Protein AF-A0A954USH2-F1 (afdb_monomer_lite)

Sequence (485 aa):
MRFVPPPGERISPEIWKRAYVTGLEGIPFPCRCIYSPEMLTIVRDINESGSLHVPYPVDDVGELVLSTTSLAERPEPYLLELELARGTINRLRNQSIEWEMAGLKIAADLQAKLRHSTGVFARAASSRRSSPDECQTLSAEAIRMGCRAIDRLGEEYGRQALAFRHQQTTRLATLLTGDIGMSAPYEGEGARRFCDAFNSVSIPVSWKSVEEDSGEYDWTLLDQQVAWAEEHQVRAICLGPIFNPRKEMLPDWIYLWEDDFDQLQSRVSQFLQQVVLRYRGRVLLWQCATGLNLPLGLSITEEQRLRLAVRTVEAIRQADPRTPIVITFEDPWGEYLTNDNIDLSPLHFADALVRADLGLSGVGLRIDFGEPGGLAARDPLEISRLIDRWGLLDIPLMVTTSIVGGPSQDGRQPSAQFATPAQQALQAKRILPILLAKQAVHGIIWGQIDDRQPHQRHAAGLFDASSIAKPVLETLADLRQEHLS

Secondary structure (DSSP, 8-state):
-EEEPPSSTTS-HHHHTT-EEE-TT-PEEP-EEEEETTEEEEE-S--S-BEEEEEEEETTTEEEEEEPPPB---SSPEEHHHHHHHHHHHHHHHHHHHHHHTT----HHHHHHHHHHHHHHHHHHHHTTT-HHHHHHHHHHHHHHHHHHHHHHHHHHHHHHHHHHHHH-SS---EEEEE-TTSPPP-HHHHHHHHHH-SEEEE---HHHH-SSTT----HHHHHHHHHHHHTT-SEEEE--SB--SGGGS-GGGGGGTT-HHHHHHHHHHHHHHHHHHHTTT-SEEEEEE-TTS--SS---HHHHHHHHHHHHHHHHHH-SSS-EEEEEE-TT-GGGGTS--S--HHHHHHHHHHTT----EEEEEEEES-TTSSPP--HHHHHHHHHHHHTT-S-EEEEEEE--S--TT-PPPPGGGSSHHHHHHHHHHHHHHHHH-TTEEEEEE--SBSSS--SSSS-SSB-TTSPBPHHHHHHHHHHHHHT-

Foldseek 3Di:
DKEFEDPDPQDDPVQQVLKFKADPLLATAAWDWDDDNGMTDIDHPDQAWIKIWTQGQAPPPWTATFIFDGDHDDPDHHHVLLRSLNRLLVLLVVVVVVVVVVVQDDDPVLVVLSVVLVVLSVVLVVCVVVPVVSVNVSSSVSNNSSLVSLLVVLVSLLVVLLVVVCVVPVFALFFAEEEQPQDQDDDDPLLVLRLLQGLEYEYAAQQCVQPLDPPHGDCPRVVRVLVSCVVSPRVFYEYYCQDELAPRRHHPCLQVCLVPLVVNLVSLLVSLLVVLLVCPPSGQEYAQYEALCHPHNGPDDNVSSLVSVLSSLLSNCVNPVPRAYEYEYEPQSNSVNNPDPRDDHSLRSVLVSLVVVSRHQEYEYEDEEFDVVPDGHHGSSVLLVSLVSSCVSVHAYAYEYFAAADAWPVRDQTMPCRHHLVSLLVVCLSHVSSLVSDPSYRYYYDNAAEQCDPDPTHRRHQAYPVRHGGVNSVSSSVVCVNHHD

Radius of gyration: 23.23 Å; chains: 1; bounding box: 57×47×68 Å

pLDDT: mean 90.44, std 7.96, range [57.94, 98.25]

Structure (mmCIF, N/CA/C/O backbone):
data_AF-A0A954USH2-F1
#
_entry.id   AF-A0A954USH2-F1
#
loop_
_atom_site.group_PDB
_atom_site.id
_atom_site.type_symbol
_atom_site.label_atom_id
_atom_site.label_alt_id
_atom_site.label_comp_id
_atom_site.label_asym_id
_atom_site.label_entity_id
_atom_site.label_seq_id
_atom_site.pdbx_PDB_ins_code
_atom_site.Cartn_x
_atom_site.Cartn_y
_atom_site.Cartn_z
_atom_site.occupancy
_atom_site.B_iso_or_equiv
_atom_site.auth_seq_id
_atom_site.auth_comp_id
_atom_site.auth_asym_id
_atom_site.auth_atom_id
_atom_site.pdbx_PDB_model_num
ATOM 1 N N . MET A 1 1 ? 25.479 -10.426 -9.375 1.00 89.31 1 MET A N 1
ATOM 2 C CA . MET A 1 1 ? 25.088 -9.996 -10.750 1.00 89.31 1 MET A CA 1
ATOM 3 C C . MET A 1 1 ? 25.761 -8.683 -11.149 1.00 89.31 1 MET A C 1
ATOM 5 O O . MET A 1 1 ? 26.040 -7.876 -10.272 1.00 89.31 1 MET A O 1
ATOM 9 N N . ARG A 1 2 ? 26.021 -8.451 -12.447 1.00 92.25 2 ARG A N 1
ATOM 10 C CA . ARG A 1 2 ? 26.716 -7.248 -12.958 1.00 92.25 2 ARG A CA 1
ATOM 11 C C . ARG A 1 2 ? 25.947 -6.588 -14.103 1.00 92.25 2 ARG A C 1
ATOM 13 O O . ARG A 1 2 ? 25.500 -7.288 -15.012 1.00 92.25 2 ARG A O 1
ATOM 20 N N . PHE A 1 3 ? 25.845 -5.264 -14.084 1.00 92.75 3 PHE A N 1
ATOM 21 C CA . PHE A 1 3 ? 25.113 -4.466 -15.063 1.0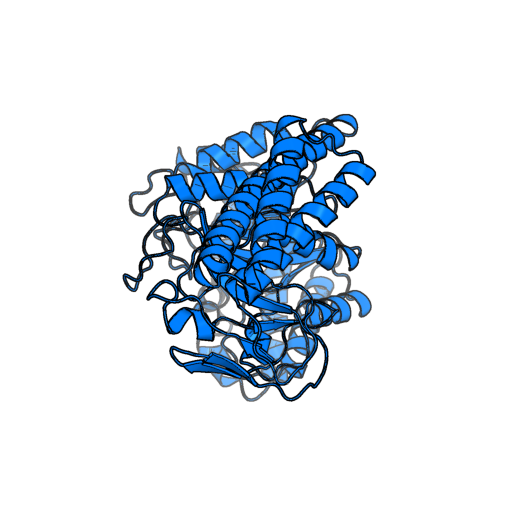0 92.75 3 PHE A CA 1
ATOM 22 C C . PHE A 1 3 ? 25.945 -3.267 -15.518 1.00 92.75 3 PHE A C 1
ATOM 24 O O . PHE A 1 3 ? 26.560 -2.593 -14.700 1.00 92.75 3 PHE A O 1
ATOM 31 N N . VAL A 1 4 ? 25.929 -2.976 -16.815 1.00 91.25 4 VAL A N 1
ATOM 32 C CA . VAL A 1 4 ? 26.409 -1.712 -17.372 1.00 91.25 4 VAL A CA 1
ATOM 33 C C . VAL A 1 4 ? 25.288 -0.683 -17.184 1.00 91.25 4 VAL A C 1
ATOM 35 O O . VAL A 1 4 ? 24.192 -0.908 -17.722 1.00 91.25 4 VAL A O 1
ATOM 38 N N . PRO A 1 5 ? 25.506 0.389 -16.398 1.00 86.25 5 PRO A N 1
ATOM 39 C CA . PRO A 1 5 ? 24.526 1.453 -16.232 1.00 86.25 5 PRO A CA 1
ATOM 40 C C . PRO A 1 5 ? 24.368 2.239 -17.544 1.00 86.25 5 PRO A C 1
ATOM 42 O O . PRO A 1 5 ? 25.237 2.174 -18.417 1.00 86.25 5 PRO A O 1
ATOM 45 N N . PRO A 1 6 ? 23.263 2.976 -17.723 1.00 81.75 6 PRO A N 1
ATOM 46 C CA . PRO A 1 6 ? 23.131 3.857 -18.873 1.00 81.75 6 PRO A CA 1
ATOM 47 C C . PRO A 1 6 ? 24.184 4.974 -18.853 1.00 81.75 6 PRO A C 1
ATOM 49 O O . PRO A 1 6 ? 24.420 5.546 -17.789 1.00 81.75 6 PRO A O 1
ATOM 52 N N . PRO A 1 7 ? 24.804 5.321 -19.995 1.00 70.50 7 PRO A N 1
ATOM 53 C CA . PRO A 1 7 ? 25.692 6.475 -20.072 1.00 70.50 7 PRO A CA 1
ATOM 54 C C . PRO A 1 7 ? 24.947 7.792 -19.793 1.00 70.50 7 PRO A C 1
ATOM 56 O O . PRO A 1 7 ? 23.819 8.000 -20.248 1.00 70.50 7 PRO A O 1
ATOM 59 N N . GLY A 1 8 ? 25.620 8.690 -19.065 1.00 65.19 8 GLY A N 1
ATOM 60 C CA . GLY A 1 8 ? 25.110 9.996 -18.633 1.00 65.19 8 GLY A CA 1
ATOM 61 C C . GLY A 1 8 ? 24.569 10.010 -17.196 1.00 65.19 8 GLY A C 1
ATOM 62 O O . GLY A 1 8 ? 24.325 8.972 -16.591 1.00 65.19 8 GLY A O 1
ATOM 63 N N . GLU A 1 9 ? 24.345 11.203 -16.642 1.00 60.56 9 GLU A N 1
ATOM 64 C CA . GLU A 1 9 ? 23.811 11.419 -15.282 1.00 60.56 9 GLU A CA 1
ATOM 65 C C . GLU A 1 9 ? 22.297 11.124 -15.168 1.00 60.56 9 GLU A C 1
ATOM 67 O O . GLU A 1 9 ? 21.574 11.787 -14.430 1.00 60.56 9 GLU A O 1
ATOM 72 N N . ARG A 1 10 ? 21.774 10.138 -15.913 1.00 65.06 10 ARG A N 1
ATOM 73 C CA . ARG A 1 10 ? 20.338 9.799 -15.888 1.00 65.06 10 ARG A CA 1
ATOM 74 C C . ARG A 1 10 ? 19.883 9.230 -14.549 1.00 65.06 10 ARG A C 1
ATOM 76 O O . ARG A 1 10 ? 18.718 9.373 -14.204 1.00 65.06 10 ARG A O 1
ATOM 83 N N . ILE A 1 11 ? 20.773 8.563 -13.815 1.00 69.81 11 ILE A N 1
ATOM 84 C CA . ILE A 1 11 ? 20.447 7.894 -12.554 1.00 69.81 11 ILE A CA 1
ATOM 85 C C . ILE A 1 11 ? 21.344 8.456 -11.457 1.00 69.81 11 ILE A C 1
ATOM 87 O O . ILE A 1 11 ? 22.571 8.366 -11.538 1.00 69.81 11 ILE A O 1
ATOM 91 N N . SER A 1 12 ? 20.734 9.032 -10.421 1.00 70.06 12 SER A N 1
ATOM 92 C CA . SER A 1 12 ? 21.470 9.523 -9.260 1.00 70.06 12 SER A CA 1
ATOM 93 C C . SER A 1 12 ? 22.050 8.352 -8.450 1.00 70.06 12 SER A C 1
ATOM 95 O O . SER A 1 12 ? 21.439 7.283 -8.384 1.00 70.06 12 SER A O 1
ATOM 97 N N . PRO A 1 13 ? 23.202 8.521 -7.778 1.00 69.75 13 PRO A N 1
ATOM 98 C CA . PRO A 1 13 ? 23.774 7.461 -6.950 1.00 69.75 13 PRO A CA 1
ATOM 99 C C . PRO A 1 13 ? 22.835 6.944 -5.845 1.00 69.75 13 PRO A C 1
ATOM 101 O O . PRO A 1 13 ? 22.908 5.776 -5.469 1.00 69.75 13 PRO A O 1
ATOM 104 N N . GLU A 1 14 ? 21.933 7.796 -5.349 1.00 72.88 14 GLU A N 1
ATOM 105 C CA . GLU A 1 14 ? 20.959 7.457 -4.303 1.00 72.88 14 GLU A CA 1
ATOM 106 C C . GLU A 1 14 ? 19.899 6.450 -4.772 1.00 72.88 14 GLU A C 1
ATOM 108 O O . GLU A 1 14 ? 19.433 5.636 -3.975 1.00 72.88 14 GLU A O 1
ATOM 113 N N . ILE A 1 15 ? 19.563 6.431 -6.066 1.00 76.31 15 ILE A N 1
ATOM 114 C CA . ILE A 1 15 ? 18.624 5.453 -6.635 1.00 76.31 15 ILE A CA 1
ATOM 115 C C . ILE A 1 15 ? 19.144 4.020 -6.459 1.00 76.31 15 ILE A C 1
ATOM 117 O O . ILE A 1 15 ? 18.365 3.107 -6.186 1.00 76.31 15 ILE A O 1
ATOM 121 N N . TRP A 1 16 ? 20.460 3.806 -6.556 1.00 78.38 16 TRP A N 1
ATOM 122 C CA . TRP A 1 16 ? 21.046 2.466 -6.447 1.00 78.38 16 TRP A CA 1
ATOM 123 C C . TRP A 1 16 ? 20.923 1.859 -5.054 1.00 78.38 16 TRP A C 1
ATOM 125 O O . TRP A 1 16 ? 20.898 0.637 -4.935 1.00 78.38 16 TRP A O 1
ATOM 135 N N . LYS A 1 17 ? 20.799 2.685 -4.009 1.00 78.81 17 LYS A N 1
ATOM 136 C CA . LYS A 1 17 ? 20.549 2.203 -2.642 1.00 78.81 17 LYS A CA 1
ATOM 137 C C . LYS A 1 17 ? 19.151 1.602 -2.479 1.00 78.81 17 LYS A C 1
ATOM 139 O O . LYS A 1 17 ? 18.920 0.863 -1.537 1.00 78.81 17 LYS A O 1
ATOM 144 N N . ARG A 1 18 ? 18.236 1.918 -3.399 1.00 81.44 18 ARG A N 1
ATOM 145 C CA . ARG A 1 18 ? 16.852 1.421 -3.434 1.00 81.44 18 ARG A CA 1
ATOM 146 C C . ARG A 1 18 ? 16.667 0.279 -4.436 1.00 81.44 18 ARG A C 1
ATOM 148 O O . ARG A 1 18 ? 15.553 -0.199 -4.622 1.00 81.44 18 ARG A O 1
ATOM 155 N N . ALA A 1 19 ? 17.730 -0.123 -5.133 1.00 88.06 19 ALA A N 1
ATOM 156 C CA . ALA A 1 19 ? 17.687 -1.263 -6.034 1.00 88.06 19 ALA A CA 1
ATOM 157 C C . ALA A 1 19 ? 17.734 -2.568 -5.235 1.00 88.06 19 ALA A C 1
ATOM 159 O O . ALA A 1 19 ? 18.495 -2.680 -4.277 1.00 88.06 19 ALA A O 1
ATOM 160 N N . TYR A 1 20 ? 16.963 -3.564 -5.660 1.00 89.94 20 TYR A N 1
ATOM 161 C CA . TYR A 1 20 ? 16.899 -4.854 -4.982 1.00 89.94 20 TYR A CA 1
ATOM 162 C C . TYR A 1 20 ? 16.630 -6.001 -5.949 1.00 89.94 20 TYR A C 1
ATOM 164 O O . TYR A 1 20 ? 16.193 -5.793 -7.079 1.00 89.94 20 TYR A O 1
ATOM 172 N N . VAL A 1 21 ? 16.902 -7.234 -5.524 1.00 91.69 21 VAL A N 1
ATOM 173 C CA . VAL A 1 21 ? 16.684 -8.431 -6.347 1.00 91.69 21 VAL A CA 1
ATOM 174 C C . VAL A 1 21 ? 15.640 -9.314 -5.694 1.00 91.69 21 VAL A C 1
ATOM 176 O O . VAL A 1 21 ? 15.711 -9.550 -4.494 1.00 91.69 21 VAL A O 1
ATOM 179 N N . THR A 1 22 ? 14.705 -9.838 -6.483 1.00 92.50 22 THR A N 1
ATOM 180 C CA . THR A 1 22 ? 13.738 -10.838 -6.015 1.00 92.50 22 THR A CA 1
ATOM 181 C C . THR A 1 22 ? 13.997 -12.201 -6.637 1.00 92.50 22 THR A C 1
ATOM 183 O O . THR A 1 22 ? 14.410 -12.294 -7.799 1.00 92.50 22 THR A O 1
ATOM 186 N N . GLY A 1 23 ? 13.688 -13.255 -5.884 1.00 88.62 23 GLY A N 1
ATOM 187 C CA . GLY A 1 23 ? 13.624 -14.625 -6.394 1.00 88.62 23 GLY A CA 1
ATOM 188 C C . GLY A 1 23 ? 12.357 -14.907 -7.205 1.00 88.62 23 GLY A C 1
ATOM 189 O O . GLY A 1 23 ? 11.576 -14.000 -7.510 1.00 88.62 23 GLY A O 1
ATOM 190 N N . LEU A 1 24 ? 12.137 -16.187 -7.523 1.00 85.19 24 LEU A N 1
ATOM 191 C CA . LEU A 1 24 ? 10.935 -16.666 -8.223 1.00 85.19 24 LEU A CA 1
ATOM 192 C C . LEU A 1 24 ? 9.647 -16.322 -7.464 1.00 85.19 24 LEU A C 1
ATOM 194 O O . LEU A 1 24 ? 8.648 -15.952 -8.073 1.00 85.19 24 LEU A O 1
ATOM 198 N N . GLU A 1 25 ? 9.697 -16.390 -6.137 1.00 84.19 25 GLU A N 1
ATOM 199 C CA . GLU A 1 25 ? 8.570 -16.078 -5.256 1.00 84.19 25 GLU A CA 1
ATOM 200 C C . GLU A 1 25 ? 8.293 -14.572 -5.160 1.00 84.19 25 GLU A C 1
ATOM 202 O O . GLU A 1 25 ? 7.348 -14.162 -4.497 1.00 84.19 25 GLU A O 1
ATOM 207 N N . GLY A 1 26 ? 9.106 -13.714 -5.785 1.00 84.94 26 GLY A N 1
ATOM 208 C CA . GLY A 1 26 ? 8.933 -12.264 -5.705 1.00 84.94 26 GLY A CA 1
ATOM 209 C C . GLY A 1 26 ? 9.222 -11.692 -4.315 1.00 84.94 26 GLY A C 1
ATOM 210 O O . GLY A 1 26 ? 8.694 -10.634 -3.981 1.00 84.94 26 GLY A O 1
ATOM 211 N N . ILE A 1 27 ? 9.992 -12.403 -3.487 1.00 87.75 27 ILE A N 1
ATOM 212 C CA . ILE A 1 27 ? 10.481 -11.928 -2.186 1.00 87.75 27 ILE A CA 1
ATOM 213 C C . ILE A 1 27 ? 11.862 -11.296 -2.401 1.00 87.75 27 ILE A C 1
ATOM 215 O O . ILE A 1 27 ? 12.695 -11.917 -3.076 1.00 87.75 27 ILE A O 1
ATOM 219 N N . PRO A 1 28 ? 12.105 -10.067 -1.909 1.00 88.94 28 PRO A N 1
ATOM 220 C CA . PRO A 1 28 ? 13.421 -9.443 -1.969 1.00 88.94 28 PRO A CA 1
ATOM 221 C C . PRO A 1 28 ? 14.479 -10.231 -1.192 1.00 88.94 28 PRO A C 1
ATOM 223 O O . PRO A 1 28 ? 14.222 -10.723 -0.099 1.00 88.94 28 PRO A O 1
ATOM 226 N N . PHE A 1 29 ? 15.677 -10.327 -1.762 1.00 84.31 29 PHE A N 1
ATOM 227 C CA . PHE A 1 29 ? 16.848 -10.868 -1.085 1.00 84.31 29 PHE A CA 1
ATOM 228 C C . PHE A 1 29 ? 17.654 -9.748 -0.417 1.00 84.31 29 PHE A C 1
ATOM 230 O O . PHE A 1 29 ? 17.812 -8.683 -1.031 1.00 84.31 29 PHE A O 1
ATOM 237 N N . PRO A 1 30 ? 18.276 -10.017 0.744 1.00 84.12 30 PRO A N 1
ATOM 238 C CA . PRO A 1 30 ? 19.364 -9.192 1.245 1.00 84.12 30 PRO A CA 1
ATOM 239 C C . PRO A 1 30 ? 20.457 -9.091 0.178 1.00 84.12 30 PRO A C 1
ATOM 241 O O . PRO A 1 30 ? 20.974 -10.100 -0.318 1.00 84.12 30 PRO A O 1
ATOM 244 N N . CYS A 1 31 ? 20.781 -7.870 -0.244 1.00 83.81 31 CYS A N 1
ATOM 245 C CA . CYS A 1 31 ? 21.795 -7.660 -1.268 1.00 83.81 31 CYS A CA 1
ATOM 246 C C . CYS A 1 31 ? 22.497 -6.316 -1.100 1.00 83.81 31 CYS A C 1
ATOM 248 O O . CYS A 1 31 ? 21.924 -5.338 -0.631 1.00 83.81 31 CYS A O 1
ATOM 250 N N . ARG A 1 32 ? 23.764 -6.262 -1.515 1.00 85.25 32 ARG A N 1
ATOM 251 C CA . ARG A 1 32 ? 24.558 -5.035 -1.512 1.00 85.25 32 ARG A CA 1
ATOM 252 C C . ARG A 1 32 ? 24.764 -4.537 -2.933 1.00 85.25 32 ARG A C 1
ATOM 254 O O . ARG A 1 32 ? 25.401 -5.208 -3.751 1.00 85.25 32 ARG A O 1
ATOM 261 N N . CYS A 1 33 ? 24.286 -3.326 -3.192 1.00 86.56 33 CYS A N 1
ATOM 262 C CA . CYS A 1 33 ? 24.497 -2.603 -4.439 1.00 86.56 33 CYS A CA 1
ATOM 263 C C . CYS A 1 33 ? 25.820 -1.828 -4.386 1.00 86.56 33 CYS A C 1
ATOM 265 O O . CYS A 1 33 ? 25.976 -0.890 -3.608 1.00 86.56 33 CYS A O 1
ATOM 267 N N . ILE A 1 34 ? 26.783 -2.215 -5.222 1.00 87.69 34 ILE A N 1
ATOM 268 C CA . ILE A 1 34 ? 28.055 -1.511 -5.404 1.00 87.69 34 ILE A CA 1
ATOM 269 C C . ILE A 1 34 ? 28.007 -0.818 -6.762 1.00 87.69 34 ILE A C 1
ATOM 271 O O . ILE A 1 34 ? 27.954 -1.481 -7.798 1.00 87.69 34 ILE A O 1
ATOM 275 N N . 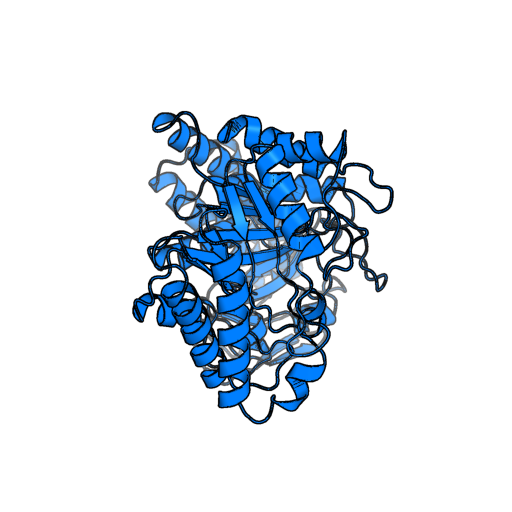TYR A 1 35 ? 28.025 0.511 -6.756 1.00 84.12 35 TYR A N 1
ATOM 276 C CA . TYR A 1 35 ? 27.944 1.322 -7.966 1.00 84.12 35 TYR A CA 1
ATOM 277 C C . TYR A 1 35 ? 29.291 1.959 -8.320 1.00 84.12 35 TYR A C 1
ATOM 279 O O . TYR A 1 35 ? 29.958 2.548 -7.469 1.00 84.12 35 TYR A O 1
ATOM 287 N N . SER A 1 36 ? 29.653 1.884 -9.599 1.00 83.31 36 SER A N 1
ATOM 288 C CA . SER A 1 36 ? 30.653 2.724 -10.253 1.00 83.31 36 SER A CA 1
ATOM 289 C C . SER A 1 36 ? 30.085 3.264 -11.576 1.00 83.31 36 SER A C 1
ATOM 291 O O . SER A 1 36 ? 29.138 2.678 -12.108 1.00 83.31 36 SER A O 1
ATOM 293 N N . PRO A 1 37 ? 30.660 4.338 -12.155 1.00 80.31 37 PRO A N 1
ATOM 294 C CA . PRO A 1 37 ? 30.178 4.909 -13.419 1.00 80.31 37 PRO A CA 1
ATOM 295 C C . PRO A 1 37 ? 30.091 3.912 -14.584 1.00 80.31 37 PRO A C 1
ATOM 297 O O . PRO A 1 37 ? 29.291 4.092 -15.493 1.00 80.31 37 PRO A O 1
ATOM 300 N N . GLU A 1 38 ? 30.901 2.852 -14.561 1.00 85.12 38 GLU A N 1
ATOM 301 C CA . GLU A 1 38 ? 30.954 1.841 -15.622 1.00 85.12 38 GLU A CA 1
ATOM 302 C C . GLU A 1 38 ? 30.182 0.562 -15.277 1.00 85.12 38 GLU A C 1
ATOM 304 O O . GLU A 1 38 ? 29.914 -0.258 -16.157 1.00 85.12 38 GLU A O 1
ATOM 309 N N . MET A 1 39 ? 29.859 0.339 -13.998 1.00 89.12 39 MET A N 1
ATOM 310 C CA . MET A 1 39 ? 29.374 -0.955 -13.527 1.00 89.12 39 MET A CA 1
ATOM 311 C C . MET A 1 39 ? 28.532 -0.837 -12.256 1.00 89.12 39 MET A C 1
ATOM 313 O O . MET A 1 39 ? 28.998 -0.390 -11.211 1.00 89.12 39 MET A O 1
ATOM 317 N N . LEU A 1 40 ? 27.326 -1.389 -12.301 1.00 88.50 40 LEU A N 1
ATOM 318 C CA . LEU A 1 40 ? 26.546 -1.739 -11.122 1.00 88.50 40 LEU A CA 1
ATOM 319 C C . LEU A 1 40 ? 26.764 -3.220 -10.801 1.00 88.50 40 LEU A C 1
ATOM 321 O O . LEU A 1 40 ? 26.503 -4.098 -11.626 1.00 88.50 40 LEU A O 1
ATOM 325 N N . THR A 1 41 ? 27.223 -3.511 -9.590 1.00 90.31 41 THR A N 1
ATOM 326 C CA . THR A 1 41 ? 27.419 -4.877 -9.099 1.00 90.31 41 THR A CA 1
ATOM 327 C C . THR A 1 41 ? 26.491 -5.140 -7.926 1.00 90.31 41 THR A C 1
ATOM 329 O O . THR A 1 41 ? 26.563 -4.463 -6.906 1.00 90.31 41 THR A O 1
ATOM 332 N N . ILE A 1 42 ? 25.646 -6.156 -8.066 1.00 89.06 42 ILE A N 1
ATOM 333 C CA . ILE A 1 42 ? 24.792 -6.661 -6.994 1.00 89.06 42 ILE A CA 1
ATOM 334 C C . ILE A 1 42 ? 25.472 -7.877 -6.377 1.00 89.06 42 ILE A C 1
ATOM 336 O O . ILE A 1 42 ? 25.678 -8.885 -7.067 1.00 89.06 42 ILE A O 1
ATOM 340 N N . VAL A 1 43 ? 25.825 -7.771 -5.100 1.00 87.94 43 VAL A N 1
ATOM 341 C CA . VAL A 1 43 ? 26.412 -8.851 -4.300 1.00 87.94 43 VAL A CA 1
ATOM 342 C C . VAL A 1 43 ? 25.333 -9.430 -3.392 1.00 87.94 43 VAL A C 1
ATOM 344 O O . VAL A 1 43 ? 24.623 -8.676 -2.732 1.00 87.94 43 VAL A O 1
ATOM 347 N N . ARG A 1 44 ? 25.211 -10.754 -3.371 1.00 85.19 44 ARG A N 1
ATOM 348 C CA . ARG A 1 44 ? 24.267 -11.512 -2.542 1.00 85.19 44 ARG A CA 1
ATOM 349 C C . ARG A 1 44 ? 24.868 -12.877 -2.224 1.00 85.19 44 ARG A C 1
ATOM 351 O O . ARG A 1 44 ? 25.694 -13.362 -2.997 1.00 85.19 44 ARG A O 1
ATOM 358 N N . ASP A 1 45 ? 24.405 -13.490 -1.145 1.00 81.12 45 ASP A N 1
ATOM 359 C CA . ASP A 1 45 ? 24.914 -14.789 -0.686 1.00 81.12 45 ASP A CA 1
ATOM 360 C C . ASP A 1 45 ? 24.250 -15.981 -1.398 1.00 81.12 45 ASP A C 1
ATOM 362 O O . ASP A 1 45 ? 24.722 -17.113 -1.316 1.00 81.12 45 ASP A O 1
ATOM 366 N N . ILE A 1 46 ? 23.177 -15.722 -2.152 1.00 79.25 46 ILE A N 1
ATOM 367 C CA . ILE A 1 46 ? 22.408 -16.727 -2.892 1.00 79.25 46 ILE A CA 1
ATOM 368 C C . ILE A 1 46 ? 22.808 -16.710 -4.372 1.00 79.25 46 ILE A C 1
ATOM 370 O O . ILE A 1 46 ? 22.686 -15.686 -5.048 1.00 79.25 46 ILE A O 1
ATOM 374 N N . ASN A 1 47 ? 23.220 -17.865 -4.897 1.00 79.00 47 ASN A N 1
ATOM 375 C CA . ASN A 1 47 ? 23.618 -18.040 -6.295 1.00 79.00 47 ASN A CA 1
ATOM 376 C C . ASN A 1 47 ? 22.478 -18.641 -7.144 1.00 79.00 47 ASN A C 1
ATOM 378 O O . ASN A 1 47 ? 22.581 -19.747 -7.670 1.00 79.00 47 ASN A O 1
ATOM 382 N N . GLU A 1 48 ? 21.363 -17.915 -7.242 1.00 85.00 48 GLU A N 1
ATOM 383 C CA . GLU A 1 48 ? 20.163 -18.322 -7.993 1.00 85.00 48 GLU A CA 1
ATOM 384 C C . GLU A 1 48 ? 19.762 -17.284 -9.041 1.00 85.00 48 GLU A C 1
ATOM 386 O O . GLU A 1 48 ? 20.195 -16.140 -8.992 1.00 85.00 48 GLU A O 1
ATOM 391 N N . SER A 1 49 ? 18.898 -17.624 -9.998 1.00 90.81 49 SER A N 1
ATOM 392 C CA . SER A 1 49 ? 18.381 -16.597 -10.916 1.00 90.81 49 SER A CA 1
ATOM 393 C C . SER A 1 49 ? 17.492 -15.592 -10.174 1.00 90.81 49 SER A C 1
ATOM 395 O O . SER A 1 49 ? 16.834 -15.932 -9.195 1.00 90.81 49 SER A O 1
ATOM 397 N N . GLY A 1 50 ? 17.476 -14.337 -10.615 1.00 92.94 50 GLY A N 1
ATOM 398 C CA . GLY A 1 50 ? 16.711 -13.289 -9.938 1.00 92.94 50 GLY A CA 1
ATOM 399 C C . GLY A 1 50 ? 16.377 -12.115 -10.842 1.00 92.94 50 GLY A C 1
ATOM 400 O O . GLY A 1 50 ? 17.039 -11.888 -11.855 1.00 92.94 50 GLY A O 1
ATOM 401 N N . SER A 1 51 ? 15.342 -11.376 -10.463 1.00 95.06 51 SER A N 1
ATOM 402 C CA . SER A 1 51 ? 14.914 -10.162 -11.156 1.00 95.06 51 SER A CA 1
ATOM 403 C C . SER A 1 51 ? 15.403 -8.948 -10.377 1.00 95.06 51 SER A C 1
ATOM 405 O O . SER A 1 51 ? 15.037 -8.770 -9.218 1.00 95.06 51 SER A O 1
ATOM 407 N N . LEU A 1 52 ? 16.229 -8.115 -11.006 1.00 94.12 52 LEU A N 1
ATOM 408 C CA . LEU A 1 52 ? 16.607 -6.806 -10.474 1.00 94.12 52 LEU A CA 1
ATOM 409 C C . LEU A 1 52 ? 15.439 -5.821 -10.621 1.00 94.12 52 LEU A C 1
ATOM 411 O O . LEU A 1 52 ? 14.893 -5.706 -11.720 1.00 94.12 52 LEU A O 1
ATOM 415 N N . HIS A 1 53 ? 15.130 -5.098 -9.547 1.00 93.69 53 HIS A N 1
ATOM 416 C CA . HIS A 1 53 ? 14.184 -3.986 -9.450 1.00 93.69 53 HIS A CA 1
ATOM 417 C C . HIS A 1 53 ? 14.955 -2.701 -9.154 1.00 93.69 53 HIS A C 1
ATOM 419 O O . HIS A 1 53 ? 15.795 -2.684 -8.255 1.00 93.69 53 HIS A O 1
ATOM 425 N N . VAL A 1 54 ? 14.699 -1.634 -9.912 1.00 90.56 54 VAL A N 1
ATOM 426 C CA . VAL A 1 54 ? 15.379 -0.338 -9.754 1.00 90.56 54 VAL A CA 1
ATOM 427 C C . VAL A 1 54 ? 14.375 0.794 -9.968 1.00 90.56 54 VAL A C 1
ATOM 429 O O . VAL A 1 54 ? 13.671 0.769 -10.983 1.00 90.56 54 VAL A O 1
ATOM 432 N N . PRO A 1 55 ? 14.313 1.808 -9.083 1.00 89.31 55 PRO A N 1
ATOM 433 C CA . PRO A 1 55 ? 13.636 3.063 -9.400 1.00 89.31 55 PRO A CA 1
ATOM 434 C C . PRO A 1 55 ? 14.313 3.709 -10.612 1.00 89.31 55 PRO A C 1
ATOM 436 O O . PRO A 1 55 ? 15.485 4.052 -10.566 1.00 89.31 55 PRO A O 1
ATOM 439 N N . TYR A 1 56 ? 13.616 3.831 -11.732 1.00 88.94 56 TYR A N 1
ATOM 440 C CA . TYR A 1 56 ? 14.196 4.310 -12.980 1.00 88.94 56 TYR A CA 1
ATOM 441 C C . TYR A 1 56 ? 13.393 5.515 -13.490 1.00 88.94 56 TYR A C 1
ATOM 443 O O . TYR A 1 56 ? 12.166 5.416 -13.609 1.00 88.94 56 TYR A O 1
ATOM 451 N N . PRO A 1 57 ? 14.045 6.656 -13.784 1.00 88.56 57 PRO A N 1
ATOM 452 C CA . PRO A 1 57 ? 13.372 7.817 -14.345 1.00 88.56 57 PRO A CA 1
ATOM 453 C C . PRO A 1 57 ? 13.015 7.552 -15.806 1.00 88.56 57 PRO A C 1
ATOM 455 O O . PRO A 1 57 ? 13.881 7.332 -16.650 1.00 88.56 57 PRO A O 1
ATOM 458 N N . VAL A 1 58 ? 11.721 7.574 -16.105 1.00 90.12 58 VAL A N 1
ATOM 459 C CA . VAL A 1 58 ? 11.195 7.400 -17.456 1.00 90.12 58 VAL A CA 1
ATOM 460 C C . VAL A 1 58 ? 10.713 8.748 -17.979 1.00 90.12 58 VAL A C 1
ATOM 462 O O . VAL A 1 58 ? 9.839 9.378 -17.377 1.00 90.12 58 VAL A O 1
ATOM 465 N N . ASP A 1 59 ? 11.251 9.168 -19.123 1.00 87.06 59 ASP A N 1
ATOM 466 C CA . ASP A 1 59 ? 10.871 10.419 -19.786 1.00 87.06 59 ASP A CA 1
ATOM 467 C C . ASP A 1 59 ? 9.347 10.524 -19.961 1.00 87.06 59 ASP A C 1
ATOM 469 O O . ASP A 1 59 ? 8.688 9.581 -20.411 1.00 87.06 59 ASP A O 1
ATOM 473 N N . ASP A 1 60 ? 8.791 11.687 -19.612 1.00 84.50 60 ASP A N 1
ATOM 474 C CA . ASP A 1 60 ? 7.355 12.010 -19.634 1.00 84.50 60 ASP A CA 1
ATOM 475 C C . ASP A 1 60 ? 6.441 11.130 -18.751 1.00 84.50 60 ASP A C 1
ATOM 477 O O . ASP A 1 60 ? 5.217 11.246 -18.843 1.00 84.50 60 ASP A O 1
ATOM 481 N N . VAL A 1 61 ? 6.992 10.218 -17.947 1.00 86.25 61 VAL A N 1
ATOM 482 C CA . VAL A 1 61 ? 6.221 9.336 -17.054 1.00 86.25 61 VAL A CA 1
ATOM 483 C C . VAL A 1 61 ? 6.574 9.612 -15.595 1.00 86.25 61 VAL A C 1
ATOM 485 O O . VAL A 1 61 ? 5.671 9.733 -14.775 1.00 86.25 61 VAL A O 1
ATOM 488 N N . GLY A 1 62 ? 7.862 9.775 -15.291 1.00 85.88 62 GLY A N 1
ATOM 489 C CA . GLY A 1 62 ? 8.381 9.936 -13.934 1.00 85.88 62 GLY A CA 1
ATOM 490 C C . GLY A 1 62 ? 9.221 8.742 -13.484 1.00 85.88 62 GLY A C 1
ATOM 491 O O . GLY A 1 62 ? 9.519 7.836 -14.261 1.00 85.88 62 GLY A O 1
ATOM 492 N N . GLU A 1 63 ? 9.644 8.759 -12.221 1.00 88.19 63 GLU A N 1
ATOM 493 C CA . GLU A 1 63 ? 10.362 7.640 -11.605 1.00 88.19 63 GLU A CA 1
ATOM 494 C C . GLU A 1 63 ? 9.391 6.486 -11.334 1.00 88.19 63 GLU A C 1
ATOM 496 O O . GLU A 1 63 ? 8.374 6.685 -10.676 1.00 88.19 63 GLU A O 1
ATOM 501 N N . LEU A 1 64 ? 9.703 5.282 -11.814 1.00 90.12 64 LEU A N 1
ATOM 502 C CA . LEU A 1 64 ? 8.955 4.056 -11.521 1.00 90.12 64 LEU A CA 1
ATOM 503 C C . LEU A 1 64 ? 9.922 2.932 -11.162 1.00 90.12 64 LEU A C 1
ATOM 505 O O . LEU A 1 64 ? 11.004 2.852 -11.738 1.00 90.12 64 LEU A O 1
ATOM 509 N N . VAL A 1 65 ? 9.527 2.013 -10.279 1.00 92.25 65 VAL A N 1
ATOM 510 C CA . VAL A 1 65 ? 10.280 0.761 -10.113 1.00 92.25 65 VAL A CA 1
ATOM 511 C C . VAL A 1 65 ? 10.096 -0.082 -11.361 1.00 92.25 65 VAL A C 1
ATOM 513 O O . VAL A 1 65 ? 9.016 -0.616 -11.619 1.00 92.25 65 VAL A O 1
ATOM 516 N N . LEU A 1 66 ? 11.168 -0.210 -12.134 1.00 94.75 66 LEU A N 1
ATOM 517 C CA . LEU A 1 66 ? 11.227 -1.120 -13.261 1.00 94.75 66 LEU A CA 1
ATOM 518 C C . LEU A 1 66 ? 11.956 -2.386 -12.847 1.00 94.75 66 LEU A C 1
ATOM 520 O O . LEU A 1 66 ? 12.924 -2.351 -12.088 1.00 94.75 66 LEU A O 1
ATOM 524 N N . SER A 1 67 ? 11.502 -3.506 -13.393 1.00 95.38 67 SER A N 1
ATOM 525 C CA . SER A 1 67 ? 12.099 -4.808 -13.157 1.00 95.38 67 SER A CA 1
ATOM 526 C C . SER A 1 67 ? 12.635 -5.410 -14.444 1.00 95.38 67 SER A C 1
ATOM 528 O O . SER A 1 67 ? 12.073 -5.242 -15.529 1.00 95.38 67 SER A O 1
ATOM 530 N N . THR A 1 68 ? 13.750 -6.116 -14.315 1.00 96.75 68 THR A N 1
ATOM 531 C CA . THR A 1 68 ? 14.268 -7.021 -15.346 1.00 96.75 68 THR A CA 1
ATOM 532 C C . THR A 1 68 ? 13.449 -8.317 -15.374 1.00 96.75 68 THR A C 1
ATOM 534 O O . THR A 1 68 ? 12.644 -8.592 -14.483 1.00 96.75 68 THR A O 1
ATOM 537 N N . THR A 1 69 ? 13.636 -9.143 -16.405 1.00 95.19 69 THR A N 1
ATOM 538 C CA . THR A 1 69 ? 13.225 -10.557 -16.329 1.00 95.19 69 THR A CA 1
ATOM 539 C C . THR A 1 69 ? 14.105 -11.317 -15.333 1.00 95.19 69 THR A C 1
ATOM 541 O O . THR A 1 69 ? 15.147 -10.806 -14.944 1.00 95.19 69 THR A O 1
ATOM 544 N N . SER A 1 70 ? 13.765 -12.561 -14.983 1.00 94.81 70 SER A N 1
ATOM 545 C CA . SER A 1 70 ? 14.691 -13.397 -14.206 1.00 94.81 70 SER A CA 1
ATOM 546 C C . SER A 1 70 ? 15.988 -13.613 -14.997 1.00 94.81 70 SER A C 1
ATOM 548 O O . SER A 1 70 ? 15.960 -14.099 -16.131 1.00 94.81 70 SER A O 1
ATOM 550 N N . LEU A 1 71 ? 17.114 -13.183 -14.429 1.00 94.56 71 LEU A N 1
ATOM 551 C CA . LEU A 1 71 ? 18.438 -13.273 -15.035 1.00 94.56 71 LEU A CA 1
ATOM 552 C C . LEU A 1 71 ? 19.257 -14.349 -14.330 1.00 94.56 71 LEU A C 1
ATOM 554 O O . LEU A 1 71 ? 19.232 -14.452 -13.106 1.00 94.56 71 LEU A O 1
ATOM 558 N N . ALA A 1 72 ? 20.026 -15.117 -15.098 1.00 92.31 72 ALA A N 1
ATOM 559 C CA . ALA A 1 72 ? 21.000 -16.052 -14.547 1.00 92.31 72 ALA A CA 1
ATOM 560 C C . ALA A 1 72 ? 22.281 -15.318 -14.120 1.00 92.31 72 ALA A C 1
ATOM 562 O O . ALA A 1 72 ? 22.651 -14.287 -14.699 1.00 92.31 72 ALA A O 1
ATOM 563 N N . GLU A 1 73 ? 23.002 -15.862 -13.142 1.00 87.44 73 GLU A N 1
ATOM 564 C CA . GLU A 1 73 ? 24.341 -15.370 -12.830 1.00 87.44 73 GLU A CA 1
ATOM 565 C C . GLU A 1 73 ? 25.315 -15.710 -13.958 1.00 87.44 73 GLU A C 1
ATOM 567 O O . GLU A 1 73 ? 25.369 -16.841 -14.438 1.00 87.44 73 GLU A O 1
ATOM 572 N N . ARG A 1 74 ? 26.083 -14.712 -14.403 1.00 91.19 74 ARG A N 1
ATOM 573 C CA . ARG A 1 74 ? 27.137 -14.905 -15.399 1.00 91.19 74 ARG A CA 1
ATOM 574 C C . ARG A 1 74 ? 28.269 -13.884 -15.236 1.00 91.19 74 ARG A C 1
ATOM 576 O O . ARG A 1 74 ? 28.027 -12.811 -14.669 1.00 91.19 74 ARG A O 1
ATOM 583 N N . PRO A 1 75 ? 29.474 -14.178 -15.758 1.00 87.50 75 PRO A N 1
ATOM 584 C CA . PRO A 1 75 ? 30.598 -13.244 -15.735 1.00 87.50 75 PRO A CA 1
ATOM 585 C C . PRO A 1 75 ? 30.348 -11.973 -16.558 1.00 87.50 75 PRO A C 1
ATOM 587 O O . PRO A 1 75 ? 30.757 -10.885 -16.145 1.00 87.50 75 PRO A O 1
ATOM 590 N N . GLU A 1 76 ? 29.685 -12.093 -17.715 1.00 92.50 76 GLU A N 1
ATOM 591 C CA . GLU A 1 76 ? 29.463 -10.971 -18.625 1.00 92.50 76 GLU A CA 1
ATOM 592 C C . GLU A 1 76 ? 28.368 -10.029 -18.109 1.00 92.50 76 GLU A C 1
ATOM 594 O O . GLU A 1 76 ? 27.243 -10.469 -17.834 1.00 92.50 76 GLU A O 1
ATOM 599 N N . PRO A 1 77 ? 28.622 -8.713 -18.064 1.00 93.19 77 PRO A N 1
ATOM 600 C CA . PRO A 1 77 ? 27.631 -7.775 -17.573 1.00 93.19 77 PRO A CA 1
ATOM 601 C C . PRO A 1 77 ? 26.400 -7.714 -18.491 1.00 93.19 77 PRO A C 1
ATOM 603 O O . PRO A 1 77 ? 26.453 -7.922 -19.711 1.00 93.19 77 PRO A O 1
ATOM 606 N N . TYR A 1 78 ? 25.248 -7.452 -17.886 1.00 94.38 78 TYR A N 1
ATOM 607 C CA . TYR A 1 78 ? 24.004 -7.146 -18.584 1.00 94.38 78 TYR A CA 1
ATOM 608 C C . TYR A 1 78 ? 23.953 -5.664 -18.963 1.00 94.38 78 TYR A C 1
ATOM 610 O O . TYR A 1 78 ? 24.505 -4.834 -18.255 1.00 94.38 78 TYR A O 1
ATOM 618 N N . LEU A 1 79 ? 23.280 -5.307 -20.058 1.00 93.69 79 LEU A N 1
ATOM 619 C CA . LEU A 1 79 ? 22.999 -3.899 -20.361 1.00 93.69 79 LEU A CA 1
ATOM 620 C C . LEU A 1 79 ? 21.723 -3.506 -19.617 1.00 93.69 79 LEU A C 1
ATOM 622 O O . LEU A 1 79 ? 20.661 -4.027 -19.954 1.00 93.69 79 LEU A O 1
ATOM 626 N N . LEU A 1 80 ? 21.818 -2.636 -18.608 1.00 93.06 80 LEU A N 1
ATOM 627 C CA . LEU A 1 80 ? 20.703 -2.397 -17.688 1.00 93.06 80 LEU A CA 1
ATOM 628 C C . LEU A 1 80 ? 19.431 -1.940 -18.413 1.00 93.06 80 LEU A C 1
ATOM 630 O O . LEU A 1 80 ? 18.398 -2.585 -18.273 1.00 93.06 80 LEU A O 1
ATOM 634 N N . GLU A 1 81 ? 19.507 -0.881 -19.224 1.00 93.62 81 GLU A N 1
ATOM 635 C CA . GLU A 1 81 ? 18.333 -0.356 -19.941 1.00 93.62 81 GLU A CA 1
ATOM 636 C C . GLU A 1 81 ? 17.711 -1.396 -20.880 1.00 93.62 81 GLU A C 1
ATOM 638 O O . GLU A 1 81 ? 16.490 -1.491 -20.966 1.00 93.62 81 GLU A O 1
ATOM 643 N N . LEU A 1 82 ? 18.522 -2.234 -21.534 1.00 96.12 82 LEU A N 1
ATOM 644 C CA . LEU A 1 82 ? 18.008 -3.299 -22.397 1.00 96.12 82 LEU A CA 1
ATOM 645 C C . LEU A 1 82 ? 17.260 -4.373 -21.593 1.00 96.12 82 LEU A C 1
ATOM 647 O O . LEU A 1 82 ? 16.247 -4.902 -22.055 1.00 96.12 82 LEU A O 1
ATOM 651 N N . GLU A 1 83 ? 17.751 -4.718 -20.403 1.00 97.19 83 GLU A N 1
ATOM 652 C CA . GLU A 1 83 ? 17.094 -5.692 -19.526 1.00 97.19 83 GLU A CA 1
ATOM 653 C C . GLU A 1 83 ? 15.831 -5.123 -18.862 1.00 97.19 83 GLU A C 1
ATOM 655 O O . GLU A 1 83 ? 14.834 -5.838 -18.752 1.00 97.19 83 GLU A O 1
ATOM 660 N N . LEU A 1 84 ? 15.823 -3.839 -18.490 1.00 96.69 84 LEU A N 1
ATOM 661 C CA . LEU A 1 84 ? 14.622 -3.143 -18.010 1.00 96.69 84 LEU A CA 1
ATOM 662 C C . LEU A 1 84 ? 13.570 -3.014 -19.121 1.00 96.69 84 LEU A C 1
ATOM 664 O O . LEU A 1 84 ? 12.380 -3.233 -18.876 1.00 96.69 84 LEU A O 1
ATOM 668 N N . ALA A 1 85 ? 13.992 -2.743 -20.361 1.00 97.69 85 ALA A N 1
ATOM 669 C CA . ALA A 1 85 ? 13.115 -2.778 -21.528 1.00 97.69 85 ALA A CA 1
ATOM 670 C C . ALA A 1 85 ? 12.525 -4.180 -21.728 1.00 97.69 85 ALA A C 1
ATOM 672 O O . ALA A 1 85 ? 11.311 -4.324 -21.888 1.00 97.69 85 ALA A O 1
ATOM 673 N N . ARG A 1 86 ? 13.359 -5.229 -21.642 1.00 97.94 86 ARG A N 1
ATOM 674 C CA . ARG A 1 86 ? 12.906 -6.624 -21.746 1.00 97.94 86 ARG A CA 1
ATOM 675 C C . ARG A 1 86 ? 11.872 -6.957 -20.680 1.00 97.94 86 ARG A C 1
ATOM 677 O O . ARG A 1 86 ? 10.826 -7.504 -21.018 1.00 97.94 86 ARG A O 1
ATOM 684 N N . GLY A 1 87 ? 12.142 -6.621 -19.420 1.00 97.50 87 GLY A N 1
ATOM 685 C CA . GLY A 1 87 ? 11.221 -6.873 -18.315 1.00 97.50 87 GLY A CA 1
ATOM 686 C C . GLY A 1 87 ? 9.904 -6.116 -18.471 1.00 97.50 87 GLY A C 1
ATOM 687 O O . GLY A 1 87 ? 8.840 -6.724 -18.384 1.00 97.50 87 GLY A O 1
ATOM 688 N N . THR A 1 88 ? 9.952 -4.829 -18.819 1.00 97.88 88 THR A N 1
ATOM 689 C CA . THR A 1 88 ? 8.758 -3.994 -19.043 1.00 97.88 88 THR A CA 1
ATOM 690 C C . THR A 1 88 ? 7.874 -4.546 -20.164 1.00 97.88 88 THR A C 1
ATOM 692 O O . THR A 1 88 ? 6.679 -4.763 -19.961 1.00 97.88 88 THR A O 1
ATOM 695 N N . ILE A 1 89 ? 8.453 -4.841 -21.333 1.00 98.00 89 ILE A N 1
ATOM 696 C CA . ILE A 1 89 ? 7.707 -5.380 -22.479 1.00 98.00 89 ILE A CA 1
ATOM 697 C C . ILE A 1 89 ? 7.190 -6.794 -22.196 1.00 98.00 89 ILE A C 1
ATOM 699 O O . ILE A 1 89 ? 6.062 -7.118 -22.567 1.00 98.00 89 ILE A O 1
ATOM 703 N N . ASN A 1 90 ? 7.971 -7.633 -21.513 1.00 97.06 90 ASN A N 1
ATOM 704 C CA . ASN A 1 90 ? 7.533 -8.971 -21.126 1.00 97.06 90 ASN A CA 1
ATOM 705 C C . ASN A 1 90 ? 6.334 -8.920 -20.167 1.00 97.06 90 ASN A C 1
ATOM 707 O O . ASN A 1 90 ? 5.322 -9.570 -20.424 1.00 97.06 90 ASN A O 1
ATOM 711 N N . ARG A 1 91 ? 6.405 -8.098 -19.108 1.00 96.00 91 ARG A N 1
ATOM 712 C CA . ARG A 1 91 ? 5.300 -7.912 -18.150 1.00 96.00 91 ARG A CA 1
ATOM 713 C C . ARG A 1 91 ? 4.031 -7.423 -18.837 1.00 96.00 91 ARG A C 1
ATOM 715 O O . ARG A 1 91 ? 2.960 -7.938 -18.536 1.00 96.00 91 ARG A O 1
ATOM 722 N N . LEU A 1 92 ? 4.165 -6.457 -19.741 1.00 97.06 92 LEU A N 1
ATOM 723 C CA . LEU A 1 92 ? 3.064 -5.885 -20.507 1.00 97.06 92 LEU A CA 1
ATOM 724 C C . LEU A 1 92 ? 2.392 -6.924 -21.417 1.00 97.06 92 LEU A C 1
ATOM 726 O O . LEU A 1 92 ? 1.173 -7.071 -21.383 1.00 97.06 92 LEU A O 1
ATOM 730 N N . ARG A 1 93 ? 3.180 -7.675 -22.197 1.00 96.56 93 ARG A N 1
ATOM 731 C CA . ARG A 1 93 ? 2.658 -8.712 -23.101 1.00 96.56 93 ARG A CA 1
ATOM 732 C C . ARG A 1 93 ? 1.954 -9.828 -22.337 1.00 96.56 93 ARG A C 1
ATOM 734 O O . ARG A 1 93 ? 0.832 -10.178 -22.692 1.00 96.56 93 ARG A O 1
ATOM 741 N N . ASN A 1 94 ? 2.588 -10.350 -21.288 1.00 95.75 94 ASN A N 1
ATOM 742 C CA . ASN A 1 94 ? 2.020 -11.449 -20.510 1.00 95.75 94 ASN A CA 1
ATOM 743 C C . ASN A 1 94 ? 0.710 -11.016 -19.853 1.00 95.75 94 ASN A C 1
ATOM 745 O O . ASN A 1 94 ? -0.301 -11.684 -20.039 1.00 95.75 94 ASN A O 1
ATOM 749 N N . GLN A 1 95 ? 0.684 -9.837 -19.219 1.00 95.94 95 GLN A N 1
ATOM 750 C CA . GLN A 1 95 ? -0.538 -9.350 -18.585 1.00 95.94 95 GLN A CA 1
ATOM 751 C C . GLN A 1 95 ? -1.661 -9.086 -19.586 1.00 95.94 95 GLN A C 1
ATOM 753 O O . GLN A 1 95 ? -2.813 -9.391 -19.295 1.00 95.94 95 GLN A O 1
ATOM 758 N N . SER A 1 96 ? -1.342 -8.540 -20.767 1.00 96.38 96 SER A N 1
ATOM 759 C CA . SER A 1 96 ? -2.356 -8.322 -21.802 1.00 96.38 96 SER A CA 1
ATOM 760 C C . SER A 1 96 ? -3.002 -9.630 -22.250 1.00 96.38 96 SER A C 1
ATOM 762 O O . SER A 1 96 ? -4.217 -9.679 -22.395 1.00 96.38 96 SER A O 1
ATOM 764 N N . ILE A 1 97 ? -2.209 -10.695 -22.403 1.00 96.12 97 ILE A N 1
ATOM 765 C CA . ILE A 1 97 ? -2.711 -12.010 -22.809 1.00 96.12 97 ILE A CA 1
ATOM 766 C C . ILE A 1 97 ? -3.543 -12.619 -21.679 1.00 96.12 97 ILE A C 1
ATOM 768 O O . ILE A 1 97 ? -4.658 -13.063 -21.923 1.00 96.12 97 ILE A O 1
ATOM 772 N N . GLU A 1 98 ? -3.037 -12.599 -20.444 1.00 95.50 98 GLU A N 1
ATOM 773 C CA . GLU A 1 98 ? -3.756 -13.104 -19.268 1.00 95.50 98 GLU A CA 1
ATOM 774 C C . GLU A 1 98 ? -5.124 -12.432 -19.106 1.00 95.50 98 GLU A C 1
ATOM 776 O O . GLU A 1 98 ? -6.134 -13.107 -18.914 1.00 95.50 98 GLU A O 1
ATOM 781 N N . TRP A 1 99 ? -5.180 -11.103 -19.224 1.00 95.50 99 TRP A N 1
ATOM 782 C CA . TRP A 1 99 ? -6.437 -10.373 -19.105 1.00 95.50 99 TRP A CA 1
ATOM 783 C C . TRP A 1 99 ? -7.360 -10.576 -20.302 1.00 95.50 99 TRP A C 1
ATOM 785 O O . TRP A 1 99 ? -8.564 -10.704 -20.100 1.00 95.50 99 TRP A O 1
ATOM 795 N N . GLU A 1 100 ? -6.839 -10.660 -21.527 1.00 95.69 100 GLU A N 1
ATOM 796 C CA . GLU A 1 100 ? -7.650 -10.980 -22.709 1.00 95.69 100 GLU A CA 1
ATOM 797 C C . GLU A 1 100 ? -8.276 -12.379 -22.594 1.00 95.69 100 GLU A C 1
ATOM 799 O O . GLU A 1 100 ? -9.469 -12.547 -22.848 1.00 95.69 100 GLU A O 1
ATOM 804 N N . MET A 1 101 ? -7.518 -13.365 -22.099 1.00 94.94 101 MET A N 1
ATOM 805 C CA . MET A 1 101 ? -8.030 -14.707 -21.790 1.00 94.94 101 MET A CA 1
ATOM 806 C C . MET A 1 101 ? -9.083 -14.691 -20.674 1.00 94.94 101 MET A C 1
ATOM 808 O O . MET A 1 101 ? -10.032 -15.472 -20.723 1.00 94.94 101 MET A O 1
ATOM 812 N N . ALA A 1 102 ? -8.958 -13.782 -19.703 1.00 92.81 102 ALA A N 1
ATOM 813 C CA . ALA A 1 102 ? -9.966 -13.543 -18.669 1.00 92.81 102 ALA A CA 1
ATOM 814 C C . ALA A 1 102 ? -11.181 -12.722 -19.162 1.00 92.81 102 ALA A C 1
ATOM 816 O O . ALA A 1 102 ? -12.095 -12.452 -18.383 1.00 92.81 102 ALA A O 1
ATOM 817 N N . GLY A 1 103 ? -11.220 -12.334 -20.444 1.00 93.81 103 GLY A N 1
ATOM 818 C CA . GLY A 1 103 ? -12.352 -11.652 -21.077 1.00 93.81 103 GLY A CA 1
ATOM 819 C C . GLY A 1 103 ? -12.198 -10.138 -21.252 1.00 93.81 103 GLY A C 1
ATOM 820 O O . GLY A 1 103 ? -13.146 -9.486 -21.700 1.00 93.81 103 GLY A O 1
ATOM 821 N N . LEU A 1 104 ? -11.033 -9.561 -20.938 1.00 95.62 104 LEU A N 1
ATOM 822 C CA . LEU A 1 104 ? -10.746 -8.148 -21.193 1.00 95.62 104 LEU A CA 1
ATOM 823 C C . LEU A 1 104 ? -10.703 -7.876 -22.701 1.00 95.62 104 LEU A C 1
ATOM 825 O O . LEU A 1 104 ? -9.951 -8.505 -23.441 1.00 95.62 104 LEU A O 1
ATOM 829 N N . LYS A 1 105 ? -11.457 -6.879 -23.166 1.00 95.94 105 LYS A N 1
ATOM 830 C CA . LYS A 1 105 ? -11.401 -6.443 -24.566 1.00 95.94 105 LYS A CA 1
ATOM 831 C C . LYS A 1 105 ? -10.373 -5.334 -24.720 1.00 95.94 105 LYS A C 1
ATOM 833 O O . LYS A 1 105 ? -10.630 -4.207 -24.304 1.00 95.94 105 LYS A O 1
ATOM 838 N N . ILE A 1 106 ? -9.241 -5.640 -25.341 1.00 94.19 106 ILE A N 1
ATOM 839 C CA . ILE A 1 106 ? -8.174 -4.661 -25.579 1.00 94.19 106 ILE A CA 1
ATOM 840 C C . ILE A 1 106 ? -8.476 -3.878 -26.859 1.00 94.19 106 ILE A C 1
ATOM 842 O O . ILE A 1 106 ? -8.696 -4.470 -27.919 1.00 94.19 106 ILE A O 1
ATOM 846 N N . ALA A 1 107 ? -8.470 -2.544 -26.786 1.00 94.56 107 ALA A N 1
ATOM 847 C CA . ALA A 1 107 ? -8.727 -1.707 -27.957 1.00 94.56 107 ALA A CA 1
ATOM 848 C C . ALA A 1 107 ? -7.676 -1.924 -29.066 1.00 94.56 107 ALA A C 1
ATOM 850 O O . ALA A 1 107 ? -6.483 -2.097 -28.802 1.00 94.56 107 ALA A O 1
ATOM 851 N N . ALA A 1 108 ? -8.101 -1.874 -30.335 1.00 94.81 108 ALA A N 1
ATOM 852 C CA . ALA A 1 108 ? -7.229 -2.151 -31.483 1.00 94.81 108 ALA A CA 1
ATOM 853 C C . ALA A 1 108 ? -5.995 -1.232 -31.542 1.00 94.81 108 ALA A C 1
ATOM 855 O O . ALA A 1 108 ? -4.914 -1.643 -31.975 1.00 94.81 108 ALA A O 1
ATOM 856 N N . ASP A 1 109 ? -6.133 0.010 -31.082 1.00 95.31 109 ASP A N 1
ATOM 857 C CA . ASP A 1 109 ? -5.042 0.971 -31.050 1.00 95.31 109 ASP A CA 1
ATOM 858 C C . ASP A 1 109 ? -4.075 0.722 -29.875 1.00 95.31 109 ASP A C 1
ATOM 860 O O . ASP A 1 109 ? -2.868 0.922 -30.030 1.00 95.31 109 ASP A O 1
ATOM 864 N N . LEU A 1 110 ? -4.551 0.203 -28.734 1.00 94.50 110 LEU A N 1
ATOM 865 C CA . LEU A 1 110 ? -3.679 -0.315 -27.674 1.00 94.50 110 LEU A CA 1
ATOM 866 C C . LEU A 1 110 ? -2.932 -1.570 -28.147 1.00 94.50 110 LEU A C 1
ATOM 868 O O . LEU A 1 110 ? -1.713 -1.635 -27.997 1.00 94.50 110 LEU A O 1
ATOM 872 N N . GLN A 1 111 ? -3.599 -2.503 -28.834 1.00 95.00 111 GLN A N 1
ATOM 873 C CA . GLN A 1 111 ? -2.926 -3.650 -29.459 1.00 95.00 111 GLN A CA 1
ATOM 874 C C . GLN A 1 111 ? -1.844 -3.220 -30.467 1.00 95.00 111 GLN A C 1
ATOM 876 O O . GLN A 1 111 ? -0.771 -3.825 -30.535 1.00 95.00 111 GLN A O 1
ATOM 881 N N . ALA A 1 112 ? -2.087 -2.160 -31.245 1.00 95.06 112 ALA A N 1
ATOM 882 C CA . ALA A 1 112 ? -1.081 -1.599 -32.144 1.00 95.06 112 ALA A CA 1
ATOM 883 C C . ALA A 1 112 ? 0.121 -1.021 -31.375 1.00 95.06 112 ALA A C 1
ATOM 885 O O . ALA A 1 112 ? 1.264 -1.293 -31.749 1.00 95.06 112 ALA A O 1
ATOM 886 N N . LYS A 1 113 ? -0.116 -0.296 -30.271 1.00 94.12 113 LYS A N 1
ATOM 887 C CA . LYS A 1 113 ? 0.947 0.211 -29.383 1.00 94.12 113 LYS A CA 1
ATOM 888 C C . LYS A 1 113 ? 1.774 -0.925 -28.767 1.00 94.12 113 LYS A C 1
ATOM 890 O O . LYS A 1 113 ? 2.997 -0.818 -28.759 1.00 94.12 113 LYS A O 1
ATOM 895 N N . LEU A 1 114 ? 1.136 -2.019 -28.339 1.00 94.00 114 LEU A N 1
ATOM 896 C CA . LEU A 1 114 ? 1.801 -3.230 -27.830 1.00 94.00 114 LEU A CA 1
ATOM 897 C C . LEU A 1 114 ? 2.734 -3.862 -28.872 1.00 94.00 114 LEU A C 1
ATOM 899 O O . LEU A 1 114 ? 3.890 -4.180 -28.583 1.00 94.00 114 LEU A O 1
ATOM 903 N N . ARG A 1 115 ? 2.248 -4.036 -30.109 1.00 95.25 115 ARG A N 1
ATOM 904 C CA . ARG A 1 115 ? 3.066 -4.570 -31.210 1.00 95.25 115 ARG A CA 1
ATOM 905 C C . ARG A 1 115 ? 4.230 -3.642 -31.539 1.00 95.25 115 ARG A C 1
ATOM 907 O O . ARG A 1 115 ? 5.349 -4.113 -31.728 1.00 95.25 115 ARG A O 1
ATOM 914 N N . HIS A 1 116 ? 3.977 -2.335 -31.573 1.00 96.06 116 HIS A N 1
ATOM 915 C CA . HIS A 1 116 ? 5.000 -1.344 -31.882 1.00 96.06 116 HIS A CA 1
ATOM 916 C C . HIS A 1 116 ? 6.105 -1.312 -30.815 1.00 96.06 116 HIS A C 1
ATOM 918 O O . HIS A 1 116 ? 7.275 -1.428 -31.171 1.00 96.06 116 HIS A O 1
ATOM 924 N N . SER A 1 117 ? 5.764 -1.254 -29.521 1.00 95.81 117 SER A N 1
ATOM 925 C CA . SER A 1 117 ? 6.757 -1.263 -28.432 1.00 95.81 117 SER A CA 1
ATOM 926 C C . SER A 1 117 ? 7.586 -2.552 -28.411 1.00 95.81 117 SER A C 1
ATOM 928 O O . SER A 1 117 ? 8.801 -2.510 -28.224 1.00 95.81 117 SER A O 1
ATOM 930 N N . THR A 1 118 ? 6.956 -3.694 -28.706 1.00 96.19 118 THR A N 1
ATOM 931 C CA . THR A 1 118 ? 7.650 -4.981 -28.866 1.00 96.19 118 THR A CA 1
ATOM 932 C C . THR A 1 118 ? 8.631 -4.956 -30.042 1.00 96.19 118 THR A C 1
ATOM 934 O O . THR A 1 118 ? 9.747 -5.458 -29.922 1.00 96.19 118 THR A O 1
ATOM 937 N N . GLY A 1 119 ? 8.247 -4.347 -31.168 1.00 97.38 119 GLY A N 1
ATOM 938 C CA . GLY A 1 119 ? 9.116 -4.179 -32.335 1.00 97.38 119 GLY A CA 1
ATOM 939 C C . GLY A 1 119 ? 10.327 -3.281 -32.060 1.00 97.38 119 GLY A C 1
ATOM 940 O O . GLY A 1 119 ? 11.443 -3.628 -32.446 1.00 97.38 119 GLY A O 1
ATOM 941 N N . VAL A 1 120 ? 10.133 -2.165 -31.347 1.00 97.31 120 VAL A N 1
ATOM 942 C CA . VAL A 1 120 ? 11.226 -1.273 -30.914 1.00 97.31 120 VAL A CA 1
ATOM 943 C C . VAL A 1 120 ? 12.206 -2.023 -30.009 1.00 97.31 120 VAL A C 1
ATOM 945 O O . VAL A 1 120 ? 13.411 -2.003 -30.261 1.00 97.31 120 VAL A O 1
ATOM 948 N N . PHE A 1 121 ? 11.703 -2.776 -29.026 1.00 97.62 121 PHE A N 1
ATOM 949 C CA . PHE A 1 121 ? 12.545 -3.624 -28.180 1.00 97.62 121 PHE A CA 1
ATOM 950 C C . PHE A 1 121 ? 13.309 -4.693 -28.981 1.00 97.62 121 PHE A C 1
ATOM 952 O O . PHE A 1 121 ? 14.500 -4.898 -28.753 1.00 97.62 121 PHE A O 1
ATOM 959 N N . ALA A 1 122 ? 12.663 -5.360 -29.943 1.00 97.00 122 ALA A N 1
ATOM 960 C CA . ALA A 1 122 ? 13.321 -6.368 -30.776 1.00 97.00 122 ALA A CA 1
ATOM 961 C C . ALA A 1 122 ? 14.485 -5.775 -31.590 1.00 97.00 122 ALA A C 1
ATOM 963 O O . ALA A 1 122 ? 15.546 -6.398 -31.706 1.00 97.00 122 ALA A O 1
ATOM 964 N N . ARG A 1 123 ? 14.321 -4.547 -32.101 1.00 96.69 123 ARG A N 1
ATOM 965 C CA . ARG A 1 123 ? 15.402 -3.797 -32.754 1.00 96.69 123 ARG A CA 1
ATOM 966 C C . ARG A 1 123 ? 16.528 -3.466 -31.774 1.00 96.69 123 ARG A C 1
ATOM 968 O O . ARG A 1 123 ? 17.677 -3.737 -32.104 1.00 96.69 123 ARG A O 1
ATOM 975 N N . ALA A 1 124 ? 16.206 -2.989 -30.567 1.00 96.00 124 ALA A N 1
ATOM 976 C CA . ALA A 1 124 ? 17.192 -2.719 -29.515 1.00 96.00 124 ALA A CA 1
ATOM 977 C C . ALA A 1 124 ? 18.024 -3.968 -29.169 1.00 96.00 124 ALA A C 1
ATOM 979 O O . ALA A 1 124 ? 19.252 -3.939 -29.140 1.00 96.00 124 ALA A O 1
ATOM 980 N N . ALA A 1 125 ? 17.360 -5.108 -28.969 1.00 94.81 125 ALA A N 1
ATOM 981 C CA . ALA A 1 125 ? 18.029 -6.370 -28.663 1.00 94.81 125 ALA A CA 1
ATOM 982 C C . ALA A 1 125 ? 18.944 -6.844 -29.806 1.00 94.81 125 ALA A C 1
ATOM 984 O O . ALA A 1 125 ? 19.996 -7.433 -29.547 1.00 94.81 125 ALA A O 1
ATOM 985 N N . SER A 1 126 ? 18.560 -6.565 -31.055 1.00 94.94 126 SER A N 1
ATOM 986 C CA . SER A 1 126 ? 19.323 -6.935 -32.252 1.00 94.94 126 SER A CA 1
ATOM 987 C C . SER A 1 126 ? 20.527 -6.019 -32.495 1.00 94.94 126 SER A C 1
ATOM 989 O O . SER A 1 126 ? 21.550 -6.488 -32.991 1.00 94.94 126 SER A O 1
ATOM 991 N N . SER A 1 127 ? 20.450 -4.742 -32.108 1.00 92.12 127 SER A N 1
ATOM 992 C CA . SER A 1 127 ? 21.545 -3.777 -32.273 1.00 92.12 127 SER A CA 1
ATOM 993 C C . SER A 1 127 ? 22.617 -3.863 -31.183 1.00 92.12 127 SER A C 1
ATOM 995 O O . SER A 1 127 ? 23.687 -3.281 -31.343 1.00 92.12 127 SER A O 1
ATOM 997 N N . ARG A 1 128 ? 22.403 -4.659 -30.121 1.00 87.88 128 ARG A N 1
ATOM 998 C CA . ARG A 1 128 ? 23.324 -4.822 -28.974 1.00 87.88 128 ARG A CA 1
ATOM 999 C C . ARG A 1 128 ? 24.804 -4.965 -29.351 1.00 87.88 128 ARG A C 1
ATOM 1001 O O . ARG A 1 128 ? 25.658 -4.459 -28.632 1.00 87.88 128 ARG A O 1
ATOM 1008 N N . ARG A 1 129 ? 25.119 -5.726 -30.406 1.00 85.12 129 ARG A N 1
ATOM 1009 C CA . ARG A 1 129 ? 26.511 -5.987 -30.827 1.00 85.12 129 ARG A CA 1
ATOM 1010 C C . ARG A 1 129 ? 27.003 -5.033 -31.912 1.00 85.12 129 ARG A C 1
ATOM 1012 O O . ARG A 1 129 ? 28.203 -4.808 -31.997 1.00 85.12 129 ARG A O 1
ATOM 1019 N N . SER A 1 130 ? 26.103 -4.534 -32.755 1.00 87.88 130 SER A N 1
ATOM 1020 C CA . SER A 1 130 ? 26.448 -3.729 -33.928 1.00 87.88 130 SER A CA 1
ATOM 1021 C C . SER A 1 130 ? 26.502 -2.233 -33.632 1.00 87.88 130 SER A C 1
ATOM 1023 O O . SER A 1 130 ? 27.297 -1.535 -34.247 1.00 87.88 130 SER A O 1
ATOM 1025 N N . SER A 1 131 ? 25.666 -1.741 -32.714 1.00 90.88 131 SER A N 1
ATOM 1026 C CA . SER A 1 131 ? 25.557 -0.322 -32.365 1.00 90.88 131 SER A CA 1
ATOM 1027 C C . SER A 1 131 ? 25.050 -0.154 -30.922 1.00 90.88 131 SER A C 1
ATOM 1029 O O . SER A 1 131 ? 23.837 -0.178 -30.683 1.00 90.88 131 SER A O 1
ATOM 1031 N N . PRO A 1 132 ? 25.958 -0.011 -29.935 1.00 87.00 132 PRO A N 1
ATOM 1032 C CA . PRO A 1 132 ? 25.588 0.193 -28.533 1.00 87.00 132 PRO A CA 1
ATOM 1033 C C . PRO A 1 132 ? 24.702 1.427 -28.302 1.00 87.00 132 PRO A C 1
ATOM 1035 O O . PRO A 1 132 ? 23.722 1.330 -27.565 1.00 87.00 132 PRO A O 1
ATOM 1038 N N . ASP A 1 133 ? 24.977 2.542 -28.984 1.00 88.31 133 ASP A N 1
ATOM 1039 C CA . ASP A 1 133 ? 24.210 3.792 -28.846 1.00 88.31 133 ASP A CA 1
ATOM 1040 C C . ASP A 1 133 ? 22.772 3.647 -29.374 1.00 88.31 133 ASP A C 1
ATOM 1042 O O . ASP A 1 133 ? 21.809 4.133 -28.770 1.00 88.31 133 ASP A O 1
ATOM 1046 N N . GLU A 1 134 ? 22.594 2.922 -30.486 1.00 92.38 134 GLU A N 1
ATOM 1047 C CA . GLU A 1 134 ? 21.263 2.610 -31.014 1.00 92.38 134 GLU A CA 1
ATOM 1048 C C . GLU A 1 134 ? 20.515 1.654 -30.075 1.00 92.38 134 GLU A C 1
ATOM 1050 O O . GLU A 1 134 ? 19.336 1.865 -29.791 1.00 92.38 134 GLU A O 1
ATOM 1055 N N . CYS A 1 135 ? 21.193 0.621 -29.560 1.00 93.31 135 CYS A N 1
ATOM 1056 C CA . CYS A 1 135 ? 20.629 -0.294 -28.564 1.00 93.31 135 CYS A CA 1
ATOM 1057 C C . CYS A 1 135 ? 20.116 0.473 -27.345 1.00 93.31 135 CYS A C 1
ATOM 1059 O O . CYS A 1 135 ? 19.016 0.200 -26.864 1.00 93.31 135 CYS A O 1
ATOM 1061 N N . GLN A 1 136 ? 20.887 1.443 -26.862 1.00 90.25 136 GLN A N 1
ATOM 1062 C CA . GLN A 1 136 ? 20.510 2.274 -25.731 1.00 90.25 136 GLN A CA 1
ATOM 1063 C C . GLN A 1 136 ? 19.270 3.122 -26.039 1.00 90.25 136 GLN A C 1
ATOM 1065 O O . GLN A 1 136 ? 18.263 3.040 -25.336 1.00 90.25 136 GLN A O 1
ATOM 1070 N N . THR A 1 137 ? 19.321 3.894 -27.125 1.00 93.06 137 THR A N 1
ATOM 1071 C CA . THR A 1 137 ? 18.239 4.805 -27.521 1.00 93.06 137 THR A CA 1
ATOM 1072 C C . THR A 1 137 ? 16.917 4.055 -27.693 1.00 93.06 137 THR A C 1
ATOM 1074 O O . THR A 1 137 ? 15.893 4.452 -27.133 1.00 93.06 137 THR A O 1
ATOM 1077 N N . LEU A 1 138 ? 16.946 2.917 -28.393 1.00 96.31 138 LEU A N 1
ATOM 1078 C CA . LEU A 1 138 ? 15.766 2.077 -28.595 1.00 96.31 138 LEU A CA 1
ATOM 1079 C C . LEU A 1 138 ? 15.303 1.383 -27.304 1.00 96.31 138 LEU A C 1
ATOM 1081 O O . LEU A 1 138 ? 14.109 1.138 -27.147 1.00 96.31 138 LEU A O 1
ATOM 1085 N N . SER A 1 139 ? 16.205 1.071 -26.365 1.00 96.25 139 SER A N 1
ATOM 1086 C CA . SER A 1 139 ? 15.826 0.502 -25.061 1.00 96.25 139 SER A CA 1
ATOM 1087 C C . SER A 1 139 ? 15.054 1.517 -24.219 1.00 96.25 139 SER A C 1
ATOM 1089 O O . SER A 1 139 ? 13.979 1.193 -23.715 1.00 96.25 139 SER A O 1
ATOM 1091 N N . ALA A 1 140 ? 15.547 2.756 -24.125 1.00 94.50 140 ALA A N 1
ATOM 1092 C CA . ALA A 1 140 ? 14.848 3.842 -23.437 1.00 94.50 140 ALA A CA 1
ATOM 1093 C C . ALA A 1 140 ? 13.483 4.140 -24.088 1.00 94.50 140 ALA A C 1
ATOM 1095 O O . ALA A 1 140 ? 12.472 4.284 -23.396 1.00 94.50 140 ALA A O 1
ATOM 1096 N N . GLU A 1 141 ? 13.418 4.148 -25.424 1.00 96.12 141 GLU A N 1
ATOM 1097 C CA . GLU A 1 141 ? 12.159 4.316 -26.153 1.00 96.12 141 GLU A CA 1
ATOM 1098 C C . GLU A 1 141 ? 11.170 3.170 -25.876 1.00 96.12 141 GLU A C 1
ATOM 1100 O O . GLU A 1 141 ? 9.992 3.426 -25.604 1.00 96.12 141 GLU A O 1
ATOM 1105 N N . ALA A 1 142 ? 11.641 1.919 -25.876 1.00 97.50 142 ALA A N 1
ATOM 1106 C CA . ALA A 1 142 ? 10.824 0.751 -25.559 1.00 97.50 142 ALA A CA 1
ATOM 1107 C C . ALA A 1 142 ? 10.281 0.793 -24.122 1.00 97.50 142 ALA A C 1
ATOM 1109 O O . ALA A 1 142 ? 9.104 0.490 -23.922 1.00 97.50 142 ALA A O 1
ATOM 1110 N N . ILE A 1 143 ? 11.093 1.210 -23.140 1.00 96.88 143 ILE A N 1
ATOM 1111 C CA . ILE A 1 143 ? 10.652 1.424 -21.751 1.00 96.88 143 ILE A CA 1
ATOM 1112 C C . ILE A 1 143 ? 9.533 2.464 -21.718 1.00 96.88 143 ILE A C 1
ATOM 1114 O O . ILE A 1 143 ? 8.441 2.172 -21.232 1.00 96.88 143 ILE A O 1
ATOM 1118 N N . ARG A 1 144 ? 9.761 3.651 -22.293 1.00 96.12 144 ARG A N 1
ATOM 1119 C CA . ARG A 1 144 ? 8.782 4.748 -22.292 1.00 96.12 144 ARG A CA 1
ATOM 1120 C C . ARG A 1 144 ? 7.453 4.334 -22.923 1.00 96.12 144 ARG A C 1
ATOM 1122 O O . ARG A 1 144 ? 6.384 4.573 -22.358 1.00 96.12 144 ARG A O 1
ATOM 1129 N N . MET A 1 145 ? 7.503 3.692 -24.090 1.00 96.88 145 MET A N 1
ATOM 1130 C CA . MET A 1 145 ? 6.305 3.187 -24.766 1.00 96.88 145 MET A CA 1
ATOM 1131 C C . MET A 1 145 ? 5.619 2.074 -23.971 1.00 96.88 145 MET A C 1
ATOM 1133 O O . MET A 1 145 ? 4.390 2.040 -23.910 1.00 96.88 145 MET A O 1
ATOM 1137 N N . GLY A 1 146 ? 6.403 1.181 -23.364 1.00 97.00 146 GLY A N 1
ATOM 1138 C CA . GLY A 1 146 ? 5.923 0.105 -22.507 1.00 97.00 146 GLY A CA 1
ATOM 1139 C C . GLY A 1 146 ? 5.164 0.636 -21.294 1.00 97.00 146 GLY A C 1
ATOM 1140 O O . GLY A 1 146 ? 4.017 0.251 -21.095 1.00 97.00 146 GLY A O 1
ATOM 1141 N N . CYS A 1 147 ? 5.740 1.579 -20.547 1.00 96.19 147 CYS A N 1
ATOM 1142 C CA . CYS A 1 147 ? 5.101 2.194 -19.381 1.00 96.19 147 CYS A CA 1
ATOM 1143 C C . CYS A 1 147 ? 3.784 2.899 -19.738 1.00 96.19 147 CYS A C 1
ATOM 1145 O O . CYS A 1 147 ? 2.784 2.722 -19.047 1.00 96.19 147 CYS A O 1
ATOM 1147 N N . ARG A 1 148 ? 3.735 3.636 -20.857 1.00 94.88 148 ARG A N 1
ATOM 1148 C CA . ARG A 1 148 ? 2.490 4.273 -21.332 1.00 94.88 148 ARG A CA 1
ATOM 1149 C C . ARG A 1 148 ? 1.420 3.260 -21.742 1.00 94.88 148 ARG A C 1
ATOM 1151 O O . ARG A 1 148 ? 0.233 3.488 -21.529 1.00 94.88 148 ARG A O 1
ATOM 1158 N N . ALA A 1 149 ? 1.824 2.158 -22.370 1.00 96.38 149 ALA A N 1
ATOM 1159 C CA . ALA A 1 149 ? 0.903 1.091 -22.745 1.00 96.38 149 ALA A CA 1
ATOM 1160 C C . ALA A 1 149 ? 0.391 0.321 -21.518 1.00 96.38 149 ALA A C 1
ATOM 1162 O O . ALA A 1 149 ? -0.788 -0.016 -21.481 1.00 96.38 149 ALA A O 1
ATOM 1163 N N . ILE A 1 150 ? 1.246 0.100 -20.514 1.00 96.44 150 ILE A N 1
ATOM 1164 C CA . ILE A 1 150 ? 0.873 -0.448 -19.204 1.00 96.44 150 ILE A CA 1
ATOM 1165 C C . ILE A 1 150 ? -0.194 0.425 -18.543 1.00 96.44 150 ILE A C 1
ATOM 1167 O O . ILE A 1 150 ? -1.213 -0.100 -18.104 1.00 96.44 150 ILE A O 1
ATOM 1171 N N . ASP A 1 151 ? 0.026 1.738 -18.499 1.00 94.44 151 ASP A N 1
ATOM 1172 C CA . ASP A 1 151 ? -0.895 2.663 -17.843 1.00 94.44 151 ASP A CA 1
ATOM 1173 C C . ASP A 1 151 ? -2.303 2.577 -18.441 1.00 94.44 151 ASP A C 1
ATOM 1175 O O . ASP A 1 151 ? -3.293 2.356 -17.744 1.00 94.44 151 ASP A O 1
ATOM 1179 N N . ARG A 1 152 ? -2.369 2.611 -19.773 1.00 95.50 152 ARG A N 1
ATOM 1180 C CA . ARG A 1 152 ? -3.625 2.494 -20.507 1.00 95.50 152 ARG A CA 1
ATOM 1181 C C . ARG A 1 152 ? -4.273 1.114 -20.399 1.00 95.50 152 ARG A C 1
ATOM 1183 O O . ARG A 1 152 ? -5.495 1.013 -20.375 1.00 95.50 152 ARG A O 1
ATOM 1190 N N . LEU A 1 153 ? -3.473 0.049 -20.344 1.00 96.56 153 LEU A N 1
ATOM 1191 C CA . LEU A 1 153 ? -3.987 -1.300 -20.111 1.00 96.56 153 LEU A CA 1
ATOM 1192 C C . LEU A 1 153 ? -4.630 -1.400 -18.717 1.00 96.56 153 LEU A C 1
ATOM 1194 O O . LEU A 1 153 ? -5.689 -2.007 -18.584 1.00 96.56 153 LEU A O 1
ATOM 1198 N N . GLY A 1 154 ? -4.024 -0.775 -17.702 1.00 96.00 154 GLY A N 1
ATOM 1199 C CA . GLY A 1 154 ? -4.582 -0.676 -16.351 1.00 96.00 154 GLY A CA 1
ATOM 1200 C C . GLY A 1 154 ? -5.914 0.079 -16.310 1.00 96.00 154 GLY A C 1
ATOM 1201 O O . GLY A 1 154 ? -6.859 -0.388 -15.676 1.00 96.00 154 GLY A O 1
ATOM 1202 N N . GLU A 1 155 ? -6.019 1.190 -17.041 1.00 94.94 155 GLU A N 1
ATOM 1203 C CA . GLU A 1 155 ? -7.269 1.948 -17.198 1.00 94.94 155 GLU A CA 1
ATOM 1204 C C . GLU A 1 155 ? -8.373 1.106 -17.866 1.00 94.94 155 GLU A C 1
ATOM 1206 O O . GLU A 1 155 ? -9.492 1.012 -17.353 1.00 94.94 155 GLU A O 1
ATOM 1211 N N . GLU A 1 156 ? -8.062 0.440 -18.987 1.00 95.62 156 GLU A N 1
ATOM 1212 C CA . GLU A 1 156 ? -9.013 -0.440 -19.677 1.00 95.62 156 GLU A CA 1
ATOM 1213 C C . GLU A 1 156 ? -9.466 -1.605 -18.788 1.00 95.62 156 GLU A C 1
ATOM 1215 O O . GLU A 1 156 ? -10.655 -1.944 -18.810 1.00 95.62 156 GLU A O 1
ATOM 1220 N N . TYR A 1 157 ? -8.551 -2.178 -17.998 1.00 96.38 157 TYR A N 1
ATOM 1221 C CA . TYR A 1 157 ? -8.859 -3.207 -17.007 1.00 96.38 157 TYR A CA 1
ATOM 1222 C C . TYR A 1 157 ? -9.805 -2.688 -15.928 1.00 96.38 157 TYR A C 1
ATOM 1224 O O . TYR A 1 157 ? -10.876 -3.266 -15.755 1.00 96.38 157 TYR A O 1
ATOM 1232 N N . GLY A 1 158 ? -9.456 -1.592 -15.242 1.00 95.50 158 GLY A N 1
ATOM 1233 C CA . GLY A 1 158 ? -10.269 -1.034 -14.159 1.00 95.50 158 GLY A CA 1
ATOM 1234 C C . GLY A 1 158 ? -11.697 -0.751 -14.620 1.00 95.50 158 GLY A C 1
ATOM 1235 O O . GLY A 1 158 ? -12.655 -1.247 -14.028 1.00 95.50 158 GLY A O 1
ATOM 1236 N N . ARG A 1 159 ? -11.843 -0.065 -15.759 1.00 95.38 159 ARG A N 1
ATOM 1237 C CA . ARG A 1 159 ? -13.150 0.267 -16.340 1.00 95.38 159 ARG A CA 1
ATOM 1238 C C . ARG A 1 159 ? -13.981 -0.972 -16.688 1.00 95.38 159 ARG A C 1
ATOM 1240 O O . ARG A 1 159 ? -15.166 -1.028 -16.368 1.00 95.38 159 ARG A O 1
ATOM 1247 N N . GLN A 1 160 ? -13.398 -1.957 -17.375 1.00 96.00 160 GLN A N 1
ATOM 1248 C CA . GLN A 1 160 ? -14.145 -3.143 -17.817 1.00 96.00 160 GLN A CA 1
ATOM 1249 C C . GLN A 1 160 ? -14.462 -4.098 -16.669 1.00 96.00 160 GLN A C 1
ATOM 1251 O O . GLN A 1 160 ? -15.567 -4.636 -16.621 1.00 96.00 160 GLN A O 1
ATOM 1256 N N . ALA A 1 161 ? -13.528 -4.283 -15.737 1.00 94.81 161 ALA A N 1
ATOM 1257 C CA . ALA A 1 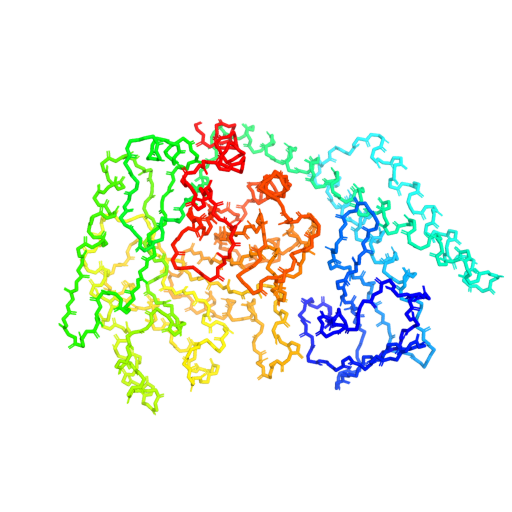161 ? -13.739 -5.118 -14.565 1.00 94.81 161 ALA A CA 1
ATOM 1258 C C . ALA A 1 161 ? -14.842 -4.536 -13.669 1.00 94.81 161 ALA A C 1
ATOM 1260 O O . ALA A 1 161 ? -15.745 -5.270 -13.272 1.00 94.81 161 ALA A O 1
ATOM 1261 N N . LEU A 1 162 ? -14.845 -3.221 -13.422 1.00 95.25 162 LEU A N 1
ATOM 1262 C CA . LEU A 1 162 ? -15.929 -2.560 -12.688 1.00 95.25 162 LEU A CA 1
ATOM 1263 C C . LEU A 1 162 ? -17.267 -2.681 -13.423 1.00 95.25 162 LEU A C 1
ATOM 1265 O O . LEU A 1 162 ? -18.258 -3.086 -12.816 1.00 95.25 162 LEU A O 1
ATOM 1269 N N . ALA A 1 163 ? -17.296 -2.432 -14.736 1.00 94.00 163 ALA A N 1
ATOM 1270 C CA . ALA A 1 163 ? -18.508 -2.605 -15.536 1.00 94.00 163 ALA A CA 1
ATOM 1271 C C . ALA A 1 163 ? -19.060 -4.040 -15.459 1.00 94.00 163 ALA A C 1
ATOM 1273 O O . ALA A 1 163 ? -20.270 -4.226 -15.357 1.00 94.00 163 ALA A O 1
ATOM 1274 N N . PHE A 1 164 ? -18.190 -5.056 -15.462 1.00 92.69 164 PHE A N 1
ATOM 1275 C CA . PHE A 1 164 ? -18.592 -6.451 -15.278 1.00 92.69 164 PHE A CA 1
ATOM 1276 C C . PHE A 1 164 ? -19.181 -6.699 -13.883 1.00 92.69 164 PHE A C 1
ATOM 1278 O O . PHE A 1 164 ? -20.228 -7.332 -13.764 1.00 92.69 164 PHE A O 1
ATOM 1285 N N . ARG A 1 165 ? -18.576 -6.150 -12.822 1.00 91.56 165 ARG A N 1
ATOM 1286 C CA . ARG A 1 165 ? -19.132 -6.248 -11.461 1.00 91.56 165 ARG A CA 1
ATOM 1287 C C . ARG A 1 165 ? -20.516 -5.607 -11.354 1.00 91.56 165 ARG A C 1
ATOM 1289 O O . ARG A 1 165 ? -21.396 -6.177 -10.710 1.00 91.56 165 ARG A O 1
ATOM 1296 N N . HIS A 1 166 ? -20.732 -4.483 -12.037 1.00 92.06 166 HIS A N 1
ATOM 1297 C CA . HIS A 1 166 ? -22.028 -3.806 -12.065 1.00 92.06 166 HIS A CA 1
ATOM 1298 C C . HIS A 1 166 ? -23.141 -4.597 -12.767 1.00 92.06 166 HIS A C 1
ATOM 1300 O O . HIS A 1 166 ? -24.317 -4.345 -12.517 1.00 92.06 166 HIS A O 1
ATOM 1306 N N . GLN A 1 167 ? -22.806 -5.592 -13.599 1.00 89.94 167 GLN A N 1
ATOM 1307 C CA . GLN A 1 167 ? -23.810 -6.495 -14.177 1.00 89.94 167 GLN A CA 1
ATOM 1308 C C . GLN A 1 167 ? -24.415 -7.440 -13.132 1.00 89.94 167 GLN A C 1
ATOM 1310 O O . GLN A 1 167 ? -25.553 -7.873 -13.293 1.00 89.94 167 GLN A O 1
ATOM 1315 N N . GLN A 1 168 ? -23.662 -7.774 -12.080 1.00 85.75 168 GLN A N 1
ATOM 1316 C CA . GLN A 1 168 ? -24.115 -8.670 -11.012 1.00 85.75 168 GLN A CA 1
ATOM 1317 C C . GLN A 1 168 ? -24.786 -7.906 -9.870 1.00 85.75 168 GLN A C 1
ATOM 1319 O O . GLN A 1 168 ? -25.727 -8.406 -9.259 1.00 85.75 168 GLN A O 1
ATOM 1324 N N . THR A 1 169 ? -24.306 -6.694 -9.597 1.00 85.56 169 THR A N 1
ATOM 1325 C CA . THR A 1 169 ? -24.743 -5.884 -8.464 1.00 85.56 169 THR A CA 1
ATOM 1326 C C . THR A 1 169 ? -24.754 -4.413 -8.852 1.00 85.56 169 THR A C 1
ATOM 1328 O O . THR A 1 169 ? -23.732 -3.880 -9.267 1.00 85.56 169 THR A O 1
ATOM 1331 N N . THR A 1 170 ? -25.869 -3.717 -8.628 1.00 79.19 170 THR A N 1
ATOM 1332 C CA . THR A 1 170 ? -25.982 -2.284 -8.947 1.00 79.19 170 THR A CA 1
ATOM 1333 C C . THR A 1 170 ? -24.971 -1.428 -8.175 1.00 79.19 170 THR A C 1
ATOM 1335 O O . THR A 1 170 ? -24.389 -0.519 -8.755 1.00 79.19 170 THR A O 1
ATOM 1338 N N . ARG A 1 171 ? -24.714 -1.751 -6.898 1.00 86.69 171 ARG A N 1
ATOM 1339 C CA . ARG A 1 171 ? -23.835 -0.998 -5.987 1.00 86.69 171 ARG A CA 1
ATOM 1340 C C . ARG A 1 171 ? -22.826 -1.906 -5.289 1.00 86.69 171 ARG A C 1
ATOM 1342 O O . ARG A 1 171 ? -23.226 -2.809 -4.553 1.00 86.69 171 ARG A O 1
ATOM 1349 N N . LEU A 1 172 ? -21.529 -1.648 -5.449 1.00 90.94 172 LEU A N 1
ATOM 1350 C CA . LEU A 1 172 ? -20.509 -2.471 -4.794 1.00 90.94 172 LEU A CA 1
ATOM 1351 C C . LEU A 1 172 ? -20.567 -2.298 -3.266 1.00 90.94 172 LEU A C 1
ATOM 1353 O O . LEU A 1 172 ? -20.816 -1.211 -2.742 1.00 90.94 172 LEU A O 1
ATOM 1357 N N . ALA A 1 173 ? -20.340 -3.393 -2.539 1.00 90.69 173 ALA A N 1
ATOM 1358 C CA . ALA A 1 173 ? -20.346 -3.401 -1.075 1.00 90.69 173 ALA A CA 1
ATOM 1359 C C . ALA A 1 173 ? -19.029 -2.897 -0.454 1.00 90.69 173 ALA A C 1
ATOM 1361 O O . ALA A 1 173 ? -18.935 -2.827 0.769 1.00 90.69 173 ALA A O 1
ATOM 1362 N N . THR A 1 174 ? -18.038 -2.557 -1.283 1.00 94.94 174 THR A N 1
ATOM 1363 C CA . THR A 1 174 ? -16.713 -2.106 -0.856 1.00 94.94 174 THR A CA 1
ATOM 1364 C C . THR A 1 174 ? -16.808 -0.856 0.021 1.00 94.94 174 THR A C 1
ATOM 1366 O O . THR A 1 174 ? -17.527 0.101 -0.288 1.00 94.94 174 THR A O 1
ATOM 1369 N N . LEU A 1 175 ? -16.066 -0.865 1.124 1.00 96.25 175 LEU A N 1
ATOM 1370 C CA . LEU A 1 175 ? -15.921 0.290 2.002 1.00 96.25 175 LEU A CA 1
ATOM 1371 C C . LEU A 1 175 ? -14.936 1.278 1.373 1.00 96.25 175 LEU A C 1
ATOM 1373 O O . LEU A 1 175 ? -13.797 0.912 1.097 1.00 96.25 175 LEU A O 1
ATOM 1377 N N . LEU A 1 176 ? -15.367 2.513 1.138 1.00 97.12 176 LEU A N 1
ATOM 1378 C CA . LEU A 1 176 ? -14.471 3.617 0.813 1.00 97.12 176 LEU A CA 1
ATOM 1379 C C . LEU A 1 176 ? -14.419 4.510 2.042 1.00 97.12 176 LEU A C 1
ATOM 1381 O O . LEU A 1 176 ? -15.367 5.247 2.333 1.00 97.12 176 LEU A O 1
ATOM 1385 N N . THR A 1 177 ? -13.311 4.379 2.761 1.00 96.75 177 THR A N 1
ATOM 1386 C CA . THR A 1 177 ? -13.126 4.868 4.119 1.00 96.75 177 THR A CA 1
ATOM 1387 C C . THR A 1 177 ? -12.178 6.057 4.132 1.00 96.75 177 THR A C 1
ATOM 1389 O O . THR A 1 177 ? -11.093 5.977 3.563 1.00 96.75 177 THR A O 1
ATOM 1392 N N . GLY A 1 178 ? -12.543 7.137 4.816 1.00 95.00 178 GLY A N 1
ATOM 1393 C CA . GLY A 1 178 ? -11.613 8.229 5.107 1.00 95.00 178 GLY A CA 1
ATOM 1394 C C . GLY A 1 178 ? -11.065 8.115 6.528 1.00 95.00 178 GLY A C 1
ATOM 1395 O O . GLY A 1 178 ? -11.844 7.932 7.465 1.00 95.00 178 GLY A O 1
ATOM 1396 N N . ASP A 1 179 ? -9.745 8.201 6.691 1.00 93.44 179 ASP A N 1
ATOM 1397 C CA . ASP A 1 179 ? -9.096 8.306 8.002 1.00 93.44 179 ASP A CA 1
ATOM 1398 C C . ASP A 1 179 ? -9.172 9.750 8.514 1.00 93.44 179 ASP A C 1
ATOM 1400 O O . ASP A 1 179 ? -8.642 10.664 7.876 1.00 93.44 179 ASP A O 1
ATOM 1404 N N . ILE A 1 180 ? -9.861 9.960 9.641 1.00 91.25 180 ILE A N 1
ATOM 1405 C CA . ILE A 1 180 ? -10.066 11.300 10.220 1.00 91.25 180 ILE A CA 1
ATOM 1406 C C . ILE A 1 180 ? -8.938 11.745 11.165 1.00 91.25 180 ILE A C 1
ATOM 1408 O O . ILE A 1 180 ? -8.924 12.897 11.607 1.00 91.25 180 ILE A O 1
ATOM 1412 N N . GLY A 1 181 ? -7.968 10.869 11.433 1.00 88.62 181 GLY A N 1
ATOM 1413 C CA . GLY A 1 181 ? -6.784 11.167 12.225 1.00 88.62 181 GLY A CA 1
ATOM 1414 C C . GLY A 1 181 ? -7.062 11.448 13.705 1.00 88.62 181 GLY A C 1
ATOM 1415 O O . GLY A 1 181 ? -8.017 10.936 14.288 1.00 88.62 181 GLY A O 1
ATOM 1416 N N . MET A 1 182 ? -6.196 12.257 14.321 1.00 86.06 182 MET A N 1
ATOM 1417 C CA . MET A 1 182 ? -6.174 12.533 15.771 1.00 86.06 182 MET A CA 1
ATOM 1418 C C . MET A 1 182 ? -6.633 13.955 16.102 1.00 86.06 182 MET A C 1
ATOM 1420 O O . MET A 1 182 ? -6.126 14.584 17.030 1.00 86.06 182 MET A O 1
ATOM 1424 N N . SER A 1 183 ? -7.563 14.500 15.320 1.00 85.69 183 SER A N 1
ATOM 1425 C CA . SER A 1 183 ? -8.159 15.808 15.589 1.00 85.69 183 SER A CA 1
ATOM 1426 C C . SER A 1 183 ? -9.663 15.715 15.772 1.00 85.69 183 SER A C 1
ATOM 1428 O O . SER A 1 183 ? -10.297 14.726 15.393 1.00 85.69 183 SER A O 1
ATOM 1430 N N . ALA A 1 184 ? -10.238 16.793 16.310 1.00 85.25 184 ALA A N 1
ATOM 1431 C CA . ALA A 1 184 ? -11.680 16.966 16.325 1.00 85.25 184 ALA A CA 1
ATOM 1432 C C . ALA A 1 184 ? -12.250 16.746 14.906 1.00 85.25 184 ALA A C 1
ATOM 1434 O O . ALA A 1 184 ? -11.620 17.176 13.928 1.00 85.25 184 ALA A O 1
ATOM 1435 N N . PRO A 1 185 ? -13.405 16.070 14.784 1.00 83.62 185 PRO A N 1
ATOM 1436 C CA . PRO A 1 185 ? -14.079 15.899 13.506 1.00 83.62 185 PRO A CA 1
ATOM 1437 C C . PRO A 1 185 ? -14.391 17.232 12.824 1.00 83.62 185 PRO A C 1
ATOM 1439 O O . PRO A 1 185 ? -14.548 18.265 13.474 1.00 83.62 185 PRO A O 1
ATOM 1442 N N . TYR A 1 186 ? -14.524 17.201 11.501 1.00 82.88 186 TYR A N 1
ATOM 1443 C CA . TYR A 1 186 ? -14.940 18.379 10.747 1.00 82.88 186 TYR A CA 1
ATOM 1444 C C . TYR A 1 186 ? -16.414 18.695 10.980 1.00 82.88 186 TYR A C 1
ATOM 1446 O O . TYR A 1 186 ? -17.242 17.799 11.120 1.00 82.88 186 TYR A O 1
ATOM 1454 N N . GLU A 1 187 ? -16.750 19.977 10.898 1.00 85.56 187 GLU A N 1
ATOM 1455 C CA . GLU A 1 187 ? -18.126 20.469 10.912 1.00 85.56 187 GLU A CA 1
ATOM 1456 C C . GLU A 1 187 ? -18.453 21.204 9.600 1.00 85.56 187 GLU A C 1
ATOM 1458 O O . GLU A 1 187 ? -17.571 21.536 8.797 1.00 85.56 187 GLU A O 1
ATOM 1463 N N . GLY A 1 188 ? -19.742 21.452 9.358 1.00 88.81 188 GLY A N 1
ATOM 1464 C CA . GLY A 1 188 ? -20.215 22.257 8.231 1.00 88.81 188 GLY A CA 1
ATOM 1465 C C . GLY A 1 188 ? -19.818 21.695 6.861 1.00 88.81 188 GLY A C 1
ATOM 1466 O O . GLY A 1 188 ? -20.112 20.546 6.527 1.00 88.81 188 GLY A O 1
ATOM 1467 N N . GLU A 1 189 ? -19.171 22.518 6.030 1.00 87.12 189 GLU A N 1
ATOM 1468 C CA . GLU A 1 189 ? -18.822 22.131 4.657 1.00 87.12 189 GLU A CA 1
ATOM 1469 C C . GLU A 1 189 ? -17.795 20.989 4.600 1.00 87.12 189 GLU A C 1
ATOM 1471 O O . GLU A 1 189 ? -17.910 20.124 3.732 1.00 87.12 189 GLU A O 1
ATOM 1476 N N . GLY A 1 190 ? -16.830 20.945 5.526 1.00 86.12 190 GLY A N 1
ATOM 1477 C CA . GLY A 1 190 ? -15.829 19.874 5.578 1.00 86.12 190 GLY A CA 1
ATOM 1478 C C . GLY A 1 190 ? -16.471 18.510 5.838 1.00 86.12 190 GLY A C 1
ATOM 1479 O O . GLY A 1 190 ? -16.197 17.552 5.114 1.00 86.12 190 GLY A O 1
ATOM 1480 N N . ALA A 1 191 ? -17.404 18.456 6.796 1.00 89.38 191 ALA A N 1
ATOM 1481 C CA . ALA A 1 191 ? -18.184 17.256 7.099 1.00 89.38 191 ALA A CA 1
ATOM 1482 C C . ALA A 1 191 ? -19.017 16.798 5.897 1.00 89.38 191 ALA A C 1
ATOM 1484 O O . ALA A 1 191 ? -19.005 15.619 5.548 1.00 89.38 191 ALA A O 1
ATOM 1485 N N . ARG A 1 192 ? -19.690 17.738 5.216 1.00 90.94 192 ARG A N 1
ATOM 1486 C CA . ARG A 1 192 ? -20.476 17.436 4.013 1.00 90.94 192 ARG A CA 1
ATOM 1487 C C . ARG A 1 192 ? -19.604 16.852 2.907 1.00 90.94 192 ARG A C 1
ATOM 1489 O O . ARG A 1 192 ? -19.925 15.794 2.387 1.00 90.94 192 ARG A O 1
ATOM 1496 N N . ARG A 1 193 ? -18.469 17.486 2.594 1.00 91.19 193 ARG A N 1
ATOM 1497 C CA . ARG A 1 193 ? -17.550 16.991 1.556 1.00 91.19 193 ARG A CA 1
ATOM 1498 C C . ARG A 1 193 ? -16.964 15.620 1.901 1.00 91.19 193 ARG A C 1
ATOM 1500 O O . ARG A 1 193 ? -16.807 14.792 1.009 1.00 91.19 193 ARG A O 1
ATOM 1507 N N . PHE A 1 194 ? -16.678 15.354 3.177 1.00 91.69 194 PHE A N 1
ATOM 1508 C CA . PHE A 1 194 ? -16.295 14.016 3.628 1.00 91.69 194 PHE A CA 1
ATOM 1509 C C . PHE A 1 194 ? -17.417 13.003 3.379 1.00 91.69 194 PHE A C 1
ATOM 1511 O O . PHE A 1 194 ? -17.186 11.960 2.773 1.00 91.69 194 PHE A O 1
ATOM 1518 N N . CYS A 1 195 ? -18.638 13.336 3.799 1.00 92.69 195 CYS A N 1
ATOM 1519 C CA . CYS A 1 195 ? -19.814 12.487 3.641 1.00 92.69 195 CYS A CA 1
ATOM 1520 C C . CYS A 1 195 ? -20.292 12.363 2.193 1.00 92.69 195 CYS A C 1
ATOM 1522 O O . CYS A 1 195 ? -21.114 11.489 1.937 1.00 92.69 195 CYS A O 1
ATOM 1524 N N . ASP A 1 196 ? -19.793 13.183 1.265 1.00 93.44 196 ASP A N 1
ATOM 1525 C CA . ASP A 1 196 ? -19.957 13.027 -0.184 1.00 93.44 196 ASP A CA 1
ATOM 1526 C C . ASP A 1 196 ? -18.889 12.063 -0.743 1.00 93.44 196 ASP A C 1
ATOM 1528 O O . ASP A 1 196 ? -19.204 11.183 -1.542 1.00 93.44 196 ASP A O 1
ATOM 1532 N N . ALA A 1 197 ? -17.648 12.125 -0.247 1.00 94.50 197 ALA A N 1
ATOM 1533 C CA . ALA A 1 197 ? -16.536 11.290 -0.711 1.00 94.50 197 ALA A CA 1
ATOM 1534 C C . ALA A 1 197 ? -16.512 9.860 -0.138 1.00 94.50 197 ALA A C 1
ATOM 1536 O O . ALA A 1 197 ? -16.143 8.924 -0.845 1.00 94.50 197 ALA A O 1
ATOM 1537 N N . PHE A 1 198 ? -16.937 9.656 1.111 1.00 95.69 198 PHE A N 1
ATOM 1538 C CA . PHE A 1 198 ? -16.744 8.393 1.833 1.00 95.69 198 PHE A CA 1
ATOM 1539 C C . PHE A 1 198 ? -18.048 7.776 2.329 1.00 95.69 198 PHE A C 1
ATOM 1541 O O . PHE A 1 198 ? -18.931 8.459 2.844 1.00 95.69 198 PHE A O 1
ATOM 1548 N N . ASN A 1 199 ? -18.156 6.451 2.205 1.00 95.06 199 ASN A N 1
ATOM 1549 C CA . ASN A 1 199 ? -19.270 5.698 2.783 1.00 95.06 199 ASN A CA 1
ATOM 1550 C C . ASN A 1 199 ? -18.937 5.144 4.180 1.00 95.06 199 ASN A C 1
ATOM 1552 O O . ASN A 1 199 ? -19.843 4.698 4.879 1.00 95.06 199 ASN A O 1
ATOM 1556 N N . SER A 1 200 ? -17.673 5.207 4.597 1.00 96.19 200 SER A N 1
ATOM 1557 C CA . SER A 1 200 ? -17.167 4.717 5.879 1.00 96.19 200 SER A CA 1
ATOM 1558 C C . SER A 1 200 ? -16.115 5.657 6.475 1.00 96.19 200 SER A C 1
ATOM 1560 O O . SER A 1 200 ? -15.529 6.485 5.777 1.00 96.19 200 SER A O 1
ATOM 1562 N N . VAL A 1 201 ? -15.851 5.522 7.774 1.00 96.31 201 VAL A N 1
ATOM 1563 C CA . VAL A 1 201 ? -14.826 6.297 8.491 1.00 96.31 201 VAL A CA 1
ATOM 1564 C C . VAL A 1 201 ? -13.851 5.378 9.222 1.00 96.31 201 VAL A C 1
ATOM 1566 O O . VAL A 1 201 ? -14.256 4.340 9.750 1.00 96.31 201 VAL A O 1
ATOM 1569 N N . SER A 1 202 ? -12.567 5.742 9.218 1.00 95.50 202 SER A N 1
ATOM 1570 C CA . SER A 1 202 ? -11.521 5.116 10.029 1.00 95.50 202 SER A CA 1
ATOM 1571 C C . SER A 1 202 ? -11.134 6.077 11.141 1.00 95.50 202 SER A C 1
ATOM 1573 O O . SER A 1 202 ? -10.785 7.225 10.867 1.00 95.50 202 SER A O 1
ATOM 1575 N N . ILE A 1 203 ? -11.218 5.608 12.381 1.00 95.56 203 ILE A N 1
ATOM 1576 C CA . ILE A 1 203 ? -10.871 6.368 13.580 1.00 95.56 203 ILE A CA 1
ATOM 1577 C C . ILE A 1 203 ? -9.634 5.699 14.183 1.00 95.56 203 ILE A C 1
ATOM 1579 O O . ILE A 1 203 ? -9.762 4.632 14.789 1.00 95.56 203 ILE A O 1
ATOM 1583 N N . PRO A 1 204 ? -8.427 6.243 13.981 1.00 93.88 204 PRO A N 1
ATOM 1584 C CA . PRO A 1 204 ? -7.224 5.657 14.551 1.00 93.88 204 PRO A CA 1
ATOM 1585 C C . PRO A 1 204 ? -7.169 5.890 16.067 1.00 93.88 204 PRO A C 1
ATOM 1587 O O . PRO A 1 204 ? -7.686 6.879 16.578 1.00 93.88 204 PRO A O 1
ATOM 1590 N N . VAL A 1 205 ? -6.522 4.982 16.803 1.00 94.94 205 VAL A N 1
ATOM 1591 C CA . VAL A 1 205 ? -6.365 5.097 18.261 1.00 94.94 205 VAL A CA 1
ATOM 1592 C C . VAL A 1 205 ? -4.913 5.435 18.581 1.00 94.94 205 VAL A C 1
ATOM 1594 O O . VAL A 1 205 ? -3.994 4.717 18.189 1.00 94.94 205 VAL A O 1
ATOM 1597 N N . SER A 1 206 ? -4.698 6.538 19.296 1.00 92.62 206 SER A N 1
ATOM 1598 C CA . SER A 1 206 ? -3.394 6.910 19.849 1.00 92.62 206 SER A CA 1
ATOM 1599 C C . SER A 1 206 ? -3.327 6.465 21.300 1.00 92.62 206 SER A C 1
ATOM 1601 O O . SER A 1 206 ? -3.966 7.075 22.155 1.00 92.62 206 SER A O 1
ATOM 1603 N N . TRP A 1 207 ? -2.559 5.412 21.593 1.00 94.88 207 TRP A N 1
ATOM 1604 C CA . TRP A 1 207 ? -2.375 4.975 22.978 1.00 94.88 207 TRP A CA 1
ATOM 1605 C C . TRP A 1 207 ? -1.743 6.096 23.807 1.00 94.88 207 TRP A C 1
ATOM 1607 O O . TRP A 1 207 ? -2.235 6.400 24.887 1.00 94.88 207 TRP A O 1
ATOM 1617 N N . LYS A 1 208 ? -0.759 6.808 23.247 1.00 93.62 208 LYS A N 1
ATOM 1618 C CA . LYS A 1 208 ? -0.146 7.984 23.877 1.00 93.62 208 LYS A CA 1
ATOM 1619 C C . LYS A 1 208 ? -1.162 9.043 24.308 1.00 93.62 208 LYS A C 1
ATOM 1621 O O . LYS A 1 208 ? -1.028 9.599 25.387 1.00 93.62 208 LYS A O 1
ATOM 1626 N N . SER A 1 209 ? -2.145 9.340 23.461 1.00 91.94 209 SER A N 1
ATOM 1627 C CA . SER A 1 209 ? -3.145 10.378 23.748 1.00 91.94 209 SER A CA 1
ATOM 1628 C C . SER A 1 209 ? -4.256 9.891 24.672 1.00 91.94 209 SER A C 1
ATOM 1630 O O . SER A 1 209 ? -4.876 10.701 25.346 1.00 91.94 209 SER A O 1
ATOM 1632 N N . VAL A 1 210 ? -4.532 8.587 24.671 1.00 95.19 210 VAL A N 1
ATOM 1633 C CA . VAL A 1 210 ? -5.583 7.987 25.497 1.00 95.19 210 VAL A CA 1
ATOM 1634 C C . VAL A 1 210 ? -5.089 7.688 26.909 1.00 95.19 210 VAL A C 1
ATOM 1636 O O . VAL A 1 210 ? -5.871 7.801 27.839 1.00 95.19 210 VAL A O 1
ATOM 1639 N N . GLU A 1 211 ? -3.829 7.293 27.084 1.00 95.56 211 GLU A N 1
ATOM 1640 C CA . GLU A 1 211 ? -3.238 6.922 28.377 1.00 95.56 211 GLU A CA 1
ATOM 1641 C C . GLU A 1 211 ? -1.860 7.584 28.528 1.00 95.56 211 GLU A C 1
ATOM 1643 O O . GLU A 1 211 ? -0.819 6.920 28.491 1.00 95.56 211 GLU A O 1
ATOM 1648 N N . GLU A 1 212 ? -1.857 8.918 28.639 1.00 91.44 212 GLU A N 1
ATOM 1649 C CA . GLU A 1 212 ? -0.632 9.709 28.828 1.00 91.44 212 GLU A CA 1
ATOM 1650 C C . GLU A 1 212 ? 0.106 9.262 30.099 1.00 91.44 212 GLU A C 1
ATOM 1652 O O . GLU A 1 212 ? 1.293 8.931 30.046 1.00 91.44 212 GLU A O 1
ATOM 1657 N N . ASP A 1 213 ? -0.642 9.129 31.197 1.00 90.00 213 ASP A N 1
ATOM 1658 C CA . ASP A 1 213 ? -0.196 8.548 32.457 1.00 90.00 213 ASP A CA 1
ATOM 1659 C C . ASP A 1 213 ? -0.796 7.148 32.649 1.00 90.00 213 ASP A C 1
ATOM 1661 O O . ASP A 1 213 ? -1.996 6.925 32.481 1.00 90.00 213 ASP A O 1
ATOM 1665 N N . SER A 1 214 ? 0.044 6.178 33.022 1.00 89.12 214 SER A N 1
ATOM 1666 C CA . SER A 1 214 ? -0.362 4.775 33.191 1.00 89.12 214 SER A CA 1
ATOM 1667 C C . SER A 1 214 ? -1.562 4.634 34.140 1.00 89.12 214 SER A C 1
ATOM 1669 O O . SER A 1 214 ? -1.436 4.843 35.348 1.00 89.12 214 SER A O 1
ATOM 1671 N N . GLY A 1 215 ? -2.681 4.130 33.620 1.00 88.31 215 GLY A N 1
ATOM 1672 C CA . GLY A 1 215 ? -3.926 3.878 34.344 1.00 88.31 215 GLY A CA 1
ATOM 1673 C C . GLY A 1 215 ? -4.950 5.016 34.305 1.00 88.31 215 GLY A C 1
ATOM 1674 O O . GLY A 1 215 ? -6.078 4.803 34.756 1.00 88.31 215 GLY A O 1
ATOM 1675 N N . GLU A 1 216 ? -4.602 6.182 33.760 1.00 92.75 216 GLU A N 1
ATOM 1676 C CA . GLU A 1 216 ? -5.520 7.306 33.571 1.00 92.75 216 GLU A CA 1
ATOM 1677 C C . GLU A 1 216 ? -5.914 7.414 32.098 1.00 92.75 216 GLU A C 1
ATOM 1679 O O . GLU A 1 216 ? -5.072 7.623 31.230 1.00 92.75 216 GLU A O 1
ATOM 1684 N N . TYR A 1 217 ? -7.208 7.244 31.811 1.00 95.75 217 TYR A N 1
ATOM 1685 C CA . TYR A 1 217 ? -7.707 7.198 30.440 1.00 95.75 217 TYR A CA 1
ATOM 1686 C C . TYR A 1 217 ? -8.495 8.453 30.060 1.00 95.75 217 TYR A C 1
ATOM 1688 O O . TYR A 1 217 ? -9.547 8.718 30.652 1.00 95.75 217 TYR A O 1
ATOM 1696 N N . ASP A 1 218 ? -8.059 9.147 29.010 1.00 96.19 218 ASP A N 1
ATOM 1697 C CA . ASP A 1 218 ? -8.829 10.191 28.335 1.00 96.19 218 ASP A CA 1
ATOM 1698 C C . ASP A 1 218 ? -9.467 9.655 27.044 1.00 96.19 218 ASP A C 1
ATOM 1700 O O . ASP A 1 218 ? -8.813 9.376 26.038 1.00 96.19 218 ASP A O 1
ATOM 1704 N N . TRP A 1 219 ? -10.793 9.517 27.073 1.00 96.56 219 TRP A N 1
ATOM 1705 C CA . TRP A 1 219 ? -11.592 9.052 25.937 1.00 96.56 219 TRP A CA 1
ATOM 1706 C C . TRP A 1 219 ? -12.240 10.190 25.148 1.00 96.56 219 TRP A C 1
ATOM 1708 O O . TRP A 1 219 ? -12.907 9.918 24.152 1.00 96.56 219 TRP A O 1
ATOM 1718 N N . THR A 1 220 ? -12.059 11.445 25.568 1.00 96.12 220 THR A N 1
ATOM 1719 C CA . THR A 1 220 ? -12.853 12.595 25.110 1.00 96.12 220 THR A CA 1
ATOM 1720 C C . THR A 1 220 ? -12.853 12.731 23.590 1.00 96.12 220 THR A C 1
ATOM 1722 O O . THR A 1 220 ? -13.915 12.830 22.974 1.00 96.12 220 THR A O 1
ATOM 1725 N N . LEU A 1 221 ? -11.670 12.684 22.969 1.00 94.44 221 LEU A N 1
ATOM 1726 C CA . LEU A 1 221 ? -11.539 12.817 21.519 1.00 94.44 221 LEU A CA 1
ATOM 1727 C C . LEU A 1 221 ? -12.166 11.631 20.770 1.00 94.44 221 LEU A C 1
ATOM 1729 O O . LEU A 1 221 ? -12.922 11.835 19.822 1.00 94.44 221 LEU A O 1
ATOM 1733 N N . LEU A 1 222 ? -11.879 10.399 21.199 1.00 95.69 222 LEU A N 1
ATOM 1734 C CA . LEU A 1 222 ? -12.412 9.196 20.554 1.00 95.69 222 LEU A CA 1
ATOM 1735 C C . LEU A 1 222 ? -13.940 9.124 20.677 1.00 95.69 222 LEU A C 1
ATOM 1737 O O . LEU A 1 222 ? -14.620 8.819 19.699 1.00 95.69 222 LEU A O 1
ATOM 1741 N N . ASP A 1 223 ? -14.496 9.459 21.843 1.00 96.62 223 ASP A N 1
ATOM 1742 C CA . ASP A 1 223 ? -15.943 9.522 22.046 1.00 96.62 223 ASP A CA 1
ATOM 1743 C C . ASP A 1 223 ? -16.588 10.555 21.119 1.00 96.62 223 ASP A C 1
ATOM 1745 O O . ASP A 1 223 ? -17.619 10.263 20.507 1.00 96.62 223 ASP A O 1
ATOM 1749 N N . GLN A 1 224 ? -15.970 11.735 20.981 1.00 95.94 224 GLN A N 1
ATOM 1750 C CA . GLN A 1 224 ? -16.426 12.781 20.068 1.00 95.94 224 GLN A CA 1
ATOM 1751 C C . GLN A 1 224 ? -16.396 12.305 18.609 1.00 95.94 224 GLN A C 1
ATOM 1753 O O . GLN A 1 224 ? -17.356 12.523 17.872 1.00 95.94 224 GLN A O 1
ATOM 1758 N N . GLN A 1 225 ? -15.326 11.628 18.189 1.00 95.38 225 GLN A N 1
ATOM 1759 C CA . GLN A 1 225 ? -15.178 11.104 16.830 1.00 95.38 225 GLN A CA 1
ATOM 1760 C C . GLN A 1 225 ? -16.196 10.001 16.506 1.00 95.38 225 GLN A C 1
ATOM 1762 O O . GLN A 1 225 ? -16.795 10.014 15.428 1.00 95.38 225 GLN A O 1
ATOM 1767 N N . VAL A 1 226 ? -16.441 9.074 17.437 1.00 96.06 226 VAL A N 1
ATOM 1768 C CA . VAL A 1 226 ? -17.453 8.021 17.258 1.00 96.06 226 VAL A CA 1
ATOM 1769 C C . VAL A 1 226 ? -18.860 8.624 17.240 1.00 96.06 226 VAL A C 1
ATOM 1771 O O . VAL A 1 226 ? -19.650 8.279 16.364 1.00 96.06 226 VAL A O 1
ATOM 1774 N N . ALA A 1 227 ? -19.168 9.557 18.148 1.00 95.62 227 ALA A N 1
ATOM 1775 C CA . ALA A 1 227 ? -20.463 10.241 18.170 1.00 95.62 227 ALA A CA 1
ATOM 1776 C C . ALA A 1 227 ? -20.719 11.030 16.876 1.00 95.62 227 ALA A C 1
ATOM 1778 O O . ALA A 1 227 ? -21.810 10.958 16.315 1.00 95.62 227 ALA A O 1
ATOM 1779 N N . TRP A 1 228 ? -19.699 11.717 16.355 1.00 95.44 228 TRP A N 1
ATOM 1780 C CA . TRP A 1 228 ? -19.785 12.423 15.079 1.00 95.44 228 TRP A CA 1
ATOM 1781 C C . TRP A 1 228 ? -20.109 11.480 13.915 1.00 95.44 228 TRP A C 1
ATOM 1783 O O . TRP A 1 228 ? -20.959 11.795 13.080 1.00 95.44 228 TRP A O 1
ATOM 1793 N N . ALA A 1 229 ? -19.471 10.308 13.866 1.00 94.56 229 ALA A N 1
ATOM 1794 C CA . ALA A 1 229 ? -19.711 9.324 12.815 1.00 94.56 229 ALA A CA 1
ATOM 1795 C C . ALA A 1 229 ? -21.134 8.739 12.870 1.00 94.56 229 ALA A C 1
ATOM 1797 O O . ALA A 1 229 ? -21.751 8.514 11.825 1.00 94.56 229 ALA A O 1
ATOM 1798 N N . GLU A 1 230 ? -21.661 8.526 14.080 1.00 93.25 230 GLU A N 1
ATOM 1799 C CA . GLU A 1 230 ? -23.045 8.101 14.315 1.00 93.25 230 GLU A CA 1
ATOM 1800 C C . GLU A 1 230 ? -24.051 9.188 13.899 1.00 93.25 230 GLU A C 1
ATOM 1802 O O . GLU A 1 230 ? -25.035 8.884 13.222 1.00 93.25 230 GLU A O 1
ATOM 1807 N N . GLU A 1 231 ? -23.790 10.454 14.244 1.00 93.50 231 GLU A N 1
ATOM 1808 C CA . GLU A 1 231 ? -24.640 11.599 13.890 1.00 93.50 231 GLU A CA 1
ATOM 1809 C C . GLU A 1 231 ? -24.748 11.793 12.371 1.00 93.50 231 GLU A C 1
ATOM 1811 O O . GLU A 1 231 ? -25.840 12.009 11.843 1.00 93.50 231 GLU A O 1
ATOM 1816 N N . HIS A 1 232 ? -23.633 11.643 11.653 1.00 90.75 232 HIS A N 1
ATOM 1817 C CA . HIS A 1 232 ? -23.578 11.789 10.196 1.00 90.75 232 HIS A CA 1
ATOM 1818 C C . HIS A 1 232 ? -24.033 10.531 9.436 1.00 90.75 232 HIS A C 1
ATOM 1820 O O . HIS A 1 232 ? -23.975 10.502 8.206 1.00 90.75 232 HIS A O 1
ATOM 1826 N N . GLN A 1 233 ? -24.502 9.496 10.148 1.00 84.00 233 GLN A N 1
ATOM 1827 C CA . GLN A 1 233 ? -25.029 8.246 9.584 1.00 84.00 233 GLN A CA 1
ATOM 1828 C C . GLN A 1 233 ? -24.079 7.581 8.577 1.00 84.00 233 GLN A C 1
ATOM 1830 O O . GLN A 1 233 ? -24.503 6.995 7.574 1.00 84.00 233 GLN A O 1
ATOM 1835 N N . VAL A 1 234 ? -22.774 7.662 8.841 1.00 86.31 234 VAL A N 1
ATOM 1836 C CA . VAL A 1 234 ? -21.764 6.988 8.026 1.00 86.31 234 VAL A CA 1
ATOM 1837 C C . VAL A 1 234 ? -22.010 5.475 8.112 1.00 86.31 234 VAL A C 1
ATOM 1839 O O . VAL A 1 234 ? -22.226 4.933 9.194 1.00 86.31 234 VAL A O 1
ATOM 1842 N N . ARG A 1 235 ? -22.000 4.761 6.975 1.00 85.94 235 ARG A N 1
ATOM 1843 C CA . ARG A 1 235 ? -22.441 3.349 6.899 1.00 85.94 235 ARG A CA 1
ATOM 1844 C C . ARG A 1 235 ? -21.632 2.425 7.810 1.00 85.94 235 ARG A C 1
ATOM 1846 O O . ARG A 1 235 ? -22.159 1.413 8.268 1.00 85.94 235 ARG A O 1
ATOM 1853 N N . ALA A 1 236 ? -20.349 2.721 7.997 1.00 92.94 236 ALA A N 1
ATOM 1854 C CA . ALA A 1 236 ? -19.442 1.888 8.769 1.00 92.94 236 ALA A CA 1
ATOM 1855 C C . ALA A 1 236 ? -18.396 2.718 9.514 1.00 92.94 236 ALA A C 1
ATOM 1857 O O . ALA A 1 236 ? -17.745 3.580 8.921 1.00 92.94 236 ALA A O 1
ATOM 1858 N N . ILE A 1 237 ? -18.187 2.370 10.783 1.00 96.75 237 ILE A N 1
ATOM 1859 C CA . ILE A 1 237 ? -17.095 2.873 11.617 1.00 96.75 237 ILE A CA 1
ATOM 1860 C C . ILE A 1 237 ? -16.050 1.762 11.742 1.00 96.75 237 ILE A C 1
ATOM 1862 O O . ILE A 1 237 ? -16.353 0.672 12.234 1.00 96.75 237 ILE A O 1
ATOM 1866 N N . CYS A 1 238 ? -14.833 2.038 11.281 1.00 97.00 238 CYS A N 1
ATOM 1867 C CA . CYS A 1 238 ? -13.655 1.201 11.484 1.00 97.00 238 CYS A CA 1
ATOM 1868 C C . CYS A 1 238 ? -12.818 1.839 12.596 1.00 97.00 238 CYS A C 1
ATOM 1870 O O . CYS A 1 238 ? -12.355 2.965 12.430 1.00 97.00 238 CYS A O 1
ATOM 1872 N N . LEU A 1 239 ? -12.622 1.149 13.718 1.00 97.38 239 LEU A N 1
ATOM 1873 C CA . LEU A 1 239 ? -11.865 1.691 14.849 1.00 97.38 239 LEU A CA 1
ATOM 1874 C C . LEU A 1 239 ? -10.492 1.017 14.925 1.00 97.38 239 LEU A C 1
ATOM 1876 O O . LEU A 1 239 ? -10.390 -0.211 14.982 1.00 97.38 239 LEU A O 1
ATOM 1880 N N . GLY A 1 240 ? -9.445 1.833 14.894 1.00 93.25 240 GLY A N 1
ATOM 1881 C CA . GLY A 1 240 ? -8.047 1.430 14.929 1.00 93.25 240 GLY A CA 1
ATOM 1882 C C . GLY A 1 240 ? -7.220 1.944 13.736 1.00 93.25 240 GLY A C 1
ATOM 1883 O O . GLY A 1 240 ? -7.737 2.683 12.900 1.00 93.25 240 GLY A O 1
ATOM 1884 N N . PRO A 1 241 ? -5.928 1.578 13.645 1.00 94.75 241 PRO A N 1
ATOM 1885 C CA . PRO A 1 241 ? -5.259 0.537 14.428 1.00 94.75 241 PRO A CA 1
ATOM 1886 C C . PRO A 1 241 ? -5.293 0.833 15.929 1.00 94.75 241 PRO A C 1
ATOM 1888 O O . PRO A 1 241 ? -4.998 1.957 16.328 1.00 94.75 241 PRO A O 1
ATOM 1891 N N . ILE A 1 242 ? -5.699 -0.146 16.747 1.00 96.56 242 ILE A N 1
ATOM 1892 C CA . ILE A 1 242 ? -5.739 0.028 18.207 1.00 96.56 242 ILE A CA 1
ATOM 1893 C C . ILE A 1 242 ? -4.318 0.017 18.772 1.00 96.56 242 ILE A C 1
ATOM 1895 O O . ILE A 1 242 ? -3.973 0.851 19.602 1.00 96.56 242 ILE A O 1
ATOM 1899 N N . PHE A 1 243 ? -3.478 -0.900 18.286 1.00 95.88 243 PHE A N 1
ATOM 1900 C CA . PHE A 1 243 ? -2.060 -0.940 18.616 1.00 95.88 243 PHE A CA 1
ATOM 1901 C C . PHE A 1 243 ? -1.196 -0.497 17.428 1.00 95.88 243 PHE A C 1
ATOM 1903 O O . PHE A 1 243 ? -1.210 -1.101 16.355 1.00 95.88 243 PHE A O 1
ATOM 1910 N N . ASN A 1 244 ? -0.402 0.552 17.623 1.00 93.31 244 ASN A N 1
ATOM 1911 C CA . ASN A 1 244 ? 0.588 1.007 16.654 1.00 93.31 244 ASN A CA 1
ATOM 1912 C C . ASN A 1 244 ? 1.942 1.108 17.372 1.00 93.31 244 ASN A C 1
ATOM 1914 O O . ASN A 1 244 ? 2.082 1.963 18.242 1.00 93.31 244 ASN A O 1
ATOM 1918 N N . PRO A 1 245 ? 2.927 0.254 17.040 1.00 91.12 245 PRO A N 1
ATOM 1919 C CA . PRO A 1 245 ? 4.196 0.161 17.768 1.00 91.12 245 PRO A CA 1
ATOM 1920 C C . PRO A 1 245 ? 5.130 1.362 17.543 1.00 91.12 245 PRO A C 1
ATOM 1922 O O . PRO A 1 245 ? 6.232 1.409 18.078 1.00 91.12 245 PRO A O 1
ATOM 1925 N N . ARG A 1 246 ? 4.724 2.350 16.743 1.00 89.12 246 ARG A N 1
ATOM 1926 C CA . ARG A 1 246 ? 5.520 3.550 16.493 1.00 89.12 246 ARG A CA 1
ATOM 1927 C C . ARG A 1 246 ? 5.627 4.448 17.715 1.00 89.12 246 ARG A C 1
ATOM 1929 O O . ARG A 1 246 ? 4.669 4.629 18.462 1.00 89.12 246 ARG A O 1
ATOM 1936 N N . LYS A 1 247 ? 6.774 5.113 17.839 1.00 88.25 247 LYS A N 1
ATOM 1937 C CA . LYS A 1 247 ? 7.108 5.946 18.993 1.00 88.25 247 LYS A CA 1
ATOM 1938 C C . LYS A 1 247 ? 6.119 7.077 19.250 1.00 88.25 247 LYS A C 1
ATOM 1940 O O . LYS A 1 247 ? 5.845 7.386 20.402 1.00 88.25 247 LYS A O 1
ATOM 1945 N N . GLU A 1 248 ? 5.563 7.672 18.203 1.00 87.19 248 GLU A N 1
ATOM 1946 C CA . GLU A 1 248 ? 4.617 8.787 18.311 1.00 87.19 248 GLU A CA 1
ATOM 1947 C C . GLU A 1 248 ? 3.250 8.349 18.858 1.00 87.19 248 GLU A C 1
ATOM 1949 O O . GLU A 1 248 ? 2.487 9.179 19.344 1.00 87.19 248 GLU A O 1
ATOM 1954 N N . MET A 1 249 ? 2.947 7.050 18.779 1.00 90.50 249 MET A N 1
ATOM 1955 C CA . MET A 1 249 ? 1.655 6.464 19.138 1.00 90.50 249 MET A CA 1
ATOM 1956 C C . MET A 1 249 ? 1.664 5.792 20.510 1.00 90.50 249 MET A C 1
ATOM 1958 O O . MET A 1 249 ? 0.600 5.452 21.029 1.00 90.50 249 MET A O 1
ATOM 1962 N N . LEU A 1 250 ? 2.850 5.592 21.084 1.00 92.44 250 LEU A N 1
ATOM 1963 C CA . LEU A 1 250 ? 3.058 4.889 22.340 1.00 92.44 250 LEU A CA 1
ATOM 1964 C C . LEU A 1 250 ? 3.284 5.873 23.499 1.00 92.44 250 LEU A C 1
ATOM 1966 O O . LEU A 1 250 ? 4.040 6.834 23.329 1.00 92.44 250 LEU A O 1
ATOM 1970 N N . PRO A 1 251 ? 2.674 5.648 24.676 1.00 92.94 251 PRO A N 1
ATOM 1971 C CA . PRO A 1 251 ? 2.972 6.434 25.866 1.00 92.94 251 PRO A CA 1
ATOM 1972 C C . PRO A 1 251 ? 4.442 6.318 26.272 1.00 92.94 251 PRO A C 1
ATOM 1974 O O . PRO A 1 251 ? 5.041 5.249 26.162 1.00 92.94 251 PRO A O 1
ATOM 1977 N N . ASP A 1 252 ? 5.020 7.388 26.816 1.00 91.50 252 ASP A N 1
ATOM 1978 C CA . ASP A 1 252 ? 6.454 7.414 27.139 1.00 91.50 252 ASP A CA 1
ATOM 1979 C C . ASP A 1 252 ? 6.821 6.417 28.260 1.00 91.50 252 ASP A C 1
ATOM 1981 O O . ASP A 1 252 ? 7.946 5.920 28.318 1.00 91.50 252 ASP A O 1
ATOM 1985 N N . TRP A 1 253 ? 5.862 6.046 29.115 1.00 91.69 253 TRP A N 1
ATOM 1986 C CA . TRP A 1 253 ? 6.058 5.059 30.178 1.00 91.69 253 TRP A CA 1
ATOM 1987 C C . TRP A 1 253 ? 6.160 3.610 29.673 1.00 91.69 253 TRP A C 1
ATOM 1989 O O . TRP A 1 253 ? 6.640 2.754 30.420 1.00 91.69 253 TRP A O 1
ATOM 1999 N N . ILE A 1 254 ? 5.756 3.301 28.430 1.00 89.88 254 ILE A N 1
ATOM 2000 C CA . ILE A 1 254 ? 5.813 1.922 27.912 1.00 89.88 254 ILE A CA 1
ATOM 2001 C C . ILE A 1 254 ? 7.258 1.424 27.776 1.00 89.88 254 ILE A C 1
ATOM 2003 O O . ILE A 1 254 ? 7.526 0.242 27.977 1.00 89.88 254 ILE A O 1
ATOM 2007 N N . TYR A 1 255 ? 8.195 2.339 27.504 1.00 87.12 255 TYR A N 1
ATOM 2008 C CA . TYR A 1 255 ? 9.617 2.038 27.320 1.00 87.12 255 TYR A CA 1
ATOM 2009 C C . TYR A 1 255 ? 10.294 1.530 28.597 1.00 87.12 255 TYR A C 1
ATOM 2011 O O . TYR A 1 255 ? 11.329 0.881 28.529 1.00 87.12 255 TYR A O 1
ATOM 2019 N N . LEU A 1 256 ? 9.690 1.752 29.771 1.00 85.38 256 LEU A N 1
ATOM 2020 C CA . LEU A 1 256 ? 10.170 1.174 31.031 1.00 85.38 256 LEU A CA 1
ATOM 2021 C C . LEU A 1 256 ? 10.056 -0.361 31.065 1.00 85.38 256 LEU A C 1
ATOM 2023 O O . LEU A 1 256 ? 10.664 -0.996 31.922 1.00 85.38 256 LEU A O 1
ATOM 2027 N N . TRP A 1 257 ? 9.272 -0.945 30.156 1.00 82.88 257 TRP A N 1
ATOM 2028 C CA . TRP A 1 257 ? 8.966 -2.375 30.098 1.00 82.88 257 TRP A CA 1
ATOM 2029 C C . TRP A 1 257 ? 9.503 -3.048 28.832 1.00 82.88 257 TRP A C 1
ATOM 2031 O O . TRP A 1 257 ? 9.172 -4.198 28.568 1.00 82.88 257 TRP A O 1
ATOM 2041 N N . GLU A 1 258 ? 10.312 -2.353 28.033 1.00 76.94 258 GLU A N 1
ATOM 2042 C CA . GLU A 1 258 ? 10.817 -2.864 26.752 1.00 76.94 258 GLU A CA 1
ATOM 2043 C C . GLU A 1 258 ? 11.704 -4.112 26.932 1.00 76.94 258 GLU A C 1
ATOM 2045 O O . GLU A 1 258 ? 11.669 -5.022 26.105 1.00 76.94 258 GLU A O 1
ATOM 2050 N N . ASP A 1 259 ? 12.405 -4.198 28.069 1.00 83.06 259 ASP A N 1
ATOM 2051 C CA . ASP A 1 259 ? 13.228 -5.348 28.467 1.00 83.06 259 ASP A CA 1
ATOM 2052 C C . ASP A 1 259 ? 12.414 -6.520 29.063 1.00 83.06 259 ASP A C 1
ATOM 2054 O O . ASP A 1 259 ? 12.935 -7.628 29.209 1.00 83.06 259 ASP A O 1
ATOM 2058 N N . ASP A 1 260 ? 11.136 -6.306 29.405 1.00 90.94 260 ASP A N 1
ATOM 2059 C CA . ASP A 1 260 ? 10.222 -7.326 29.941 1.00 90.94 260 ASP A CA 1
ATOM 2060 C C . ASP A 1 260 ? 9.039 -7.527 28.987 1.00 90.94 260 ASP A C 1
ATOM 2062 O O . ASP A 1 260 ? 7.957 -6.942 29.117 1.00 90.94 260 ASP A O 1
ATOM 2066 N N . PHE A 1 261 ? 9.259 -8.400 28.005 1.00 92.44 261 PHE A N 1
ATOM 2067 C CA . PHE A 1 261 ? 8.274 -8.672 26.966 1.00 92.44 261 PHE A CA 1
ATOM 2068 C C . PHE A 1 261 ? 6.931 -9.170 27.515 1.00 92.44 261 PHE A C 1
ATOM 2070 O O . PHE A 1 261 ? 5.885 -8.828 26.963 1.00 92.44 261 PHE A O 1
ATOM 2077 N N . ASP A 1 262 ? 6.923 -9.961 28.590 1.00 93.19 262 ASP A N 1
ATOM 2078 C CA . ASP A 1 262 ? 5.674 -10.496 29.131 1.00 93.19 262 ASP A CA 1
ATOM 2079 C C . ASP A 1 262 ? 4.846 -9.382 29.795 1.00 93.19 262 ASP A C 1
ATOM 2081 O O . ASP A 1 262 ? 3.621 -9.339 29.623 1.00 93.19 262 ASP A O 1
ATOM 2085 N N . GLN A 1 263 ? 5.496 -8.423 30.467 1.00 92.44 263 GLN A N 1
ATOM 2086 C CA . GLN A 1 263 ? 4.819 -7.224 30.970 1.00 92.44 263 GLN A CA 1
ATOM 2087 C C . GLN A 1 263 ? 4.324 -6.324 29.840 1.00 92.44 263 GLN A C 1
ATOM 2089 O O . GLN A 1 263 ? 3.162 -5.911 29.864 1.00 92.44 263 GLN A O 1
ATOM 2094 N N . LEU A 1 264 ? 5.148 -6.068 28.821 1.00 93.06 264 LEU A N 1
ATOM 2095 C CA . LEU A 1 264 ? 4.739 -5.311 27.635 1.00 93.06 264 LEU A CA 1
ATOM 2096 C C . LEU A 1 264 ? 3.489 -5.929 26.987 1.00 93.06 264 LEU A C 1
ATOM 2098 O O . LEU A 1 264 ? 2.491 -5.243 26.757 1.00 93.06 264 LEU A O 1
ATOM 2102 N N . GLN A 1 265 ? 3.508 -7.243 26.755 1.00 94.25 265 GLN A N 1
ATOM 2103 C CA . GLN A 1 265 ? 2.397 -7.992 26.168 1.00 94.25 265 GLN A CA 1
ATOM 2104 C C . GLN A 1 265 ? 1.125 -7.894 27.031 1.00 94.25 265 GLN A C 1
ATOM 2106 O O . GLN A 1 265 ? 0.019 -7.756 26.497 1.00 94.25 265 GLN A O 1
ATOM 2111 N N . SER A 1 266 ? 1.269 -7.941 28.360 1.00 94.50 266 SER A N 1
ATOM 2112 C CA . SER A 1 266 ? 0.166 -7.768 29.314 1.00 94.50 266 SER A CA 1
ATOM 2113 C C . SER A 1 266 ? -0.455 -6.368 29.223 1.00 94.50 266 SER A C 1
ATOM 2115 O O . SER A 1 266 ? -1.675 -6.243 29.096 1.00 94.50 266 SER A O 1
ATOM 2117 N N . ARG A 1 267 ? 0.371 -5.312 29.185 1.00 94.38 267 ARG A N 1
ATOM 2118 C CA . ARG A 1 267 ? -0.087 -3.915 29.056 1.00 94.38 267 ARG A CA 1
ATOM 2119 C C . ARG A 1 267 ? -0.810 -3.663 27.741 1.00 94.38 267 ARG A C 1
ATOM 2121 O O . ARG A 1 267 ? -1.900 -3.099 27.749 1.00 94.38 267 ARG A O 1
ATOM 2128 N N . VAL A 1 268 ? -0.250 -4.149 26.632 1.00 95.19 268 VAL A N 1
ATOM 2129 C CA . VAL A 1 268 ? -0.888 -4.071 25.309 1.00 95.19 268 VAL A CA 1
ATOM 2130 C C . VAL A 1 268 ? -2.259 -4.749 25.338 1.00 95.19 268 VAL A C 1
ATOM 2132 O O . VAL A 1 268 ? -3.248 -4.173 24.888 1.00 95.19 268 VAL A O 1
ATOM 2135 N N . SER A 1 269 ? -2.346 -5.947 25.924 1.00 96.12 269 SER A N 1
ATOM 2136 C CA . SER A 1 269 ? -3.608 -6.690 26.037 1.00 96.12 269 SER A CA 1
ATOM 2137 C C . SER A 1 269 ? -4.642 -5.947 26.888 1.00 96.12 269 SER A C 1
ATOM 2139 O O . SER A 1 269 ? -5.809 -5.874 26.506 1.00 96.12 269 SER A O 1
ATOM 2141 N N . GLN A 1 270 ? -4.221 -5.359 28.013 1.00 95.75 270 GLN A N 1
ATOM 2142 C CA . GLN A 1 270 ? -5.091 -4.564 28.879 1.00 95.75 270 GLN A CA 1
ATOM 2143 C C . GLN A 1 270 ? -5.648 -3.342 28.137 1.00 95.75 270 GLN A C 1
ATOM 2145 O O . GLN A 1 270 ? -6.859 -3.119 28.167 1.00 95.75 270 GLN A O 1
ATOM 2150 N N . PHE A 1 271 ? -4.792 -2.588 27.443 1.00 96.75 271 PHE A N 1
ATOM 2151 C CA . PHE A 1 271 ? -5.207 -1.414 26.676 1.00 96.75 271 PHE A CA 1
ATOM 2152 C C . PHE A 1 271 ? -6.206 -1.779 25.570 1.00 96.75 271 PHE A C 1
ATOM 2154 O O . PHE A 1 271 ? -7.285 -1.190 25.486 1.00 96.75 271 PHE A O 1
ATOM 2161 N N . LEU A 1 272 ? -5.903 -2.819 24.782 1.00 97.00 272 LEU A N 1
ATOM 2162 C CA . LEU A 1 272 ? -6.802 -3.336 23.745 1.00 97.00 272 LEU A CA 1
ATOM 2163 C C . LEU A 1 272 ? -8.182 -3.684 24.315 1.00 97.00 272 LEU A C 1
ATOM 2165 O O . LEU A 1 272 ? -9.203 -3.300 23.746 1.00 97.00 272 LEU A O 1
ATOM 2169 N N . GLN A 1 273 ? -8.229 -4.367 25.461 1.00 96.62 273 GLN A N 1
ATOM 2170 C CA . GLN A 1 273 ? -9.489 -4.719 26.114 1.00 96.62 273 GLN A CA 1
ATOM 2171 C C . GLN A 1 273 ? -10.277 -3.484 26.571 1.00 96.62 273 GLN A C 1
ATOM 2173 O O . GLN A 1 273 ? -11.493 -3.468 26.388 1.00 96.62 273 GLN A O 1
ATOM 2178 N N . GLN A 1 274 ? -9.626 -2.448 27.118 1.00 97.25 274 GLN A N 1
ATOM 2179 C CA . GLN A 1 274 ? -10.314 -1.209 27.514 1.00 97.25 274 GLN A CA 1
ATOM 2180 C C . GLN A 1 274 ? -10.975 -0.521 26.314 1.00 97.25 274 GLN A C 1
ATOM 2182 O O . GLN A 1 274 ? -12.159 -0.178 26.375 1.00 97.25 274 GLN A O 1
ATOM 2187 N N . VAL A 1 275 ? -10.248 -0.394 25.199 1.00 97.50 275 VAL A N 1
ATOM 2188 C CA . VAL A 1 275 ? -10.774 0.195 23.957 1.00 97.50 275 VAL A CA 1
ATOM 2189 C C . VAL A 1 275 ? -11.957 -0.625 23.433 1.00 97.50 275 VAL A C 1
ATOM 2191 O O . VAL A 1 275 ? -13.031 -0.080 23.167 1.00 97.50 275 VAL A O 1
ATOM 2194 N N . VAL A 1 276 ? -11.801 -1.948 23.325 1.00 97.69 276 VAL A N 1
ATOM 2195 C CA . VAL A 1 276 ? -12.848 -2.818 22.768 1.00 97.69 276 VAL A CA 1
ATOM 2196 C C . VAL A 1 276 ? -14.095 -2.836 23.639 1.00 97.69 276 VAL A C 1
ATOM 2198 O O . VAL A 1 276 ? -15.202 -2.683 23.128 1.00 97.69 276 VAL A O 1
ATOM 2201 N N . LEU A 1 277 ? -13.949 -2.983 24.957 1.00 97.38 277 LEU A N 1
ATOM 2202 C CA . LEU A 1 277 ? -15.091 -3.017 25.872 1.00 97.38 277 LEU A CA 1
ATOM 2203 C C . LEU A 1 277 ? -15.888 -1.709 25.857 1.00 97.38 277 LEU A C 1
ATOM 2205 O O . LEU A 1 277 ? -17.107 -1.758 26.035 1.00 97.38 277 LEU A O 1
ATOM 2209 N N . ARG A 1 278 ? -15.224 -0.571 25.617 1.00 97.38 278 ARG A N 1
ATOM 2210 C CA . ARG A 1 278 ? -15.868 0.743 25.523 1.00 97.38 278 ARG A CA 1
ATOM 2211 C C . ARG A 1 278 ? -16.690 0.912 24.244 1.00 97.38 278 ARG A C 1
ATOM 2213 O O . ARG A 1 278 ? -17.815 1.401 24.323 1.00 97.38 278 ARG A O 1
ATOM 2220 N N . TYR A 1 279 ? -16.150 0.523 23.085 1.00 97.62 279 TYR A N 1
ATOM 2221 C CA . TYR A 1 279 ? -16.777 0.809 21.782 1.00 97.62 279 TYR A CA 1
ATOM 2222 C C . TYR A 1 279 ? -17.435 -0.400 21.098 1.00 97.62 279 TYR A C 1
ATOM 2224 O O . TYR A 1 279 ? -18.013 -0.253 20.017 1.00 97.62 279 TYR A O 1
ATOM 2232 N N . ARG A 1 280 ? -17.412 -1.595 21.708 1.00 96.38 280 ARG A N 1
ATOM 2233 C CA . ARG A 1 280 ? -18.133 -2.771 21.188 1.00 96.38 280 ARG A CA 1
ATOM 2234 C C . ARG A 1 280 ? -19.606 -2.451 20.928 1.00 96.38 280 ARG A C 1
ATOM 2236 O O . ARG A 1 280 ? -20.276 -1.800 21.727 1.00 96.38 280 ARG A O 1
ATOM 2243 N N . GLY A 1 281 ? -20.113 -2.932 19.798 1.00 94.81 281 GLY A N 1
ATOM 2244 C CA . GLY A 1 281 ? -21.482 -2.669 19.349 1.00 94.81 281 GLY A CA 1
ATOM 2245 C C . GLY A 1 281 ? -21.699 -1.312 18.669 1.00 94.81 281 GLY A C 1
ATOM 2246 O O . GLY A 1 281 ? -22.774 -1.116 18.111 1.00 94.81 281 GLY A O 1
ATOM 2247 N N . ARG A 1 282 ? -20.706 -0.410 18.665 1.00 95.56 282 ARG A N 1
ATOM 2248 C CA . ARG A 1 282 ? -20.750 0.873 17.931 1.00 95.56 282 ARG A CA 1
ATOM 2249 C C . ARG A 1 282 ? -19.916 0.863 16.648 1.00 95.56 282 ARG A C 1
ATOM 2251 O O . ARG A 1 282 ? -20.064 1.740 15.807 1.00 95.56 282 ARG A O 1
ATOM 2258 N N . VAL A 1 283 ? -19.039 -0.125 16.485 1.00 96.38 283 VAL A N 1
ATOM 2259 C CA . VAL A 1 283 ? -18.110 -0.226 15.351 1.00 96.38 283 VAL A CA 1
ATOM 2260 C C . VAL A 1 283 ? -18.446 -1.428 14.474 1.00 96.38 283 VAL A C 1
ATOM 2262 O O . VAL A 1 283 ? -18.919 -2.451 14.968 1.00 96.38 283 VAL A O 1
ATOM 2265 N N . LEU A 1 284 ? -18.204 -1.311 13.165 1.00 96.31 284 LEU A N 1
ATOM 2266 C CA . LEU A 1 284 ? -18.397 -2.411 12.213 1.00 96.31 284 LEU A CA 1
ATOM 2267 C C . LEU A 1 284 ? -17.165 -3.320 12.139 1.00 96.31 284 LEU A C 1
ATOM 2269 O O . LEU A 1 284 ? -17.289 -4.506 11.844 1.00 96.31 284 LEU A O 1
ATOM 2273 N N . LEU A 1 285 ? -15.979 -2.751 12.361 1.00 96.75 285 LEU A N 1
ATOM 2274 C CA . LEU A 1 285 ? -14.701 -3.419 12.159 1.00 96.75 285 LEU A CA 1
ATOM 2275 C C . LEU A 1 285 ? -13.659 -2.912 13.159 1.00 96.75 285 LEU A C 1
ATOM 2277 O O . LEU A 1 285 ? -13.506 -1.702 13.347 1.00 96.75 285 LEU A O 1
ATOM 2281 N N . TRP A 1 286 ? -12.883 -3.845 13.703 1.00 97.88 286 TRP A N 1
ATOM 2282 C CA . TRP A 1 286 ? -11.678 -3.565 14.474 1.00 97.88 286 TRP A CA 1
ATOM 2283 C C . TRP A 1 286 ? -10.427 -3.671 13.600 1.00 97.88 286 TRP A C 1
ATOM 2285 O O . TRP A 1 286 ? -10.177 -4.711 12.989 1.00 97.88 286 TRP A O 1
ATOM 2295 N N . GLN A 1 287 ? -9.608 -2.622 13.581 1.00 96.81 287 GLN A N 1
ATOM 2296 C CA . GLN A 1 287 ? -8.227 -2.706 13.106 1.00 96.81 287 GLN A CA 1
ATOM 2297 C C . GLN A 1 287 ? -7.330 -2.974 14.319 1.00 96.81 287 GLN A C 1
ATOM 2299 O O . GLN A 1 287 ? -7.082 -2.073 15.115 1.00 96.81 287 GLN A O 1
ATOM 2304 N N . CYS A 1 288 ? -6.866 -4.211 14.500 1.00 95.12 288 CYS A N 1
ATOM 2305 C CA . CYS A 1 288 ? -6.134 -4.619 15.705 1.00 95.12 288 CYS A CA 1
ATOM 2306 C C . CYS A 1 288 ? -4.820 -3.869 15.864 1.00 95.12 288 CYS A C 1
ATOM 2308 O O . CYS A 1 288 ? -4.579 -3.204 16.869 1.00 95.12 288 CYS A O 1
ATOM 2310 N N . ALA A 1 289 ? -3.968 -4.011 14.856 1.00 95.62 289 ALA A N 1
ATOM 2311 C CA . ALA A 1 289 ? -2.626 -3.480 14.863 1.00 95.62 289 ALA A CA 1
ATOM 2312 C C . ALA A 1 289 ? -2.166 -3.144 13.446 1.00 95.62 289 ALA A C 1
ATOM 2314 O O . ALA A 1 289 ? -2.699 -3.676 12.468 1.00 95.62 289 ALA A O 1
ATOM 2315 N N . THR A 1 290 ? -1.159 -2.279 13.350 1.00 93.88 290 THR A N 1
ATOM 2316 C CA . THR A 1 290 ? -0.456 -1.975 12.097 1.00 93.88 290 THR A CA 1
ATOM 2317 C C . THR A 1 290 ? 1.049 -2.121 12.274 1.00 93.88 290 THR A C 1
ATOM 2319 O O . THR A 1 290 ? 1.571 -1.833 13.349 1.00 93.88 290 THR A O 1
ATOM 2322 N N . GLY A 1 291 ? 1.754 -2.544 11.224 1.00 90.56 291 GLY A N 1
ATOM 2323 C CA . GLY A 1 291 ? 3.217 -2.446 11.147 1.00 90.56 291 GLY A CA 1
ATOM 2324 C C . GLY A 1 291 ? 4.000 -3.403 12.053 1.00 90.56 291 GLY A C 1
ATOM 2325 O O . GLY A 1 291 ? 5.204 -3.236 12.207 1.00 90.56 291 GLY A O 1
ATOM 2326 N N . LEU A 1 292 ? 3.361 -4.428 12.628 1.00 92.69 292 LEU A N 1
ATOM 2327 C CA . LEU A 1 292 ? 4.044 -5.449 13.442 1.00 92.69 292 LEU A CA 1
ATOM 2328 C C . LEU A 1 292 ? 5.035 -6.314 12.642 1.00 92.69 292 LEU A C 1
ATOM 2330 O O . LEU A 1 292 ? 5.879 -6.981 13.232 1.00 92.69 292 LEU A O 1
ATOM 2334 N N . ASN A 1 293 ? 4.972 -6.296 11.309 1.00 91.38 293 ASN A N 1
ATOM 2335 C CA . ASN A 1 293 ? 5.971 -6.943 10.459 1.00 91.38 293 ASN A CA 1
ATOM 2336 C C . ASN A 1 293 ? 7.307 -6.179 10.396 1.00 91.38 293 ASN A C 1
ATOM 2338 O O . ASN A 1 293 ? 8.292 -6.729 9.912 1.00 91.38 293 ASN A O 1
ATOM 2342 N N . LEU A 1 294 ? 7.351 -4.943 10.898 1.00 89.19 294 LEU A N 1
ATOM 2343 C CA . LEU A 1 294 ? 8.524 -4.076 10.887 1.00 89.19 294 LEU A CA 1
ATOM 2344 C C . LEU A 1 294 ? 9.043 -3.829 12.319 1.00 89.19 294 LEU A C 1
ATOM 2346 O O . LEU A 1 294 ? 8.257 -3.832 13.271 1.00 89.19 294 LEU A O 1
ATOM 2350 N N . PRO A 1 295 ? 10.354 -3.590 12.505 1.00 83.00 295 PRO A N 1
ATOM 2351 C CA . PRO A 1 295 ? 10.943 -3.229 13.796 1.00 83.00 295 PRO A CA 1
ATOM 2352 C C . PRO A 1 295 ? 10.665 -1.749 14.125 1.00 83.00 295 PRO A C 1
ATOM 2354 O O . PRO A 1 295 ? 11.547 -0.895 14.071 1.00 83.00 295 PRO A O 1
ATOM 2357 N N . LEU A 1 296 ? 9.404 -1.425 14.413 1.00 79.88 296 LEU A N 1
ATOM 2358 C CA . LEU A 1 296 ? 8.955 -0.056 14.675 1.00 79.88 296 LEU A CA 1
ATOM 2359 C C . LEU A 1 296 ? 8.958 0.245 16.172 1.00 79.88 296 LEU A C 1
ATOM 2361 O O . LEU A 1 296 ? 8.262 -0.437 16.916 1.00 79.88 296 LEU A O 1
ATOM 2365 N N . GLY A 1 297 ? 9.675 1.299 16.576 1.00 76.94 297 GLY A N 1
ATOM 2366 C CA . GLY A 1 297 ? 9.581 1.973 17.882 1.00 76.94 297 GLY A CA 1
ATOM 2367 C C . GLY A 1 297 ? 10.049 1.183 19.109 1.00 76.94 297 GLY A C 1
ATOM 2368 O O . GLY A 1 297 ? 10.665 1.781 19.981 1.00 76.94 297 GLY A O 1
ATOM 2369 N N . LEU A 1 298 ? 9.797 -0.124 19.152 1.00 83.00 298 LEU A N 1
ATOM 2370 C CA . LEU A 1 298 ? 10.125 -1.050 20.229 1.00 83.00 298 LEU A CA 1
ATOM 2371 C C . LEU A 1 298 ? 11.243 -2.013 19.802 1.00 83.00 298 LEU A C 1
ATOM 2373 O O . LEU A 1 298 ? 11.231 -2.578 18.706 1.00 83.00 298 LEU A O 1
ATOM 2377 N N . SER A 1 299 ? 12.161 -2.272 20.719 1.00 85.62 299 SER A N 1
ATOM 2378 C CA . SER A 1 299 ? 13.352 -3.113 20.608 1.00 85.62 299 SER A CA 1
ATOM 2379 C C . SER A 1 299 ? 13.005 -4.583 20.849 1.00 85.62 299 SER A C 1
ATOM 2381 O O . SER A 1 299 ? 13.632 -5.270 21.649 1.00 85.62 299 SER A O 1
ATOM 2383 N N . ILE A 1 300 ? 11.973 -5.067 20.153 1.00 88.88 300 ILE A N 1
ATOM 2384 C CA . ILE A 1 300 ? 11.472 -6.440 20.259 1.00 88.88 300 ILE A CA 1
ATOM 2385 C C . ILE A 1 300 ? 11.895 -7.290 19.060 1.00 88.88 300 ILE A C 1
ATOM 2387 O O . ILE A 1 300 ? 11.938 -6.827 17.914 1.00 88.88 300 ILE A O 1
ATOM 2391 N N . THR A 1 301 ? 12.189 -8.563 19.320 1.00 90.69 301 THR A N 1
ATOM 2392 C CA . THR A 1 301 ? 12.601 -9.527 18.292 1.00 90.69 301 THR A CA 1
ATOM 2393 C C . THR A 1 301 ? 11.464 -9.841 17.318 1.00 90.69 301 THR A C 1
ATOM 2395 O O . THR A 1 301 ? 10.293 -9.569 17.579 1.00 90.69 301 THR A O 1
ATOM 2398 N N . GLU A 1 302 ? 11.790 -10.440 16.173 1.00 90.00 302 GLU A N 1
ATOM 2399 C CA . GLU A 1 302 ? 10.779 -10.875 15.202 1.00 90.00 302 GLU A CA 1
ATOM 2400 C C . GLU A 1 302 ? 9.782 -11.883 15.793 1.00 90.00 302 GLU A C 1
ATOM 2402 O O . GLU A 1 302 ? 8.572 -11.727 15.625 1.00 90.00 302 GLU A O 1
ATOM 2407 N N . GLU A 1 303 ? 10.271 -12.853 16.569 1.00 92.06 303 GLU A N 1
ATOM 2408 C CA . GLU A 1 303 ? 9.428 -13.807 17.297 1.00 92.06 303 GLU A CA 1
ATOM 2409 C C . GLU A 1 303 ? 8.481 -13.090 18.271 1.00 92.06 303 GLU A C 1
ATOM 2411 O O . GLU A 1 303 ? 7.285 -13.383 18.327 1.00 92.06 303 GLU A O 1
ATOM 2416 N N . GLN A 1 304 ? 8.998 -12.110 19.015 1.00 93.50 304 GLN A N 1
ATOM 2417 C CA . GLN A 1 304 ? 8.208 -11.296 19.934 1.00 93.50 304 GLN A CA 1
ATOM 2418 C C . GLN A 1 304 ? 7.147 -10.469 19.196 1.00 93.50 304 GLN A C 1
ATOM 2420 O O . GLN A 1 304 ? 6.011 -10.395 19.662 1.00 93.50 304 GLN A O 1
ATOM 2425 N N . ARG A 1 305 ? 7.453 -9.911 18.016 1.00 93.81 305 ARG A N 1
ATOM 2426 C CA . ARG A 1 305 ? 6.460 -9.213 17.177 1.00 93.81 305 ARG A CA 1
ATOM 2427 C C . ARG A 1 305 ? 5.348 -10.143 16.704 1.00 93.81 305 ARG A C 1
ATOM 2429 O O . ARG A 1 305 ? 4.178 -9.764 16.771 1.00 93.81 305 ARG A O 1
ATOM 2436 N N . LEU A 1 306 ? 5.681 -11.365 16.284 1.00 93.81 306 LEU A N 1
ATOM 2437 C CA . LEU A 1 306 ? 4.686 -12.370 15.900 1.00 93.81 306 LEU A CA 1
ATOM 2438 C C . LEU A 1 306 ? 3.809 -12.770 17.094 1.00 93.81 306 LEU A C 1
ATOM 2440 O O . LEU A 1 306 ? 2.582 -12.763 16.987 1.00 93.81 306 LEU A O 1
ATOM 2444 N N . ARG A 1 307 ? 4.419 -13.036 18.258 1.00 94.81 307 ARG A N 1
ATOM 2445 C CA . ARG A 1 307 ? 3.689 -13.291 19.511 1.00 94.81 307 ARG A CA 1
ATOM 2446 C C . ARG A 1 307 ? 2.763 -12.129 19.866 1.00 94.81 307 ARG A C 1
ATOM 2448 O O . ARG A 1 307 ? 1.623 -12.364 20.256 1.00 94.81 307 ARG A O 1
ATOM 2455 N N . LEU A 1 308 ? 3.222 -10.889 19.712 1.00 95.06 308 LEU A N 1
ATOM 2456 C CA . LEU A 1 308 ? 2.418 -9.705 19.995 1.00 95.06 308 LEU A CA 1
ATOM 2457 C C . LEU A 1 308 ? 1.241 -9.580 19.020 1.00 95.06 308 LEU A C 1
ATOM 2459 O O . LEU A 1 308 ? 0.127 -9.313 19.460 1.00 95.06 308 LEU A O 1
ATOM 2463 N N . ALA A 1 309 ? 1.450 -9.854 17.728 1.00 95.88 309 ALA A N 1
ATOM 2464 C CA . ALA A 1 309 ? 0.383 -9.872 16.727 1.00 95.88 309 ALA A CA 1
ATOM 2465 C C . ALA A 1 309 ? -0.719 -10.871 17.099 1.00 95.88 309 ALA A C 1
ATOM 2467 O O . ALA A 1 309 ? -1.887 -10.485 17.172 1.00 95.88 309 ALA A O 1
ATOM 2468 N N . VAL A 1 310 ? -0.346 -12.112 17.433 1.00 96.38 310 VAL A N 1
ATOM 2469 C CA . VAL A 1 310 ? -1.283 -13.143 17.913 1.00 96.38 310 VAL A CA 1
ATOM 2470 C C . VAL A 1 310 ? -2.072 -12.636 19.121 1.00 96.38 310 VAL A C 1
ATOM 2472 O O . VAL A 1 310 ? -3.303 -12.663 19.127 1.00 96.38 310 VAL A O 1
ATOM 2475 N N . ARG A 1 311 ? -1.369 -12.084 20.113 1.00 95.88 311 ARG A N 1
ATOM 2476 C CA . ARG A 1 311 ? -1.976 -11.597 21.357 1.00 95.88 311 ARG A CA 1
ATOM 2477 C C . ARG A 1 311 ? -2.920 -10.426 21.141 1.00 95.88 311 ARG A C 1
ATOM 2479 O O . ARG A 1 311 ? -3.947 -10.364 21.811 1.00 95.88 311 ARG A O 1
ATOM 2486 N N . THR A 1 312 ? -2.628 -9.535 20.192 1.00 96.44 312 THR A N 1
ATOM 2487 C CA . THR A 1 312 ? -3.542 -8.430 19.877 1.00 96.44 312 THR A CA 1
ATOM 2488 C C . THR A 1 312 ? -4.884 -8.933 19.343 1.00 96.44 312 THR A C 1
ATOM 2490 O O . THR A 1 312 ? -5.934 -8.437 19.751 1.00 96.44 312 THR A O 1
ATOM 2493 N N . VAL A 1 313 ? -4.864 -9.962 18.488 1.00 96.62 313 VAL A N 1
ATOM 2494 C CA . VAL A 1 313 ? -6.077 -10.576 17.931 1.00 96.62 313 VAL A CA 1
ATOM 2495 C C . VAL A 1 313 ? -6.858 -11.309 19.020 1.00 96.62 313 VAL A C 1
ATOM 2497 O O . VAL A 1 313 ? -8.062 -11.093 19.158 1.00 96.62 313 VAL A O 1
ATOM 2500 N N . GLU A 1 314 ? -6.181 -12.121 19.834 1.00 96.00 314 GLU A N 1
ATOM 2501 C CA . GLU A 1 314 ? -6.806 -12.864 20.935 1.00 96.00 314 GLU A CA 1
ATOM 2502 C C . GLU A 1 314 ? -7.457 -11.935 21.970 1.00 96.00 314 GLU A C 1
ATOM 2504 O O . GLU A 1 314 ? -8.595 -12.173 22.378 1.00 96.00 314 GLU A O 1
ATOM 2509 N N . ALA A 1 315 ? -6.776 -10.852 22.364 1.00 96.81 315 ALA A N 1
ATOM 2510 C CA . ALA A 1 315 ? -7.291 -9.894 23.341 1.00 96.81 315 ALA A CA 1
ATOM 2511 C C . ALA A 1 315 ? -8.587 -9.223 22.860 1.00 96.81 315 ALA A C 1
ATOM 2513 O O . ALA A 1 315 ? -9.547 -9.103 23.626 1.00 96.81 315 ALA A O 1
ATOM 2514 N N . ILE A 1 316 ? -8.644 -8.835 21.580 1.00 97.12 316 ILE A N 1
ATOM 2515 C CA . ILE A 1 316 ? -9.846 -8.240 20.984 1.00 97.12 316 ILE A CA 1
ATOM 2516 C C . ILE A 1 316 ? -10.950 -9.292 20.861 1.00 97.12 316 ILE A C 1
ATOM 2518 O O . ILE A 1 316 ? -12.086 -9.013 21.238 1.00 97.12 316 ILE A O 1
ATOM 2522 N N . ARG A 1 317 ? -10.640 -10.518 20.421 1.00 95.69 317 ARG A N 1
ATOM 2523 C CA . ARG A 1 317 ? -11.627 -11.610 20.324 1.00 95.69 317 ARG A CA 1
ATOM 2524 C C . ARG A 1 317 ? -12.238 -11.989 21.666 1.00 95.69 317 ARG A C 1
ATOM 2526 O O . ARG A 1 317 ? -13.430 -12.284 21.726 1.00 95.69 317 ARG A O 1
ATOM 2533 N N . GLN A 1 318 ? -11.449 -11.953 22.737 1.00 95.50 318 GLN A N 1
ATOM 2534 C CA . GLN A 1 318 ? -11.933 -12.205 24.091 1.00 95.50 318 GLN A CA 1
ATOM 2535 C C . GLN A 1 318 ? -12.931 -11.129 24.553 1.00 95.50 318 GLN A C 1
ATOM 2537 O O . GLN A 1 318 ? -13.913 -11.452 25.223 1.00 95.50 318 GLN A O 1
ATOM 2542 N N . ALA A 1 319 ? -12.700 -9.863 24.194 1.00 96.69 319 ALA A N 1
ATOM 2543 C CA . ALA A 1 319 ? -13.568 -8.744 24.564 1.00 96.69 319 ALA A CA 1
ATOM 2544 C C . ALA A 1 319 ? -14.797 -8.587 23.638 1.00 96.69 319 ALA A C 1
ATOM 2546 O O . ALA A 1 319 ? -15.877 -8.203 24.103 1.00 96.69 319 ALA A O 1
ATOM 2547 N N . ASP A 1 320 ? -14.647 -8.912 22.351 1.00 97.44 320 ASP A N 1
ATOM 2548 C CA . ASP A 1 320 ? -15.683 -8.879 21.317 1.00 97.44 320 ASP A CA 1
ATOM 2549 C C . ASP A 1 320 ? -15.544 -10.074 20.342 1.00 97.44 320 ASP A C 1
ATOM 2551 O O . ASP A 1 320 ? -14.780 -10.032 19.369 1.00 97.44 320 ASP A O 1
ATOM 2555 N N . PRO A 1 321 ? -16.313 -11.157 20.562 1.00 94.62 321 PRO A N 1
ATOM 2556 C CA . PRO A 1 321 ? -16.220 -12.365 19.742 1.00 94.62 321 PRO A CA 1
ATOM 2557 C C . PRO A 1 321 ? -16.805 -12.246 18.328 1.00 94.62 321 PRO A C 1
ATOM 2559 O O . PRO A 1 321 ? -16.601 -13.153 17.526 1.00 94.62 321 PRO A O 1
ATOM 2562 N N . ARG A 1 322 ? -17.600 -11.207 18.025 1.00 94.44 322 ARG A N 1
ATOM 2563 C CA . ARG A 1 322 ? -18.437 -11.176 16.807 1.00 94.44 322 ARG A CA 1
ATOM 2564 C C . ARG A 1 322 ? -17.963 -10.178 15.765 1.00 94.44 322 ARG A C 1
ATOM 2566 O O . ARG A 1 322 ? -18.070 -10.461 14.575 1.00 94.44 322 ARG A O 1
ATOM 2573 N N . THR A 1 323 ? -17.491 -9.012 16.190 1.00 97.38 323 THR A N 1
ATOM 2574 C CA . THR A 1 323 ? -17.158 -7.930 15.256 1.00 97.38 323 THR A CA 1
ATOM 2575 C C . THR A 1 323 ? -15.916 -8.285 14.444 1.00 97.38 323 THR A C 1
ATOM 2577 O O . THR A 1 323 ? -14.912 -8.650 15.051 1.00 97.38 323 THR A O 1
ATOM 2580 N N . PRO A 1 324 ? -15.926 -8.191 13.104 1.00 97.06 324 PRO A N 1
ATOM 2581 C CA . PRO A 1 324 ? -14.772 -8.502 12.264 1.00 97.06 324 PRO A CA 1
ATOM 2582 C C . PRO A 1 324 ? -13.469 -7.819 12.705 1.00 97.06 324 PRO A C 1
ATOM 2584 O O . PRO A 1 324 ? -13.479 -6.707 13.235 1.00 97.06 324 PRO A O 1
ATOM 2587 N N . ILE A 1 325 ? -12.347 -8.506 12.488 1.00 96.94 325 ILE A N 1
ATOM 2588 C CA . ILE A 1 325 ? -11.000 -8.047 12.850 1.00 96.94 325 ILE A CA 1
ATOM 2589 C C . ILE A 1 325 ? -10.107 -8.051 11.613 1.00 96.94 325 ILE A C 1
ATOM 2591 O O . ILE A 1 325 ? -10.078 -9.038 10.876 1.00 96.94 325 ILE A O 1
ATOM 2595 N N . VAL A 1 326 ? -9.319 -6.990 11.457 1.00 97.38 326 VAL A N 1
ATOM 2596 C CA . VAL A 1 326 ? -8.248 -6.874 10.466 1.00 97.38 326 VAL A CA 1
ATOM 2597 C C . VAL A 1 326 ? -6.933 -6.501 11.151 1.00 97.38 326 VAL A C 1
ATOM 2599 O O . VAL A 1 326 ? -6.907 -5.686 12.073 1.00 97.38 326 VAL A O 1
ATOM 2602 N N . ILE A 1 327 ? -5.830 -7.083 10.680 1.00 97.00 327 ILE A N 1
ATOM 2603 C CA . ILE A 1 327 ? -4.464 -6.658 11.009 1.00 97.00 327 ILE A CA 1
ATOM 2604 C C . ILE A 1 327 ? -3.793 -6.094 9.757 1.00 97.00 327 ILE A C 1
ATOM 2606 O O . ILE A 1 327 ? -3.916 -6.685 8.684 1.00 97.00 327 ILE A O 1
ATOM 2610 N N . THR A 1 328 ? -3.116 -4.953 9.881 1.00 96.75 328 THR A N 1
ATOM 2611 C CA . THR A 1 328 ? -2.564 -4.215 8.738 1.00 96.75 328 THR A CA 1
ATOM 2612 C C . THR A 1 328 ? -1.050 -4.381 8.634 1.00 96.75 328 THR A C 1
ATOM 2614 O O . THR A 1 328 ? -0.309 -4.137 9.587 1.00 96.75 328 THR A O 1
ATOM 2617 N N . PHE A 1 329 ? -0.590 -4.760 7.446 1.00 95.25 329 PHE A N 1
ATOM 2618 C CA . PHE A 1 329 ? 0.814 -4.932 7.099 1.00 95.25 329 PHE A CA 1
ATOM 2619 C C . PHE A 1 329 ? 1.346 -3.728 6.339 1.00 95.25 329 PHE A C 1
ATOM 2621 O O . PHE A 1 329 ? 0.663 -3.162 5.482 1.00 95.25 329 PHE A O 1
ATOM 2628 N N . GLU A 1 330 ? 2.585 -3.362 6.640 1.00 91.31 330 GLU A N 1
ATOM 2629 C CA . GLU A 1 330 ? 3.291 -2.266 5.981 1.00 91.31 330 GLU A CA 1
ATOM 2630 C C . GLU A 1 330 ? 4.343 -2.804 5.013 1.00 91.31 330 GLU A C 1
ATOM 2632 O O . GLU A 1 330 ? 4.806 -3.936 5.163 1.00 91.31 330 GLU A O 1
ATOM 2637 N N . ASP A 1 331 ? 4.679 -2.009 3.998 1.00 89.12 331 ASP A N 1
ATOM 2638 C CA . ASP A 1 331 ? 5.590 -2.373 2.910 1.00 89.12 331 ASP A CA 1
ATOM 2639 C C . ASP A 1 331 ? 5.309 -3.766 2.323 1.00 89.12 331 ASP A C 1
ATOM 2641 O O . ASP A 1 331 ? 6.170 -4.647 2.350 1.00 89.12 331 ASP A O 1
ATOM 2645 N N . PRO A 1 332 ? 4.115 -4.001 1.745 1.00 92.94 332 PRO A N 1
ATOM 2646 C CA . PRO A 1 332 ? 3.663 -5.334 1.337 1.00 92.94 332 PRO A CA 1
ATOM 2647 C C . PRO A 1 332 ? 4.482 -5.973 0.198 1.00 92.94 332 PRO A C 1
ATOM 2649 O O . PRO A 1 332 ? 4.283 -7.151 -0.105 1.00 92.94 332 PRO A O 1
ATOM 2652 N N . TRP A 1 333 ? 5.406 -5.229 -0.426 1.00 91.31 333 TRP A N 1
ATOM 2653 C CA . TRP A 1 333 ? 6.420 -5.762 -1.349 1.00 91.31 333 TRP A CA 1
ATOM 2654 C C . TRP A 1 333 ? 7.659 -6.341 -0.645 1.00 91.31 333 TRP A C 1
ATOM 2656 O O . TRP A 1 333 ? 8.449 -7.025 -1.292 1.00 91.31 333 TRP A O 1
ATOM 2666 N N . GLY A 1 334 ? 7.838 -6.090 0.654 1.00 89.38 334 GLY A N 1
ATOM 2667 C CA . GLY A 1 334 ? 8.965 -6.579 1.448 1.00 89.38 334 GLY A CA 1
ATOM 2668 C C . GLY A 1 334 ? 10.290 -5.868 1.167 1.00 89.38 334 GLY A C 1
ATOM 2669 O O . GLY A 1 334 ? 11.340 -6.460 1.389 1.00 89.38 334 GLY A O 1
ATOM 2670 N N . GLU A 1 335 ? 10.273 -4.631 0.652 1.00 86.62 335 GLU A N 1
ATOM 2671 C CA . GLU A 1 335 ? 11.496 -3.894 0.275 1.00 86.62 335 GLU A CA 1
ATOM 2672 C C . GLU A 1 335 ? 12.474 -3.715 1.452 1.00 86.62 335 GLU A C 1
ATOM 2674 O O . GLU A 1 335 ? 13.682 -3.663 1.236 1.00 86.62 335 GLU A O 1
ATOM 2679 N N . TYR A 1 336 ? 11.990 -3.703 2.696 1.00 83.88 336 TYR A N 1
ATOM 2680 C CA . TYR A 1 336 ? 12.822 -3.632 3.902 1.00 83.88 336 TYR A CA 1
ATOM 2681 C C . TYR A 1 336 ? 13.752 -4.847 4.095 1.00 83.88 336 TYR A C 1
ATOM 2683 O O . TYR A 1 336 ? 14.847 -4.693 4.633 1.00 83.88 336 TYR A O 1
ATOM 2691 N N . LEU A 1 337 ? 13.396 -6.029 3.567 1.00 85.81 337 LEU A N 1
ATOM 2692 C CA . LEU A 1 337 ? 14.219 -7.255 3.639 1.00 85.81 337 LEU A CA 1
ATOM 2693 C C . LEU A 1 337 ? 15.573 -7.120 2.927 1.00 85.81 337 LEU A C 1
ATOM 2695 O O . LEU A 1 337 ? 16.439 -7.985 3.010 1.00 85.81 337 LEU A O 1
ATOM 2699 N N . THR A 1 338 ? 15.748 -6.048 2.160 1.00 80.88 338 THR A N 1
ATOM 2700 C CA . THR A 1 338 ? 16.989 -5.764 1.439 1.00 80.88 338 THR A CA 1
ATOM 2701 C C . THR A 1 338 ? 18.103 -5.300 2.368 1.00 80.88 338 THR A C 1
ATOM 2703 O O . THR A 1 338 ? 19.269 -5.606 2.111 1.00 80.88 338 THR A O 1
ATOM 2706 N N . ASN A 1 339 ? 17.733 -4.592 3.439 1.00 73.44 339 ASN A N 1
ATOM 2707 C CA . ASN A 1 339 ? 18.649 -3.982 4.398 1.00 73.44 339 ASN A CA 1
ATOM 2708 C C . ASN A 1 339 ? 18.603 -4.681 5.759 1.00 73.44 339 ASN A C 1
ATOM 2710 O O . ASN A 1 339 ? 19.629 -4.748 6.437 1.00 73.44 339 ASN A O 1
ATOM 2714 N N . ASP A 1 340 ? 17.439 -5.207 6.139 1.00 69.50 340 ASP A N 1
ATOM 2715 C CA . ASP A 1 340 ? 17.223 -5.821 7.441 1.00 69.50 340 ASP A CA 1
ATOM 2716 C C . ASP A 1 340 ? 17.343 -7.344 7.364 1.00 69.50 340 ASP A C 1
ATOM 2718 O O . ASP A 1 340 ? 16.799 -7.990 6.469 1.00 69.50 340 ASP A O 1
ATOM 2722 N N . ASN A 1 341 ? 18.027 -7.932 8.347 1.00 69.44 341 ASN A N 1
ATOM 2723 C CA . ASN A 1 341 ? 18.109 -9.382 8.508 1.00 69.44 341 ASN A CA 1
ATOM 2724 C C . ASN A 1 341 ? 16.850 -9.891 9.231 1.00 69.44 341 ASN A C 1
ATOM 2726 O O . ASN A 1 341 ? 16.902 -10.243 10.409 1.00 69.44 341 ASN A O 1
ATOM 2730 N N . ILE A 1 342 ? 15.712 -9.804 8.540 1.00 80.56 342 ILE A N 1
ATOM 2731 C CA . ILE A 1 342 ? 14.399 -10.287 8.984 1.00 80.56 342 ILE A CA 1
ATOM 2732 C C . ILE A 1 342 ? 14.071 -11.544 8.181 1.00 80.56 342 ILE A C 1
ATOM 2734 O O . ILE A 1 342 ? 14.209 -11.546 6.956 1.00 80.56 342 ILE A O 1
ATOM 2738 N N . ASP A 1 343 ? 13.634 -12.600 8.864 1.00 81.75 343 ASP A N 1
ATOM 2739 C CA . ASP A 1 343 ? 13.447 -13.912 8.244 1.00 81.75 343 ASP A CA 1
ATOM 2740 C C . ASP A 1 343 ? 12.119 -13.996 7.472 1.00 81.75 343 ASP A C 1
ATOM 2742 O O . ASP A 1 343 ? 12.040 -14.612 6.403 1.00 81.75 343 ASP A O 1
ATOM 2746 N N . LEU A 1 344 ? 11.053 -13.372 7.986 1.00 86.44 344 LEU A N 1
ATOM 2747 C CA . LEU A 1 344 ? 9.723 -13.439 7.389 1.00 86.44 344 LEU A CA 1
ATOM 2748 C C . LEU A 1 344 ? 9.440 -12.245 6.478 1.00 86.44 344 LEU A C 1
ATOM 2750 O O . LEU A 1 344 ? 9.433 -11.076 6.875 1.00 86.44 344 LEU A O 1
ATOM 2754 N N . SER A 1 345 ? 9.065 -12.565 5.239 1.00 91.44 345 SER A N 1
ATOM 2755 C CA . SER A 1 345 ? 8.411 -11.594 4.367 1.00 91.44 345 SER A CA 1
ATOM 2756 C C . SER A 1 345 ? 7.043 -11.183 4.928 1.00 91.44 345 SER A C 1
ATOM 2758 O O . SER A 1 345 ? 6.420 -11.973 5.644 1.00 91.44 345 SER A O 1
ATOM 2760 N N . PRO A 1 346 ? 6.505 -10.004 4.556 1.00 93.12 346 PRO A N 1
ATOM 2761 C CA . PRO A 1 346 ? 5.170 -9.578 4.986 1.00 93.12 346 PRO A CA 1
ATOM 2762 C C . PRO A 1 346 ? 4.092 -10.620 4.701 1.00 93.12 346 PRO A C 1
ATOM 2764 O O . PRO A 1 346 ? 3.224 -10.869 5.533 1.00 93.12 346 PRO A O 1
ATOM 2767 N N . LEU A 1 347 ? 4.176 -11.260 3.531 1.00 93.81 347 LEU A N 1
ATOM 2768 C CA . LEU A 1 347 ? 3.224 -12.280 3.121 1.00 93.81 347 LEU A CA 1
ATOM 2769 C C . LEU A 1 347 ? 3.378 -13.562 3.948 1.00 93.81 347 LEU A C 1
ATOM 2771 O O . LEU A 1 347 ? 2.370 -14.156 4.303 1.00 93.81 347 LEU A O 1
ATOM 2775 N N . HIS A 1 348 ? 4.606 -13.971 4.291 1.00 93.81 348 HIS A N 1
ATOM 2776 C CA . HIS A 1 348 ? 4.833 -15.122 5.176 1.00 93.81 348 HIS A CA 1
ATOM 2777 C C . HIS A 1 348 ? 4.355 -14.848 6.603 1.00 93.81 348 HIS A C 1
ATOM 2779 O O . HIS A 1 348 ? 3.749 -15.718 7.222 1.00 93.81 348 HIS A O 1
ATOM 2785 N N . PHE A 1 349 ? 4.570 -13.631 7.108 1.00 95.06 349 PHE A N 1
ATOM 2786 C CA . PHE A 1 349 ? 4.042 -13.212 8.403 1.00 95.06 349 PHE A CA 1
ATOM 2787 C C . PHE A 1 349 ? 2.507 -13.267 8.404 1.00 95.06 349 PHE A C 1
ATOM 2789 O O . PHE A 1 349 ? 1.902 -13.820 9.321 1.00 95.06 349 PHE A O 1
ATOM 2796 N N . ALA A 1 350 ? 1.867 -12.732 7.361 1.00 95.69 350 ALA A N 1
ATOM 2797 C CA . ALA A 1 350 ? 0.417 -12.772 7.214 1.00 95.69 350 ALA A CA 1
ATOM 2798 C C . ALA A 1 350 ? -0.119 -14.204 7.080 1.00 95.69 350 ALA A C 1
ATOM 2800 O O . ALA A 1 350 ? -1.040 -14.572 7.805 1.00 95.69 350 ALA A O 1
ATOM 2801 N N . ASP A 1 351 ? 0.479 -15.025 6.215 1.00 95.06 351 ASP A N 1
ATOM 2802 C CA . ASP A 1 351 ? 0.116 -16.434 6.023 1.00 95.06 351 ASP A CA 1
ATOM 2803 C C . ASP A 1 351 ? 0.209 -17.221 7.339 1.00 95.06 351 ASP A C 1
ATOM 2805 O O . ASP A 1 351 ? -0.715 -17.964 7.669 1.00 95.06 351 ASP A O 1
ATOM 2809 N N . ALA A 1 352 ? 1.244 -16.985 8.155 1.00 94.69 352 ALA A N 1
ATOM 2810 C CA . ALA A 1 352 ? 1.368 -17.600 9.474 1.00 94.69 352 ALA A CA 1
ATOM 2811 C C . ALA A 1 352 ? 0.195 -17.243 10.407 1.00 94.69 352 ALA A C 1
ATOM 2813 O O . ALA A 1 352 ? -0.351 -18.129 11.067 1.00 94.69 352 ALA A O 1
ATOM 2814 N N . LEU A 1 353 ? -0.236 -15.974 10.439 1.00 94.81 353 LEU A N 1
ATOM 2815 C CA . LEU A 1 353 ? -1.384 -15.552 11.254 1.00 94.81 353 LEU A CA 1
ATOM 2816 C C . LEU A 1 353 ? -2.716 -16.113 10.743 1.00 94.81 353 LEU A C 1
ATOM 2818 O O . LEU A 1 353 ? -3.572 -16.478 11.547 1.00 94.81 353 LEU A O 1
ATOM 2822 N N . VAL A 1 354 ? -2.899 -16.182 9.423 1.00 94.81 354 VAL A N 1
ATOM 2823 C CA . VAL A 1 354 ? -4.117 -16.734 8.811 1.00 94.81 354 VAL A CA 1
ATOM 2824 C C . VAL A 1 354 ? -4.213 -18.235 9.078 1.00 94.81 354 VAL A C 1
ATOM 2826 O O . VAL A 1 354 ? -5.255 -18.714 9.517 1.00 94.81 354 VAL A O 1
ATOM 2829 N N . ARG A 1 355 ? -3.113 -18.979 8.904 1.00 94.44 355 ARG A N 1
ATOM 2830 C CA . ARG A 1 355 ? -3.056 -20.424 9.187 1.00 94.44 355 ARG A CA 1
ATOM 2831 C C . ARG A 1 355 ? -3.227 -20.767 10.662 1.00 94.44 355 ARG A C 1
ATOM 2833 O O . ARG A 1 355 ? -3.656 -21.877 10.964 1.00 94.44 355 ARG A O 1
ATOM 2840 N N . ALA A 1 356 ? -2.889 -19.847 11.563 1.00 94.31 356 ALA A N 1
ATOM 2841 C CA . ALA A 1 356 ? -3.116 -20.015 12.994 1.00 94.31 356 ALA A CA 1
ATOM 2842 C C . ALA A 1 356 ? -4.606 -19.939 13.390 1.00 94.31 356 ALA A C 1
ATOM 2844 O O . ALA A 1 356 ? -4.922 -20.202 14.547 1.00 94.31 356 ALA A O 1
ATOM 2845 N N . ASP A 1 357 ? -5.506 -19.597 12.456 1.00 91.62 357 ASP A N 1
ATOM 2846 C CA . ASP A 1 357 ? -6.966 -19.553 12.639 1.00 91.62 357 ASP A CA 1
ATOM 2847 C C . ASP A 1 357 ? -7.409 -18.730 13.865 1.00 91.62 357 ASP A C 1
ATOM 2849 O O . ASP A 1 357 ? -8.280 -19.101 14.650 1.00 91.62 357 ASP A O 1
ATOM 2853 N N . LEU A 1 358 ? -6.791 -17.559 14.036 1.00 91.56 358 LEU A N 1
ATOM 2854 C CA . LEU A 1 358 ? -7.012 -16.669 15.185 1.00 91.56 358 LEU A CA 1
ATOM 2855 C C . LEU A 1 358 ? -8.372 -15.940 15.151 1.00 91.56 358 LEU A C 1
ATOM 2857 O O . LEU A 1 358 ? -8.652 -15.098 16.005 1.00 91.56 358 LEU A O 1
ATOM 2861 N N . GLY A 1 359 ? -9.207 -16.193 14.138 1.00 89.94 359 GLY A N 1
ATOM 2862 C CA . GLY A 1 359 ? -10.443 -15.443 13.894 1.00 89.94 359 GLY A CA 1
ATOM 2863 C C . GLY A 1 359 ? -10.223 -14.075 13.230 1.00 89.94 359 GLY A C 1
ATOM 2864 O O . GLY A 1 359 ? -10.998 -13.136 13.469 1.00 89.94 359 GLY A O 1
ATOM 2865 N N . LEU A 1 360 ? -9.168 -13.951 12.413 1.00 95.19 360 LEU A N 1
ATOM 2866 C CA . LEU A 1 360 ? -8.988 -12.827 11.491 1.00 95.19 360 LEU A CA 1
ATOM 2867 C C . LEU A 1 360 ? -10.086 -12.862 10.422 1.00 95.19 360 LEU A C 1
ATOM 2869 O O . LEU A 1 360 ? -10.362 -13.900 9.831 1.00 95.19 360 LEU A O 1
ATOM 2873 N N . SER A 1 361 ? -10.713 -11.718 10.163 1.00 96.12 361 SER A N 1
ATOM 2874 C CA . SER A 1 361 ? -11.751 -11.579 9.131 1.00 96.12 361 SER A CA 1
ATOM 2875 C C . SER A 1 361 ? -11.214 -10.987 7.827 1.00 96.12 361 SER A C 1
ATOM 2877 O O . SER A 1 361 ? -11.933 -10.945 6.834 1.00 96.12 361 SER A O 1
ATOM 2879 N N . GLY A 1 362 ? -9.971 -10.511 7.837 1.00 96.38 362 GLY A N 1
ATOM 2880 C CA . GLY A 1 362 ? -9.271 -9.970 6.683 1.00 96.38 362 GLY A CA 1
ATOM 2881 C C . GLY A 1 362 ? -7.876 -9.476 7.056 1.00 96.38 362 GLY A C 1
ATOM 2882 O O . GLY A 1 362 ? -7.500 -9.460 8.232 1.00 96.38 362 GLY A O 1
ATOM 2883 N N . VAL A 1 363 ? -7.119 -9.042 6.052 1.00 97.69 363 VAL A N 1
ATOM 2884 C CA . VAL A 1 363 ? -5.803 -8.412 6.227 1.00 97.69 363 VAL A CA 1
ATOM 2885 C C . VAL A 1 363 ? -5.764 -7.044 5.564 1.00 97.69 363 VAL A C 1
ATOM 2887 O O . VAL A 1 363 ? -6.313 -6.823 4.484 1.00 97.69 363 VAL A O 1
ATOM 2890 N N . GLY A 1 364 ? -5.125 -6.106 6.246 1.00 97.56 364 GLY A N 1
ATOM 2891 C CA . GLY A 1 364 ? -4.886 -4.760 5.770 1.00 97.56 364 GLY A CA 1
ATOM 2892 C C . GLY A 1 364 ? -3.542 -4.682 5.056 1.00 97.56 364 GLY A C 1
ATOM 2893 O O . GLY A 1 364 ? -2.569 -5.275 5.512 1.00 97.56 364 GLY A O 1
ATOM 2894 N N . LEU A 1 365 ? -3.465 -3.920 3.971 1.00 97.25 365 LEU A N 1
ATOM 2895 C CA . LEU A 1 365 ? -2.236 -3.599 3.253 1.00 97.25 365 LEU A CA 1
ATOM 2896 C C . LEU A 1 365 ? -2.075 -2.091 3.227 1.00 97.25 365 LEU A C 1
ATOM 2898 O O . LEU A 1 365 ? -2.930 -1.392 2.687 1.00 97.25 365 LEU A O 1
ATOM 2902 N N . ARG A 1 366 ? -0.974 -1.587 3.775 1.00 93.62 366 ARG A N 1
ATOM 2903 C CA . ARG A 1 366 ? -0.622 -0.176 3.674 1.00 93.62 366 ARG A CA 1
ATOM 2904 C C . ARG A 1 366 ? 0.288 0.047 2.469 1.00 93.62 366 ARG A C 1
ATOM 2906 O O . ARG A 1 366 ? 1.387 -0.496 2.407 1.00 93.62 366 ARG A O 1
ATOM 2913 N N . ILE A 1 367 ? -0.191 0.833 1.511 1.00 91.81 367 ILE A N 1
ATOM 2914 C CA . ILE A 1 367 ? 0.491 1.165 0.260 1.00 91.81 367 ILE A CA 1
ATOM 2915 C C . ILE A 1 367 ? 0.462 2.682 0.091 1.00 91.81 367 ILE A C 1
ATOM 2917 O O . ILE A 1 367 ? -0.524 3.249 -0.380 1.00 91.81 367 ILE A O 1
ATOM 2921 N N . ASP A 1 368 ? 1.550 3.344 0.460 1.00 88.56 368 ASP A N 1
ATOM 2922 C CA . ASP A 1 368 ? 1.676 4.796 0.349 1.00 88.56 368 ASP A CA 1
ATOM 2923 C C . ASP A 1 368 ? 2.599 5.176 -0.817 1.00 88.56 368 ASP A C 1
ATOM 2925 O O . ASP A 1 368 ? 3.555 4.466 -1.122 1.00 88.56 368 ASP A O 1
ATOM 2929 N N . PHE A 1 369 ? 2.307 6.290 -1.491 1.00 86.31 369 PHE A N 1
ATOM 2930 C CA . PHE A 1 369 ? 3.017 6.710 -2.700 1.00 86.31 369 PHE A CA 1
ATOM 2931 C C . PHE A 1 369 ? 3.559 8.134 -2.599 1.00 86.31 369 PHE A C 1
ATOM 2933 O O . PHE A 1 369 ? 2.882 9.052 -2.135 1.00 86.31 369 PHE A O 1
ATOM 2940 N N . GLY A 1 370 ? 4.754 8.333 -3.160 1.00 77.25 370 GLY A N 1
ATOM 2941 C CA . GLY A 1 370 ? 5.317 9.658 -3.429 1.00 77.25 370 GLY A CA 1
ATOM 2942 C C . GLY A 1 370 ? 6.146 10.265 -2.303 1.00 77.25 370 GLY A C 1
ATOM 2943 O O . GLY A 1 370 ? 6.663 11.369 -2.464 1.00 77.25 370 GLY A O 1
ATOM 2944 N N . GLU A 1 371 ? 6.327 9.541 -1.202 1.00 73.62 371 GLU A N 1
ATOM 2945 C CA . GLU A 1 371 ? 7.191 9.952 -0.102 1.00 73.62 371 GLU A CA 1
ATOM 2946 C C . GLU A 1 371 ? 8.680 9.819 -0.487 1.00 73.62 371 GLU A C 1
ATOM 2948 O O . GLU A 1 371 ? 9.114 8.741 -0.911 1.00 73.62 371 GLU A O 1
ATOM 2953 N N . PRO A 1 372 ? 9.496 10.886 -0.369 1.00 63.41 372 PRO A N 1
ATOM 2954 C CA . PRO A 1 372 ? 10.926 10.807 -0.657 1.00 63.41 372 PRO A CA 1
ATOM 2955 C C . PRO A 1 372 ? 11.643 9.807 0.261 1.00 63.41 372 PRO A C 1
ATOM 2957 O O . PRO A 1 372 ? 11.755 10.029 1.461 1.00 63.41 372 PRO A O 1
ATOM 2960 N N . GLY A 1 373 ? 12.178 8.728 -0.314 1.00 62.06 373 GLY A N 1
ATOM 2961 C CA . GLY A 1 373 ? 12.818 7.645 0.447 1.00 62.06 373 GLY A CA 1
ATOM 2962 C C . GLY A 1 373 ? 11.855 6.561 0.946 1.00 62.06 373 GLY A C 1
ATOM 2963 O O . GLY A 1 373 ? 12.330 5.546 1.440 1.00 62.06 373 GLY A O 1
ATOM 2964 N N . GLY A 1 374 ? 10.543 6.741 0.763 1.00 65.25 374 GLY A N 1
ATOM 2965 C CA . GLY A 1 374 ? 9.541 5.697 0.968 1.00 65.25 374 GLY A CA 1
ATOM 2966 C C . GLY A 1 374 ? 9.372 4.791 -0.256 1.00 65.25 374 GLY A C 1
ATOM 2967 O O . GLY A 1 374 ? 10.201 4.787 -1.183 1.00 65.25 374 GLY A O 1
ATOM 2968 N N . LEU A 1 375 ? 8.258 4.051 -0.266 1.00 67.12 375 LEU A N 1
ATOM 2969 C CA . LEU A 1 375 ? 7.873 3.158 -1.359 1.00 67.12 375 LEU A CA 1
ATOM 2970 C C . LEU A 1 375 ? 7.953 3.886 -2.705 1.00 67.12 375 LEU A C 1
ATOM 2972 O O . LEU A 1 375 ? 7.320 4.919 -2.951 1.00 67.12 375 LEU A O 1
ATOM 2976 N N . ALA A 1 376 ? 8.781 3.334 -3.585 1.00 73.44 376 ALA A N 1
ATOM 2977 C CA . ALA A 1 376 ? 8.954 3.855 -4.926 1.00 73.44 376 ALA A CA 1
ATOM 2978 C C . ALA A 1 376 ? 7.660 3.695 -5.735 1.00 73.44 376 ALA A C 1
ATOM 2980 O O . ALA A 1 376 ? 6.898 2.744 -5.556 1.00 73.44 376 ALA A O 1
ATOM 2981 N N . ALA A 1 377 ? 7.411 4.621 -6.661 1.00 84.75 377 ALA A N 1
ATOM 2982 C CA . ALA A 1 377 ? 6.196 4.570 -7.457 1.00 84.75 377 ALA A CA 1
ATOM 2983 C C . ALA A 1 377 ? 6.130 3.311 -8.319 1.00 84.75 377 ALA A C 1
ATOM 2985 O O . ALA A 1 377 ? 7.123 2.861 -8.900 1.00 84.75 377 ALA A O 1
ATOM 2986 N N . ARG A 1 378 ? 4.921 2.768 -8.423 1.00 89.62 378 ARG A N 1
ATOM 2987 C CA . ARG A 1 378 ? 4.632 1.536 -9.144 1.00 89.62 378 ARG A CA 1
ATOM 2988 C C . ARG A 1 378 ? 3.637 1.801 -10.252 1.00 89.62 378 ARG A C 1
ATOM 2990 O O . ARG A 1 378 ? 2.766 2.660 -10.141 1.00 89.62 378 ARG A O 1
ATOM 2997 N N . ASP A 1 379 ? 3.780 1.040 -11.325 1.00 92.44 379 ASP A N 1
ATOM 2998 C CA . ASP A 1 379 ? 2.793 1.040 -12.387 1.00 92.44 379 ASP A CA 1
ATOM 2999 C C . ASP A 1 379 ? 1.522 0.258 -11.977 1.00 92.44 379 ASP A C 1
ATOM 3001 O O . ASP A 1 379 ? 1.559 -0.575 -11.064 1.00 92.44 379 ASP A O 1
ATOM 3005 N N . PRO A 1 380 ? 0.389 0.501 -12.657 1.00 93.00 380 PRO A N 1
ATOM 3006 C CA . PRO A 1 380 ? -0.865 -0.223 -12.456 1.00 93.00 380 PRO A CA 1
ATOM 3007 C C . PRO A 1 380 ? -0.780 -1.755 -12.393 1.00 93.00 380 PRO A C 1
ATOM 3009 O O . PRO A 1 380 ? -1.539 -2.379 -11.646 1.00 93.00 380 PRO A O 1
ATOM 3012 N N . LEU A 1 381 ? 0.119 -2.384 -13.160 1.00 94.62 381 LEU A N 1
ATOM 3013 C CA . LEU A 1 381 ? 0.225 -3.845 -13.180 1.00 94.62 381 LEU A CA 1
ATOM 3014 C C . LEU A 1 381 ? 0.895 -4.370 -11.916 1.00 94.62 381 LEU A C 1
ATOM 3016 O O . LEU A 1 381 ? 0.474 -5.401 -11.402 1.00 94.62 381 LEU A O 1
ATOM 3020 N N . GLU A 1 382 ? 1.911 -3.676 -11.403 1.00 93.44 382 GLU A N 1
ATOM 3021 C CA . GLU A 1 382 ? 2.551 -4.037 -10.130 1.00 93.44 382 GLU A CA 1
ATOM 3022 C C . GLU A 1 382 ? 1.558 -3.981 -8.969 1.00 93.44 382 GLU A C 1
ATOM 3024 O O . GLU A 1 382 ? 1.518 -4.898 -8.152 1.00 93.44 382 GLU A O 1
ATOM 3029 N N . ILE A 1 383 ? 0.712 -2.948 -8.928 1.00 94.88 383 ILE A N 1
ATOM 3030 C CA . ILE A 1 383 ? -0.334 -2.820 -7.906 1.00 94.88 383 ILE A CA 1
ATOM 3031 C C . ILE A 1 383 ? -1.352 -3.952 -8.060 1.00 94.88 383 ILE A C 1
ATOM 3033 O O . ILE A 1 383 ? -1.658 -4.642 -7.091 1.00 94.88 383 ILE A O 1
ATOM 3037 N N . SER A 1 384 ? -1.831 -4.199 -9.284 1.00 95.56 384 SER A N 1
ATOM 3038 C CA . SER A 1 384 ? -2.743 -5.312 -9.564 1.00 95.56 384 SER A CA 1
ATOM 3039 C C . SER A 1 384 ? -2.172 -6.650 -9.091 1.00 95.56 384 SER A C 1
ATOM 3041 O O . SER A 1 384 ? -2.858 -7.387 -8.389 1.00 95.56 384 SER A O 1
ATOM 3043 N N . ARG A 1 385 ? -0.923 -6.956 -9.458 1.00 94.19 385 ARG A N 1
ATOM 3044 C CA . ARG A 1 385 ? -0.255 -8.213 -9.101 1.00 94.19 385 ARG A CA 1
ATOM 3045 C C . ARG A 1 385 ? -0.012 -8.345 -7.609 1.00 94.19 385 ARG A C 1
ATOM 3047 O O . ARG A 1 385 ? -0.118 -9.451 -7.093 1.00 94.19 385 ARG A O 1
ATOM 3054 N N . LEU A 1 386 ? 0.302 -7.246 -6.921 1.00 95.12 386 LEU A N 1
ATOM 3055 C CA . LEU A 1 386 ? 0.407 -7.253 -5.467 1.00 95.12 386 LEU A CA 1
ATOM 3056 C C . LEU A 1 386 ? -0.921 -7.707 -4.853 1.00 95.12 386 LEU A C 1
ATOM 3058 O O . LEU A 1 386 ? -0.933 -8.644 -4.062 1.00 95.12 386 LEU A O 1
ATOM 3062 N N . ILE A 1 387 ? -2.035 -7.094 -5.258 1.00 97.19 387 ILE A N 1
ATOM 3063 C CA . ILE A 1 387 ? -3.359 -7.462 -4.746 1.00 97.19 387 ILE A CA 1
ATOM 3064 C C . ILE A 1 387 ? -3.714 -8.910 -5.096 1.00 97.19 387 ILE A C 1
ATOM 3066 O O . ILE A 1 387 ? -4.203 -9.630 -4.232 1.00 97.19 387 ILE A O 1
ATOM 3070 N N . ASP A 1 388 ? -3.429 -9.362 -6.319 1.00 95.62 388 ASP A N 1
ATOM 3071 C CA . ASP A 1 388 ? -3.683 -10.750 -6.728 1.00 95.62 388 ASP A CA 1
ATOM 3072 C C . ASP A 1 388 ? -2.861 -11.745 -5.890 1.00 95.62 388 ASP A C 1
ATOM 3074 O O . ASP A 1 388 ? -3.383 -12.770 -5.459 1.00 95.62 388 ASP A O 1
ATOM 3078 N N . ARG A 1 389 ? -1.595 -11.419 -5.593 1.00 95.12 389 ARG A N 1
ATOM 3079 C CA . ARG A 1 389 ? -0.711 -12.242 -4.757 1.00 95.12 389 ARG A CA 1
ATOM 3080 C C . ARG A 1 389 ? -1.207 -12.334 -3.316 1.00 95.12 389 ARG A C 1
ATOM 3082 O O . ARG A 1 389 ? -1.242 -13.426 -2.763 1.00 95.12 389 ARG A O 1
ATOM 3089 N N . TRP A 1 390 ? -1.588 -11.212 -2.711 1.00 96.94 390 TRP A N 1
ATOM 3090 C CA . TRP A 1 390 ? -2.143 -11.199 -1.354 1.00 96.94 390 TRP A CA 1
ATOM 3091 C C . TRP A 1 390 ? -3.543 -11.821 -1.292 1.00 96.94 390 TRP A C 1
ATOM 3093 O O . TRP A 1 390 ? -3.909 -12.404 -0.276 1.00 96.94 390 TRP A O 1
ATOM 3103 N N . GLY A 1 391 ? -4.296 -11.781 -2.394 1.00 96.50 391 GLY A N 1
ATOM 3104 C CA . GLY A 1 391 ? -5.579 -12.466 -2.531 1.00 96.50 391 GLY A CA 1
ATOM 3105 C C . GLY A 1 391 ? -5.479 -13.992 -2.442 1.00 96.50 391 GLY A C 1
ATOM 3106 O O . GLY A 1 391 ? -6.478 -14.635 -2.140 1.00 96.50 391 GLY A O 1
ATOM 3107 N N . LEU A 1 392 ? -4.287 -14.578 -2.627 1.00 95.44 392 LEU A N 1
ATOM 3108 C CA . LEU A 1 392 ? -4.054 -16.017 -2.435 1.00 95.44 392 LEU A CA 1
ATOM 3109 C C . LEU A 1 392 ? -4.197 -16.472 -0.975 1.00 95.44 392 LEU A C 1
ATOM 3111 O O . LEU A 1 392 ? -4.316 -17.671 -0.739 1.00 95.44 392 LEU A O 1
ATOM 3115 N N . LEU A 1 393 ? -4.206 -15.543 -0.010 1.00 96.06 393 LEU A N 1
ATOM 3116 C CA . LEU A 1 393 ? -4.539 -15.845 1.387 1.00 96.06 393 LEU A CA 1
ATOM 3117 C C . LEU A 1 393 ? -6.016 -16.237 1.573 1.00 96.06 393 LEU A C 1
ATOM 3119 O O . LEU A 1 393 ? -6.384 -16.686 2.653 1.00 96.06 393 LEU A O 1
ATOM 3123 N N . ASP A 1 394 ? -6.847 -16.047 0.541 1.00 94.94 394 ASP A N 1
ATOM 3124 C CA . ASP A 1 394 ? -8.273 -16.398 0.505 1.00 94.94 394 ASP A CA 1
ATOM 3125 C C . ASP A 1 394 ? -9.107 -15.750 1.625 1.00 94.94 394 ASP A C 1
ATOM 3127 O O . ASP A 1 394 ? -10.106 -16.283 2.104 1.00 94.94 394 ASP A O 1
ATOM 3131 N N . ILE A 1 395 ? -8.692 -14.551 2.038 1.00 96.19 395 ILE A N 1
ATOM 3132 C CA . ILE A 1 395 ? -9.409 -13.706 2.991 1.00 96.19 395 ILE A CA 1
ATOM 3133 C C . ILE A 1 395 ? -9.543 -12.273 2.451 1.00 96.19 395 ILE A C 1
ATOM 3135 O O . ILE A 1 395 ? -8.713 -11.830 1.651 1.00 96.19 395 ILE A O 1
ATOM 3139 N N . PRO A 1 396 ? -10.573 -11.520 2.880 1.00 97.50 396 PRO A N 1
ATOM 3140 C CA . PRO A 1 396 ? -10.772 -10.132 2.478 1.00 97.50 396 PRO A CA 1
ATOM 3141 C C . PRO A 1 396 ? -9.549 -9.234 2.700 1.00 97.50 396 PRO A C 1
ATOM 3143 O O . PRO A 1 396 ? -8.921 -9.259 3.760 1.00 97.50 396 PRO A O 1
ATOM 3146 N N . LEU A 1 397 ? -9.263 -8.378 1.720 1.00 98.25 397 LEU A N 1
ATOM 3147 C CA . LEU A 1 397 ? -8.213 -7.366 1.784 1.00 98.25 397 LEU A CA 1
ATOM 3148 C C . LEU A 1 397 ? -8.801 -5.977 2.046 1.00 98.25 397 LEU A C 1
ATOM 3150 O O . LEU A 1 397 ? -9.790 -5.575 1.421 1.00 98.25 397 LEU A O 1
ATOM 3154 N N . MET A 1 398 ? -8.140 -5.211 2.909 1.00 97.69 398 MET A N 1
ATOM 3155 C CA . MET A 1 398 ? -8.350 -3.771 3.050 1.00 97.69 398 MET A CA 1
ATOM 3156 C C . MET A 1 398 ? -7.088 -3.026 2.649 1.00 97.69 398 MET A C 1
ATOM 3158 O O . MET A 1 398 ? -6.020 -3.305 3.171 1.00 97.69 398 MET A O 1
ATOM 3162 N N . VAL A 1 399 ? -7.185 -2.079 1.724 1.00 97.62 399 VAL A N 1
ATOM 3163 C CA . VAL A 1 399 ? -6.015 -1.346 1.234 1.00 97.62 399 VAL A CA 1
ATOM 3164 C C . VAL A 1 399 ? -6.032 0.065 1.791 1.00 97.62 399 VAL A C 1
ATOM 3166 O O . VAL A 1 399 ? -6.886 0.865 1.420 1.00 97.62 399 VAL A O 1
ATOM 3169 N N . THR A 1 400 ? -5.080 0.382 2.657 1.00 95.69 400 THR A N 1
ATOM 3170 C CA . THR A 1 400 ? -4.838 1.744 3.131 1.00 95.69 400 THR A CA 1
ATOM 3171 C C . THR A 1 400 ? -3.836 2.416 2.210 1.00 95.69 400 THR A C 1
ATOM 3173 O O . THR A 1 400 ? -2.753 1.880 1.986 1.00 95.69 400 THR A O 1
ATOM 3176 N N . THR A 1 401 ? -4.174 3.585 1.676 1.00 93.31 401 THR A N 1
ATOM 3177 C CA . THR A 1 401 ? -3.289 4.332 0.784 1.00 93.31 401 THR A CA 1
ATOM 3178 C C . THR A 1 401 ? -3.322 5.825 1.052 1.00 93.31 401 THR A C 1
ATOM 3180 O O . THR A 1 401 ? -4.369 6.406 1.336 1.00 93.31 401 THR A O 1
ATOM 3183 N N . SER A 1 402 ? -2.155 6.445 0.933 1.00 90.00 402 SER A N 1
ATOM 3184 C CA . SER A 1 402 ? -1.960 7.889 0.957 1.00 90.00 402 SER A CA 1
ATOM 3185 C C . SER A 1 402 ? -1.050 8.249 -0.210 1.00 90.00 402 SER A C 1
ATOM 3187 O O . SER A 1 402 ? -0.019 7.612 -0.429 1.00 90.00 402 SER A O 1
ATOM 3189 N N . ILE A 1 403 ? -1.423 9.273 -0.971 1.00 90.94 403 ILE A N 1
ATOM 3190 C CA . ILE A 1 403 ? -0.632 9.747 -2.110 1.00 90.94 403 ILE A CA 1
ATOM 3191 C C . ILE A 1 403 ? -0.169 11.159 -1.795 1.00 90.94 403 ILE A C 1
ATOM 3193 O O . ILE A 1 403 ? -0.999 12.026 -1.532 1.00 90.94 403 ILE A O 1
ATOM 3197 N N . VAL A 1 404 ? 1.138 11.397 -1.847 1.00 87.94 404 VAL A N 1
ATOM 3198 C CA . VAL A 1 404 ? 1.719 12.733 -1.678 1.00 87.94 404 VAL A CA 1
ATOM 3199 C C . VAL A 1 404 ? 1.355 13.626 -2.871 1.00 87.94 404 VAL A C 1
ATOM 3201 O O . VAL A 1 404 ? 1.371 13.197 -4.026 1.00 87.94 404 VAL A O 1
ATOM 3204 N N . GLY A 1 405 ? 1.010 14.879 -2.580 1.00 85.19 405 GLY A N 1
ATOM 3205 C CA . GLY A 1 405 ? 0.634 15.903 -3.556 1.00 85.19 405 GLY A CA 1
ATOM 3206 C C . GLY A 1 405 ? 1.370 17.225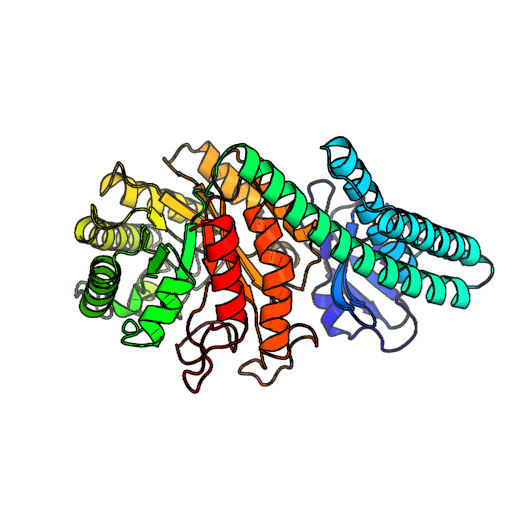 -3.368 1.00 85.19 405 GLY A C 1
ATOM 3207 O O . GLY A 1 405 ? 0.782 18.279 -3.605 1.00 85.19 405 GLY A O 1
ATOM 3208 N N . GLY A 1 406 ? 2.611 17.193 -2.888 1.00 81.81 406 GLY A N 1
ATOM 3209 C CA . GLY A 1 406 ? 3.386 18.388 -2.566 1.00 81.81 406 GLY A CA 1
ATOM 3210 C C . GLY A 1 406 ? 4.747 18.074 -1.938 1.00 81.81 406 GLY A C 1
ATOM 3211 O O . GLY A 1 406 ? 5.092 16.906 -1.761 1.00 81.81 406 GLY A O 1
ATOM 3212 N N . PRO A 1 407 ? 5.553 19.102 -1.628 1.00 70.62 407 PRO A N 1
ATOM 3213 C CA . PRO A 1 407 ? 6.874 18.920 -1.033 1.00 70.62 407 PRO A CA 1
ATOM 3214 C C . PRO A 1 407 ? 6.806 18.243 0.345 1.00 70.62 407 PRO A C 1
ATOM 3216 O O . PRO A 1 407 ? 5.853 18.437 1.099 1.00 70.62 407 PRO A O 1
ATOM 3219 N N . SER A 1 408 ? 7.849 17.478 0.682 1.00 66.50 408 SER A N 1
ATOM 3220 C CA . SER A 1 408 ? 8.036 16.933 2.038 1.00 66.50 408 SER A CA 1
ATOM 3221 C C . SER A 1 408 ? 8.423 18.025 3.052 1.00 66.50 408 SER A C 1
ATOM 3223 O O . SER A 1 408 ? 8.893 19.092 2.647 1.00 66.50 408 SER A O 1
ATOM 3225 N N . GLN A 1 409 ? 8.279 17.764 4.363 1.00 60.69 409 GLN A N 1
ATOM 3226 C CA . GLN A 1 409 ? 8.711 18.698 5.424 1.00 60.69 409 GLN A CA 1
ATOM 3227 C C . GLN A 1 409 ? 10.199 19.039 5.337 1.00 60.69 409 GLN A C 1
ATOM 3229 O O . GLN A 1 409 ? 10.568 20.193 5.536 1.00 60.69 409 GLN A O 1
ATOM 3234 N N . ASP A 1 410 ? 11.036 18.069 4.966 1.00 59.31 410 ASP A N 1
ATOM 3235 C CA . ASP A 1 410 ? 12.490 18.240 4.861 1.00 59.31 410 ASP A CA 1
ATOM 3236 C C . ASP A 1 410 ? 12.921 19.048 3.623 1.00 59.31 410 ASP A C 1
ATOM 3238 O O . ASP A 1 410 ? 14.106 19.122 3.291 1.00 59.31 410 ASP A O 1
ATOM 3242 N N . GLY A 1 411 ? 11.968 19.598 2.864 1.00 60.84 411 GLY A N 1
ATOM 3243 C CA . GLY A 1 411 ? 12.238 20.307 1.615 1.00 60.84 411 GLY A CA 1
ATOM 3244 C C . GLY A 1 411 ? 12.722 19.397 0.482 1.00 60.84 411 GLY A C 1
ATOM 3245 O O . GLY A 1 411 ? 13.034 19.890 -0.604 1.00 60.84 411 GLY A O 1
ATOM 3246 N N . ARG A 1 412 ? 12.760 18.068 0.685 1.00 65.06 412 ARG A N 1
ATOM 3247 C CA . ARG A 1 412 ? 13.030 17.110 -0.394 1.00 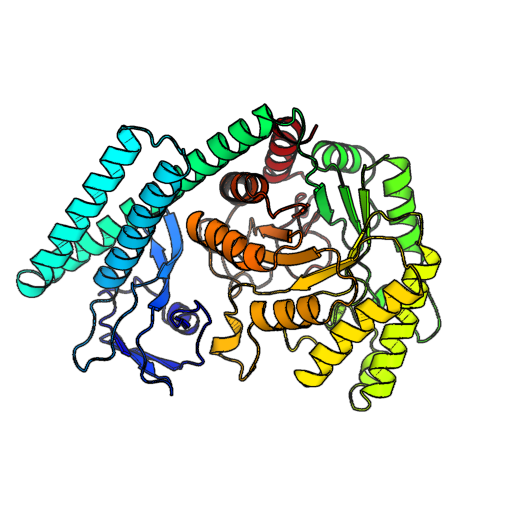65.06 412 ARG A CA 1
ATOM 3248 C C . ARG A 1 412 ? 11.870 17.151 -1.374 1.00 65.06 412 ARG A C 1
ATOM 3250 O O . ARG A 1 412 ? 10.709 16.955 -0.995 1.00 65.06 412 ARG A O 1
ATOM 3257 N N . GLN A 1 413 ? 12.200 17.410 -2.633 1.00 65.56 413 GLN A N 1
ATOM 3258 C CA . GLN A 1 413 ? 11.214 17.438 -3.697 1.00 65.56 413 GLN A CA 1
ATOM 3259 C C . GLN A 1 413 ? 10.771 16.004 -4.003 1.00 65.56 413 GLN A C 1
ATOM 3261 O O . GLN A 1 413 ? 11.626 15.143 -4.231 1.00 65.56 413 GLN A O 1
ATOM 3266 N N . PRO A 1 414 ? 9.459 15.721 -3.999 1.00 72.12 414 PRO A N 1
ATOM 3267 C CA . PRO A 1 414 ? 8.967 14.451 -4.496 1.00 72.12 414 PRO A CA 1
ATOM 3268 C C . PRO A 1 414 ? 9.259 14.338 -5.996 1.00 72.12 414 PRO A C 1
ATOM 3270 O O . PRO A 1 414 ? 9.519 15.326 -6.688 1.00 72.12 414 PRO A O 1
ATOM 3273 N N . SER A 1 415 ? 9.166 13.117 -6.519 1.00 75.62 415 SER A N 1
ATOM 3274 C CA . SER A 1 415 ? 9.183 12.911 -7.968 1.00 75.62 415 SER A CA 1
ATOM 3275 C C . SER A 1 415 ? 8.113 13.766 -8.647 1.00 75.62 415 SER A C 1
ATOM 3277 O O . SER A 1 415 ? 7.032 13.967 -8.091 1.00 75.62 415 SER A O 1
ATOM 3279 N N . ALA A 1 416 ? 8.384 14.212 -9.878 1.00 78.50 416 ALA A N 1
ATOM 3280 C CA . ALA A 1 416 ? 7.514 15.130 -10.614 1.00 78.50 416 ALA A CA 1
ATOM 3281 C C . ALA A 1 416 ? 6.043 14.693 -10.630 1.00 78.50 416 ALA A C 1
ATOM 3283 O O . ALA A 1 416 ? 5.175 15.542 -10.569 1.00 78.50 416 ALA A O 1
ATOM 3284 N N . GLN A 1 417 ? 5.755 13.390 -10.650 1.00 81.50 417 GLN A N 1
ATOM 3285 C CA . GLN A 1 417 ? 4.402 12.819 -10.660 1.00 81.50 417 GLN A CA 1
ATOM 3286 C C . GLN A 1 417 ? 3.622 12.903 -9.328 1.00 81.50 417 GLN A C 1
ATOM 3288 O O . GLN A 1 417 ? 2.479 12.452 -9.287 1.00 81.50 417 GLN A O 1
ATOM 3293 N N . PHE A 1 418 ? 4.221 13.454 -8.269 1.00 84.00 418 PHE A N 1
ATOM 3294 C CA . PHE A 1 418 ? 3.625 13.670 -6.940 1.00 84.00 418 PHE A CA 1
ATOM 3295 C C . PHE A 1 418 ? 3.860 15.100 -6.424 1.00 84.00 418 PHE A C 1
ATOM 3297 O O . PHE A 1 418 ? 3.657 15.393 -5.248 1.00 84.00 418 PHE A O 1
ATOM 3304 N N . ALA A 1 419 ? 4.329 16.003 -7.288 1.00 83.81 419 ALA A N 1
ATOM 3305 C CA . ALA A 1 419 ? 4.771 17.334 -6.885 1.00 83.81 419 ALA A CA 1
ATOM 3306 C C . ALA A 1 419 ? 3.622 18.310 -6.594 1.00 83.81 419 ALA A C 1
ATOM 3308 O O . ALA A 1 419 ? 3.855 19.354 -5.987 1.00 83.81 419 ALA A O 1
ATOM 3309 N N . THR A 1 420 ? 2.398 18.003 -7.032 1.00 89.69 420 THR A N 1
ATOM 3310 C CA . THR A 1 420 ? 1.252 18.918 -6.944 1.00 89.69 420 THR A CA 1
ATOM 3311 C C . THR A 1 420 ? -0.050 18.212 -6.546 1.00 89.69 420 THR A C 1
ATOM 3313 O O . THR A 1 420 ? -0.221 17.023 -6.843 1.00 89.69 420 THR A O 1
ATOM 3316 N N . PRO A 1 421 ? -1.037 18.941 -5.984 1.00 90.81 421 PRO A N 1
ATOM 3317 C CA . PRO A 1 421 ? -2.356 18.380 -5.672 1.00 90.81 421 PRO A CA 1
ATOM 3318 C C . PRO A 1 421 ? -3.111 17.856 -6.904 1.00 90.81 421 PRO A C 1
ATOM 3320 O O . PRO A 1 421 ? -3.889 16.909 -6.812 1.00 90.81 421 PRO A O 1
ATOM 3323 N N . ALA A 1 422 ? -2.872 18.437 -8.084 1.00 92.81 422 ALA A N 1
ATOM 3324 C CA . ALA A 1 422 ? -3.454 17.951 -9.334 1.00 92.81 422 ALA A CA 1
ATOM 3325 C C . ALA A 1 422 ? -2.886 16.577 -9.730 1.00 92.81 422 ALA A C 1
ATOM 3327 O O . ALA A 1 422 ? -3.618 15.699 -10.184 1.00 92.81 422 ALA A O 1
ATOM 3328 N N . GLN A 1 423 ? -1.586 16.369 -9.520 1.00 90.75 423 GLN A N 1
ATOM 3329 C CA . GLN A 1 423 ? -0.947 15.083 -9.778 1.00 90.75 423 GLN A CA 1
ATOM 3330 C C . GLN A 1 423 ? -1.352 14.030 -8.749 1.00 90.75 423 GLN A C 1
ATOM 3332 O O . GLN A 1 423 ? -1.591 12.892 -9.134 1.00 90.75 423 GLN A O 1
ATOM 3337 N N . GLN A 1 424 ? -1.530 14.410 -7.482 1.00 93.06 424 GLN A N 1
ATOM 3338 C CA . GLN A 1 424 ? -2.120 13.537 -6.463 1.00 93.06 424 GLN A CA 1
ATOM 3339 C C . GLN A 1 424 ? -3.473 12.973 -6.927 1.00 93.06 424 GLN A C 1
ATOM 3341 O O . GLN A 1 424 ? -3.686 11.761 -6.898 1.00 93.06 424 GLN A O 1
ATOM 3346 N N . ALA A 1 425 ? -4.359 13.841 -7.428 1.00 94.69 425 ALA A N 1
ATOM 3347 C CA . ALA A 1 425 ? -5.652 13.434 -7.971 1.00 94.69 425 ALA A CA 1
ATOM 3348 C C . ALA A 1 425 ? -5.509 12.530 -9.207 1.00 94.69 425 ALA A C 1
ATOM 3350 O O . ALA A 1 425 ? -6.219 11.534 -9.327 1.00 94.69 425 ALA A O 1
ATOM 3351 N N . LEU A 1 426 ? -4.560 12.825 -10.102 1.00 92.94 426 LEU A N 1
ATOM 3352 C CA . LEU A 1 426 ? -4.277 11.977 -11.263 1.00 92.94 426 LEU A CA 1
ATOM 3353 C C . LEU A 1 426 ? -3.828 10.567 -10.847 1.00 92.94 426 LEU A C 1
ATOM 3355 O O . LEU A 1 426 ? -4.309 9.588 -11.410 1.00 92.94 426 LEU A O 1
ATOM 3359 N N . GLN A 1 427 ? -2.949 10.444 -9.851 1.00 91.94 427 GLN A N 1
ATOM 3360 C CA . GLN A 1 427 ? -2.527 9.136 -9.340 1.00 91.94 427 GLN A CA 1
ATOM 3361 C C . GLN A 1 427 ? -3.686 8.389 -8.670 1.00 91.94 427 GLN A C 1
ATOM 3363 O O . GLN A 1 427 ? -3.852 7.193 -8.904 1.00 91.94 427 GLN A O 1
ATOM 3368 N N . ALA A 1 428 ? -4.541 9.085 -7.916 1.00 94.50 428 ALA A N 1
ATOM 3369 C CA . ALA A 1 428 ? -5.747 8.489 -7.345 1.00 94.50 428 ALA A CA 1
ATOM 3370 C C . ALA A 1 428 ? -6.687 7.943 -8.439 1.00 94.50 428 ALA A C 1
ATOM 3372 O O . ALA A 1 428 ? -7.123 6.795 -8.348 1.00 94.50 428 ALA A O 1
ATOM 3373 N N . LYS A 1 429 ? -6.915 8.701 -9.526 1.00 94.06 429 LYS A N 1
ATOM 3374 C CA . LYS A 1 429 ? -7.698 8.244 -10.695 1.00 94.06 429 LYS A CA 1
ATOM 3375 C C . LYS A 1 429 ? -7.103 7.006 -11.368 1.00 94.06 429 LYS A C 1
ATOM 3377 O O . LYS A 1 429 ? -7.849 6.196 -11.905 1.00 94.06 429 LYS A O 1
ATOM 3382 N N . ARG A 1 430 ? -5.778 6.845 -11.334 1.00 92.00 430 ARG A N 1
ATOM 3383 C CA . ARG A 1 430 ? -5.086 5.679 -11.908 1.00 92.00 430 ARG A CA 1
ATOM 3384 C C . ARG A 1 430 ? -5.185 4.442 -11.014 1.00 92.00 430 ARG A C 1
ATOM 3386 O O . ARG A 1 430 ? -5.372 3.339 -11.517 1.00 92.00 430 ARG A O 1
ATOM 3393 N N . ILE A 1 431 ? -5.045 4.612 -9.700 1.00 94.00 431 ILE A N 1
ATOM 3394 C CA . ILE A 1 431 ? -4.868 3.498 -8.756 1.00 94.00 431 ILE A CA 1
ATOM 3395 C C . ILE A 1 431 ? -6.205 2.984 -8.210 1.00 94.00 431 ILE A C 1
ATOM 3397 O O . ILE A 1 431 ? -6.439 1.774 -8.184 1.00 94.00 431 ILE A O 1
ATOM 3401 N N . LEU A 1 432 ? -7.096 3.882 -7.779 1.00 96.06 432 LEU A N 1
ATOM 3402 C CA . LEU A 1 432 ? -8.299 3.501 -7.033 1.00 96.06 432 LEU A CA 1
ATOM 3403 C C . LEU A 1 432 ? -9.273 2.616 -7.831 1.00 96.06 432 LEU A C 1
ATOM 3405 O O . LEU A 1 432 ? -9.749 1.634 -7.258 1.00 96.06 432 LEU A O 1
ATOM 3409 N N . PRO A 1 433 ? -9.533 2.853 -9.136 1.00 96.00 433 PRO A N 1
ATOM 3410 C CA . PRO A 1 433 ? -10.399 1.966 -9.916 1.00 96.00 433 PRO A CA 1
ATOM 3411 C C . PRO A 1 433 ? -9.858 0.537 -10.021 1.00 96.00 433 PRO A C 1
ATOM 3413 O O . PRO A 1 433 ? -10.631 -0.417 -10.033 1.00 96.00 433 PRO A O 1
ATOM 3416 N N . ILE A 1 434 ? -8.533 0.367 -10.061 1.00 95.69 434 ILE A N 1
ATOM 3417 C CA . ILE A 1 434 ? -7.899 -0.957 -10.116 1.00 95.69 434 ILE A CA 1
ATOM 3418 C C . ILE A 1 434 ? -8.090 -1.683 -8.792 1.00 95.69 434 ILE A C 1
ATOM 3420 O O . ILE A 1 434 ? -8.467 -2.851 -8.803 1.00 95.69 434 ILE A O 1
ATOM 3424 N N . LEU A 1 435 ? -7.872 -0.999 -7.664 1.00 96.81 435 LEU A N 1
ATOM 3425 C CA . LEU A 1 435 ? -8.126 -1.571 -6.341 1.00 96.81 435 LEU A CA 1
ATOM 3426 C C . LEU A 1 435 ? -9.598 -1.974 -6.198 1.00 96.81 435 LEU A C 1
ATOM 3428 O O . LEU A 1 435 ? -9.887 -3.101 -5.809 1.00 96.81 435 LEU A O 1
ATOM 3432 N N . LEU A 1 436 ? -10.524 -1.096 -6.590 1.00 96.19 436 LEU A N 1
ATOM 3433 C CA . LEU A 1 436 ? -11.962 -1.350 -6.504 1.00 96.19 436 LEU A CA 1
ATOM 3434 C C . LEU A 1 436 ? -12.425 -2.489 -7.430 1.00 96.19 436 LEU A C 1
ATOM 3436 O O . LEU A 1 436 ? -13.344 -3.243 -7.102 1.00 96.19 436 LEU A O 1
ATOM 3440 N N . ALA A 1 437 ? -11.774 -2.652 -8.583 1.00 95.12 437 ALA A N 1
ATOM 3441 C CA . ALA A 1 437 ? -12.056 -3.734 -9.519 1.00 95.12 437 ALA A CA 1
ATOM 3442 C C . ALA A 1 437 ? -11.725 -5.123 -8.945 1.00 95.12 437 ALA A C 1
ATOM 3444 O O . ALA A 1 437 ? -12.343 -6.115 -9.343 1.00 95.12 437 ALA A O 1
ATOM 3445 N N . LYS A 1 438 ? -10.768 -5.226 -8.016 1.00 95.12 438 LYS A N 1
ATOM 3446 C CA . LYS A 1 438 ? -10.300 -6.506 -7.468 1.00 95.12 438 LYS A CA 1
ATOM 3447 C C . LYS A 1 438 ? -11.323 -7.110 -6.508 1.00 95.12 438 LYS A C 1
ATOM 3449 O O . LYS A 1 438 ? -11.794 -6.463 -5.582 1.00 95.12 438 LYS A O 1
ATOM 3454 N N . GLN A 1 439 ? -11.658 -8.385 -6.710 1.00 92.38 439 GLN A N 1
ATOM 3455 C CA . GLN A 1 439 ? -12.651 -9.093 -5.884 1.00 92.38 439 GLN A CA 1
ATOM 3456 C C . GLN A 1 439 ? -12.197 -9.278 -4.435 1.00 92.38 439 GLN A C 1
ATOM 3458 O O . GLN A 1 439 ? -13.011 -9.169 -3.526 1.00 92.38 439 GLN A O 1
ATOM 3463 N N . ALA A 1 440 ? -10.896 -9.483 -4.219 1.00 96.12 440 ALA A N 1
ATOM 3464 C CA . ALA A 1 440 ? -10.330 -9.615 -2.882 1.00 96.12 440 ALA A 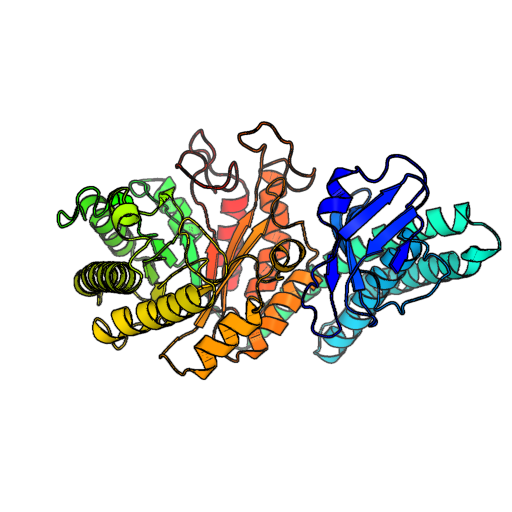CA 1
ATOM 3465 C C . ALA A 1 440 ? -10.424 -8.313 -2.061 1.00 96.12 440 ALA A C 1
ATOM 3467 O O . ALA A 1 440 ? -10.447 -8.369 -0.835 1.00 96.12 440 ALA A O 1
ATOM 3468 N N . VAL A 1 441 ? -10.527 -7.140 -2.700 1.00 97.62 441 VAL A N 1
ATOM 3469 C CA . VAL A 1 441 ? -10.541 -5.840 -2.009 1.00 97.62 441 VAL A CA 1
ATOM 3470 C C . VAL A 1 441 ? -11.950 -5.504 -1.525 1.00 97.62 441 VAL A C 1
ATOM 3472 O O . VAL A 1 441 ? -12.855 -5.205 -2.306 1.00 97.62 441 VAL A O 1
ATOM 3475 N N . HIS A 1 442 ? -12.118 -5.524 -0.207 1.00 96.62 442 HIS A N 1
ATOM 3476 C CA . HIS A 1 442 ? -13.380 -5.233 0.478 1.00 96.62 442 HIS A CA 1
ATOM 3477 C C . HIS A 1 442 ? -13.402 -3.836 1.104 1.00 96.62 442 HIS A C 1
ATOM 3479 O O . HIS A 1 442 ? -14.477 -3.311 1.396 1.00 96.62 442 HIS A O 1
ATOM 3485 N N . GLY A 1 443 ? -12.239 -3.202 1.259 1.00 96.94 443 GLY A N 1
ATOM 3486 C CA . GLY A 1 443 ? -12.137 -1.827 1.729 1.00 96.94 443 GLY A CA 1
ATOM 3487 C C . GLY A 1 443 ? -10.942 -1.094 1.137 1.00 96.94 443 GLY A C 1
ATOM 3488 O O . GLY A 1 443 ? -9.886 -1.685 0.926 1.00 96.94 443 GLY A O 1
ATOM 3489 N N . ILE A 1 444 ? -11.111 0.200 0.893 1.00 97.88 444 ILE A N 1
ATOM 3490 C CA . ILE A 1 444 ? -10.050 1.137 0.540 1.00 97.88 444 ILE A CA 1
ATOM 3491 C C . ILE A 1 444 ? -10.097 2.264 1.568 1.00 97.88 444 ILE A C 1
ATOM 3493 O O . ILE A 1 444 ? -11.124 2.929 1.702 1.00 97.88 444 ILE A O 1
ATOM 3497 N N . ILE A 1 445 ? -9.008 2.464 2.305 1.00 96.69 445 ILE A N 1
ATOM 3498 C CA . ILE A 1 445 ? -8.875 3.524 3.302 1.00 96.69 445 ILE A CA 1
ATOM 3499 C C . ILE A 1 445 ? -7.955 4.602 2.733 1.00 96.69 445 ILE A C 1
ATOM 3501 O O . ILE A 1 445 ? -6.792 4.334 2.438 1.00 96.69 445 ILE A O 1
ATOM 3505 N N . TRP A 1 446 ? -8.459 5.825 2.593 1.00 95.38 446 TRP A N 1
ATOM 3506 C CA . TRP A 1 446 ? -7.608 6.981 2.345 1.00 95.38 446 TRP A CA 1
ATOM 3507 C C . TRP A 1 446 ? -6.966 7.414 3.664 1.00 95.38 446 TRP A C 1
ATOM 3509 O O . TRP A 1 446 ? -7.665 7.836 4.585 1.00 95.38 446 TRP A O 1
ATOM 3519 N N . GLY A 1 447 ? -5.645 7.269 3.765 1.00 90.31 447 GLY A N 1
ATOM 3520 C CA . GLY A 1 447 ? -4.916 7.277 5.036 1.00 90.31 447 GLY A CA 1
ATOM 3521 C C . GLY A 1 447 ? -4.677 8.645 5.677 1.00 90.31 447 GLY A C 1
ATOM 3522 O O . GLY A 1 447 ? -4.063 8.693 6.739 1.00 90.31 447 GLY A O 1
ATOM 3523 N N . GLN A 1 448 ? -5.106 9.744 5.047 1.00 87.44 448 GLN A N 1
ATOM 3524 C CA . GLN A 1 448 ? -4.922 11.093 5.587 1.00 87.44 448 GLN A CA 1
ATOM 3525 C C . GLN A 1 448 ? -5.963 12.081 5.057 1.00 87.44 448 GLN A C 1
ATOM 3527 O O . GLN A 1 448 ? -6.054 12.312 3.851 1.00 87.44 448 GLN A O 1
ATOM 3532 N N . ILE A 1 449 ? -6.707 12.725 5.956 1.00 85.19 449 ILE A N 1
ATOM 3533 C CA . ILE A 1 449 ? -7.695 13.744 5.585 1.00 85.19 449 ILE A CA 1
ATOM 3534 C C . ILE A 1 449 ? -7.127 15.166 5.540 1.00 85.19 449 ILE A C 1
ATOM 3536 O O . ILE A 1 449 ? -7.460 15.910 4.619 1.00 85.19 449 ILE A O 1
ATOM 3540 N N . ASP A 1 450 ? -6.239 15.538 6.464 1.00 84.62 450 ASP A N 1
ATOM 3541 C CA . ASP A 1 450 ? -5.733 16.909 6.618 1.00 84.62 450 ASP A CA 1
ATOM 3542 C C . ASP A 1 450 ? -4.213 16.974 6.474 1.00 84.62 450 ASP A C 1
ATOM 3544 O O . ASP A 1 450 ? -3.497 16.121 6.992 1.00 84.62 450 ASP A O 1
ATOM 3548 N N . ASP A 1 451 ? -3.700 18.021 5.835 1.00 82.81 451 ASP A N 1
ATOM 3549 C CA . ASP A 1 451 ? -2.261 18.298 5.792 1.00 82.81 451 ASP A CA 1
ATOM 3550 C C . ASP A 1 451 ? -1.734 19.009 7.059 1.00 82.81 451 ASP A C 1
ATOM 3552 O O . ASP A 1 451 ? -0.521 19.080 7.255 1.00 82.81 451 ASP A O 1
ATOM 3556 N N . ARG A 1 452 ? -2.611 19.530 7.932 1.00 74.75 452 ARG A N 1
ATOM 3557 C CA . ARG A 1 452 ? -2.238 20.242 9.177 1.00 74.75 452 ARG A CA 1
ATOM 3558 C C . ARG A 1 452 ? -1.973 19.327 10.363 1.00 74.75 452 ARG A C 1
ATOM 3560 O O . ARG A 1 452 ? -1.327 19.736 11.325 1.00 74.75 452 ARG A O 1
ATOM 3567 N N . GLN A 1 453 ? -2.560 18.141 10.347 1.00 69.25 453 GLN A N 1
ATOM 3568 C CA . GLN A 1 453 ? -2.486 17.229 11.474 1.00 69.25 453 GLN A CA 1
ATOM 3569 C C . GLN A 1 453 ? -1.067 16.637 11.595 1.00 69.25 453 GLN A C 1
ATOM 3571 O O . GLN A 1 453 ? -0.393 16.442 10.577 1.00 69.25 453 GLN A O 1
ATOM 3576 N N . PRO A 1 454 ? -0.590 16.355 12.825 1.00 57.94 454 PRO A N 1
ATOM 3577 C CA . PRO A 1 454 ? 0.687 15.691 13.042 1.00 57.94 454 PRO A CA 1
ATOM 3578 C C . PRO A 1 454 ? 0.611 14.286 12.446 1.00 57.94 454 PRO A C 1
ATOM 3580 O O . PRO A 1 454 ? 0.001 13.365 12.992 1.00 57.94 454 PRO A O 1
ATOM 3583 N N . HIS A 1 455 ? 1.194 14.147 11.268 1.00 62.41 455 HIS A N 1
ATOM 3584 C CA . HIS A 1 455 ? 1.132 12.944 10.467 1.00 62.41 455 HIS A CA 1
ATOM 3585 C C . HIS A 1 455 ? 2.517 12.605 9.954 1.00 62.41 455 HIS A C 1
ATOM 3587 O O . HIS A 1 455 ? 3.355 13.479 9.747 1.00 62.41 455 HIS A O 1
ATOM 3593 N N . GLN A 1 456 ? 2.724 11.316 9.703 1.00 57.94 456 GLN A N 1
ATOM 3594 C CA . GLN A 1 456 ? 3.963 10.816 9.111 1.00 57.94 456 GLN A CA 1
ATOM 3595 C C . GLN A 1 456 ? 4.215 11.387 7.718 1.00 57.94 456 GLN A C 1
ATOM 3597 O O . GLN A 1 456 ? 5.353 11.406 7.272 1.00 57.94 456 GLN A O 1
ATOM 3602 N N . ARG A 1 457 ? 3.157 11.816 7.014 1.00 65.56 457 ARG A N 1
ATOM 3603 C CA . ARG A 1 457 ? 3.232 12.181 5.603 1.00 65.56 457 ARG A CA 1
ATOM 3604 C C . ARG A 1 457 ? 2.778 13.607 5.370 1.00 65.56 457 ARG A C 1
ATOM 3606 O O . ARG A 1 457 ? 1.732 14.055 5.839 1.00 65.56 457 ARG A O 1
ATOM 3613 N N . HIS A 1 458 ? 3.585 14.314 4.594 1.00 70.19 458 HIS A N 1
ATOM 3614 C CA . HIS A 1 458 ? 3.319 15.690 4.207 1.00 70.19 458 HIS A CA 1
ATOM 3615 C C . HIS A 1 458 ? 2.575 15.738 2.886 1.00 70.19 458 HIS A C 1
ATOM 3617 O O . HIS A 1 458 ? 2.863 14.969 1.970 1.00 70.19 458 HIS A O 1
ATOM 3623 N N . ALA A 1 459 ? 1.636 16.676 2.791 1.00 80.00 459 ALA A N 1
ATOM 3624 C CA . ALA A 1 459 ? 0.899 16.973 1.571 1.00 80.00 459 ALA A CA 1
ATOM 3625 C C . ALA A 1 459 ? 0.075 15.795 1.000 1.00 80.00 459 ALA A C 1
ATOM 3627 O O . ALA A 1 459 ? -0.261 15.817 -0.189 1.00 80.00 459 ALA A O 1
ATOM 3628 N N . ALA A 1 460 ? -0.263 14.779 1.803 1.00 84.56 460 ALA A N 1
ATOM 3629 C CA . ALA A 1 460 ? -1.070 13.624 1.388 1.00 84.56 460 ALA A CA 1
ATOM 3630 C C . ALA A 1 460 ? -2.559 13.726 1.780 1.00 84.56 460 ALA A C 1
ATOM 3632 O O . ALA A 1 460 ? -3.366 12.892 1.367 1.00 84.56 460 ALA A O 1
ATOM 3633 N N . GLY A 1 461 ? -2.938 14.778 2.506 1.00 88.06 461 GLY A N 1
ATOM 3634 C CA . GLY A 1 461 ? -4.306 15.089 2.898 1.00 88.06 461 GLY A CA 1
ATOM 3635 C C . GLY A 1 461 ? -5.238 15.380 1.724 1.00 88.06 461 GLY A C 1
ATOM 3636 O O . GLY A 1 461 ? -4.805 15.617 0.589 1.00 88.06 461 GLY A O 1
ATOM 3637 N N . LEU A 1 462 ? -6.534 15.377 2.025 1.00 88.56 462 LEU A N 1
ATOM 3638 C CA . LEU A 1 462 ? -7.625 15.814 1.151 1.00 88.56 462 LEU A CA 1
ATOM 3639 C C . LEU A 1 462 ? -7.881 17.316 1.272 1.00 88.56 462 LEU A C 1
ATOM 3641 O O . LEU A 1 462 ? -8.371 17.928 0.326 1.00 88.56 462 LEU A O 1
ATOM 3645 N N . PHE A 1 463 ? -7.534 17.901 2.416 1.00 88.75 463 PHE A N 1
ATOM 3646 C CA . PHE A 1 463 ? -7.521 19.337 2.658 1.00 88.75 463 PHE A CA 1
ATOM 3647 C C . PHE A 1 463 ? -6.082 19.809 2.832 1.00 88.75 463 PHE A C 1
ATOM 3649 O O . PHE A 1 463 ? -5.277 19.140 3.481 1.00 88.75 463 PHE A O 1
ATOM 3656 N N . ASP A 1 464 ? -5.757 20.950 2.231 1.00 85.81 464 ASP A N 1
ATOM 3657 C CA . ASP A 1 464 ? -4.444 21.565 2.385 1.00 85.81 464 ASP A CA 1
ATOM 3658 C C . ASP A 1 464 ? -4.289 22.276 3.743 1.00 85.81 464 ASP A C 1
ATOM 3660 O O . ASP A 1 464 ? -5.216 22.362 4.553 1.00 85.81 464 ASP A O 1
ATOM 3664 N N . ALA A 1 465 ? -3.106 22.846 3.986 1.00 81.69 465 ALA A N 1
ATOM 3665 C CA . ALA A 1 465 ? -2.817 23.593 5.210 1.00 81.69 465 ALA A CA 1
ATOM 3666 C C . ALA A 1 465 ? -3.736 24.815 5.438 1.00 81.69 465 ALA A C 1
ATOM 3668 O O . ALA A 1 465 ? -3.840 25.303 6.563 1.00 81.69 465 ALA A O 1
ATOM 3669 N N . SER A 1 466 ? -4.418 25.298 4.394 1.00 82.19 466 SER A N 1
ATOM 3670 C CA . SER A 1 466 ? -5.391 26.396 4.445 1.00 82.19 466 SER A CA 1
ATOM 3671 C C . SER A 1 466 ? -6.837 25.900 4.587 1.00 82.19 466 SER A C 1
ATOM 3673 O O . SER A 1 466 ? -7.765 26.700 4.496 1.00 82.19 466 SER A O 1
ATOM 3675 N N . SER A 1 467 ? -7.048 24.601 4.847 1.00 82.25 467 SER A N 1
ATOM 3676 C CA . SER A 1 467 ? -8.367 23.942 4.887 1.00 82.25 467 SER A CA 1
ATOM 3677 C C . SER A 1 467 ? -9.125 23.974 3.557 1.00 82.25 467 SER A C 1
ATOM 3679 O O . SER A 1 467 ? -10.347 23.817 3.531 1.00 82.25 467 SER A O 1
ATOM 3681 N N . ILE A 1 468 ? -8.423 24.174 2.441 1.00 86.69 468 ILE A N 1
ATOM 3682 C CA . ILE A 1 468 ? -9.019 24.152 1.108 1.00 86.69 468 ILE A CA 1
ATOM 3683 C C . ILE A 1 468 ? -8.997 22.713 0.597 1.00 86.69 468 ILE A C 1
ATOM 3685 O O . ILE A 1 468 ? -7.986 22.015 0.671 1.00 86.69 468 ILE A O 1
ATOM 3689 N N . ALA A 1 469 ? -10.133 22.260 0.069 1.00 90.31 469 ALA A N 1
ATOM 3690 C CA . ALA A 1 469 ? -10.251 20.936 -0.524 1.00 90.31 469 ALA A CA 1
ATOM 3691 C C . ALA A 1 469 ? -9.348 20.797 -1.760 1.00 90.31 469 ALA A C 1
ATOM 3693 O O . ALA A 1 469 ? -9.406 21.605 -2.689 1.00 90.31 469 ALA A O 1
ATOM 3694 N N . LYS A 1 470 ? -8.555 19.728 -1.791 1.00 93.31 470 LYS A N 1
ATOM 3695 C CA . LYS A 1 470 ? -7.684 19.364 -2.910 1.00 93.31 470 LYS A CA 1
ATOM 3696 C C . LYS A 1 470 ? -8.479 18.592 -3.976 1.00 93.31 470 LYS A C 1
ATOM 3698 O O . LYS A 1 470 ? -9.465 17.930 -3.643 1.00 93.31 470 LYS A O 1
ATOM 3703 N N . PRO A 1 471 ? -8.039 18.588 -5.251 1.00 95.12 471 PRO A N 1
ATOM 3704 C CA . PRO A 1 471 ? -8.773 17.938 -6.351 1.00 95.12 471 PRO A CA 1
ATOM 3705 C C . PRO A 1 471 ? -8.992 16.424 -6.178 1.00 95.12 471 PRO A C 1
ATOM 3707 O O . PRO A 1 471 ? -9.885 15.834 -6.785 1.00 95.12 471 PRO A O 1
ATOM 3710 N N . VAL A 1 472 ? -8.181 15.770 -5.342 1.00 95.12 472 VAL A N 1
ATOM 3711 C CA . VAL A 1 472 ? -8.336 14.344 -5.028 1.00 95.12 472 VAL A CA 1
ATOM 3712 C C . VAL A 1 472 ? -9.647 14.047 -4.286 1.00 95.12 472 VAL A C 1
ATOM 3714 O O . VAL A 1 472 ? -10.200 12.964 -4.444 1.00 95.12 472 VAL A O 1
ATOM 3717 N N . LEU A 1 473 ? -10.197 15.013 -3.543 1.00 94.62 473 LEU A N 1
ATOM 3718 C CA . LEU A 1 473 ? -11.469 14.842 -2.841 1.00 94.62 473 LEU A CA 1
ATOM 3719 C C . LEU A 1 473 ? -12.642 14.686 -3.818 1.00 94.62 473 LEU A C 1
ATOM 3721 O O . LEU A 1 473 ? -13.486 13.817 -3.628 1.00 94.62 473 LEU A O 1
ATOM 3725 N N . GLU A 1 474 ? -12.653 15.476 -4.895 1.00 95.06 474 GLU A N 1
ATOM 3726 C CA . GLU A 1 474 ? -13.633 15.344 -5.982 1.00 95.06 474 GLU A CA 1
ATOM 3727 C C . GLU A 1 474 ? -13.474 13.999 -6.698 1.00 95.06 474 GLU A C 1
ATOM 3729 O O . GLU A 1 474 ? -14.449 13.301 -6.932 1.00 95.06 474 GLU A O 1
ATOM 3734 N N . THR A 1 475 ? -12.230 13.561 -6.922 1.00 95.81 475 THR A N 1
ATOM 3735 C CA . THR A 1 475 ? -11.946 12.234 -7.497 1.00 95.81 475 THR A CA 1
ATOM 3736 C C . THR A 1 475 ? -12.544 11.091 -6.668 1.00 95.81 475 THR A C 1
ATOM 3738 O O . THR A 1 475 ? -13.063 10.128 -7.230 1.00 95.81 475 THR A O 1
ATOM 3741 N N . LEU A 1 476 ? -12.463 11.175 -5.338 1.00 96.50 476 LEU A N 1
ATOM 3742 C CA . LEU A 1 476 ? -13.038 10.178 -4.430 1.00 96.50 476 LEU A CA 1
ATOM 3743 C C . LEU A 1 476 ? -14.571 10.233 -4.415 1.00 96.50 476 LEU A C 1
ATOM 3745 O O . LEU A 1 476 ? -15.214 9.183 -4.422 1.00 96.50 476 LEU A O 1
ATOM 3749 N N . ALA A 1 477 ? -15.147 11.439 -4.440 1.00 96.19 477 ALA A N 1
ATOM 3750 C CA . ALA A 1 477 ? -16.591 11.636 -4.534 1.00 96.19 477 ALA A CA 1
ATOM 3751 C C . ALA A 1 477 ? -17.165 11.069 -5.839 1.00 96.19 477 ALA A C 1
ATOM 3753 O O . ALA A 1 477 ? -18.122 10.299 -5.782 1.00 96.19 477 ALA A O 1
ATOM 3754 N N . ASP A 1 478 ? -16.532 11.349 -6.981 1.00 95.81 478 ASP A N 1
ATOM 3755 C CA . ASP A 1 478 ? -16.915 10.797 -8.285 1.00 95.81 478 ASP A CA 1
ATOM 3756 C C . ASP A 1 478 ? -16.874 9.262 -8.266 1.00 95.81 478 ASP A C 1
ATOM 3758 O O . ASP A 1 478 ? -17.850 8.602 -8.623 1.00 95.81 478 ASP A O 1
ATOM 3762 N N . LEU A 1 479 ? -15.772 8.680 -7.770 1.00 95.31 479 LEU A N 1
ATOM 3763 C CA . LEU A 1 479 ? -15.601 7.227 -7.676 1.00 95.31 479 LEU A CA 1
ATOM 3764 C C . LEU A 1 479 ? -16.700 6.584 -6.817 1.00 95.31 479 LEU A C 1
ATOM 3766 O O . LEU A 1 479 ? -17.243 5.527 -7.158 1.00 95.31 479 LEU A O 1
ATOM 3770 N N . ARG A 1 480 ? -17.040 7.213 -5.688 1.00 94.69 480 ARG A N 1
ATOM 3771 C CA . ARG A 1 480 ? -18.106 6.726 -4.816 1.00 94.69 480 ARG A CA 1
ATOM 3772 C C . ARG A 1 480 ? -19.475 6.869 -5.467 1.00 94.69 480 ARG A C 1
ATOM 3774 O O . ARG A 1 480 ? -20.298 5.962 -5.331 1.00 94.69 480 ARG A O 1
ATOM 3781 N N . GLN A 1 481 ? -19.746 7.992 -6.121 1.00 94.44 481 GLN A N 1
ATOM 3782 C CA . GLN A 1 481 ? -21.017 8.229 -6.792 1.00 94.44 481 GLN A CA 1
ATOM 3783 C C . GLN A 1 481 ? -21.237 7.213 -7.916 1.00 94.44 481 GLN A C 1
ATOM 3785 O O . GLN A 1 481 ? -22.339 6.687 -8.048 1.00 94.44 481 GLN A O 1
ATOM 3790 N N . GLU A 1 482 ? -20.190 6.900 -8.680 1.00 93.81 482 GLU A N 1
ATOM 3791 C CA . GLU A 1 482 ? -20.265 5.975 -9.809 1.00 93.81 482 GLU A CA 1
ATOM 3792 C C . GLU A 1 482 ? -20.450 4.515 -9.368 1.00 93.81 482 GLU A C 1
ATOM 3794 O O . GLU A 1 482 ? -21.236 3.786 -9.975 1.00 93.81 482 GLU A O 1
ATOM 3799 N N . HIS A 1 483 ? -19.760 4.076 -8.307 1.00 94.44 483 HIS A N 1
ATOM 3800 C CA . HIS A 1 483 ? -19.657 2.642 -7.997 1.00 94.44 483 HIS A CA 1
ATOM 3801 C C . HIS A 1 483 ? -20.258 2.200 -6.654 1.00 94.44 483 HIS A C 1
ATOM 3803 O O . HIS A 1 483 ? -20.554 1.013 -6.465 1.00 94.44 483 HIS A O 1
ATOM 3809 N N . LEU A 1 484 ? -20.403 3.120 -5.696 1.00 91.56 484 LEU A N 1
ATOM 3810 C CA . LEU A 1 484 ? -20.610 2.811 -4.275 1.00 91.56 484 LEU A CA 1
ATOM 3811 C C . LEU A 1 484 ? -21.807 3.511 -3.637 1.00 91.56 484 LEU A C 1
ATOM 3813 O O . LEU A 1 484 ? -21.961 3.389 -2.414 1.00 91.56 484 LEU A O 1
ATOM 3817 N N . SER A 1 485 ? -22.622 4.234 -4.404 1.00 85.06 485 SER A N 1
ATOM 3818 C CA . SER A 1 485 ? -23.783 4.987 -3.907 1.00 85.06 485 SER A CA 1
ATOM 3819 C C . SER A 1 485 ? -25.099 4.300 -4.226 1.00 85.06 485 SER A C 1
ATOM 3821 O O . SER A 1 485 ? -25.219 3.718 -5.323 1.00 85.06 485 SER A O 1
#